Protein AF-A0A624B3D9-F1 (afdb_monomer)

Sequence (574 aa):
MSPISCHSSAAPAMKKIFSVSDFIAFGERYGIDYRFPALPQYTQSSPVLHGDIEEIALPGGICITRSDVHVLQPYETTSRHSSPLYMLVVLEGNVALAVNEQTFLLSAGMAFCSQLSEQQTIRAHHGADSKLRTLSLGMYPDGGWRERLPVSLADEWENSAASAMVWQVPEFLLSGLRYAQQPGPHAASRQLMLEGIMLQLLGYALNLCQPATQKRGLPVTGEYQRLELIRRLLEQTPEKAYTLNELARRAAMSPSSLRCKFRHAYGCTVFDYLRDCRLARARRYLMEGYSVQQAAWMSGYQHATNFATAFRRRYGCSPGELRDASLTAYLDKNNVSTRAALLYLFDNGVAPYLSYSTAFTPTSFADENGNVLEPMKGKQWEAGVKYEPPGGNSQFSAAVYRINQTNIATKEEPTDPYRSIGEIESKGVELEAISHLSDSVRLQAAYTYTDIRYKKSSPQEQGKRAVYAPRNQASAWLSYDVKSGLLEGLTLGSGIRYVNGVTSDRLNTHTLPSYTLVDMVVGYDLSSIGLNGLSAQLNVNNLTDKRYVAACNSLSYCYFGAERSIVGSVSWAF

Organism: Salmonella montevideo (NCBI:txid115981)

Nearest PDB structures (foldseek):
  6i97-assembly1_A  TM=9.803E-01  e=8.587E-24  Pseudomonas aeruginosa
  6i97-assembly1_B  TM=9.788E-01  e=1.052E-23  Pseudomonas aeruginosa
  6z8a-assembly1_A  TM=9.358E-01  e=5.294E-22  Pseudomonas aeruginosa PAO1
  1by5-assembly1_A  TM=9.049E-01  e=6.489E-22  Escherichia coli
  2fcp-assembly1_A  TM=9.143E-01  e=1.257E-21  Escherichia coli K-12

Foldseek 3Di:
DDDDDDDDDDDPDAWDFQFQLNVVVVCVVQVKDKDFVVCPPDDRRHTFKTGDWDWDDDQQQKIKIWTFIWTAGKMKIKHDAWFLKKKKAWQAWWKWKDWDNDIDIDHHQKMKMATDDNNTMIMIIDHHGTGTTMMMMTGHPVRNNCVVDDVVLSVLSSVQRNDIDMDGHDPVLSVLVVVLPDDDPDPVVSSVSVVVSVVVVSVVSSVVSDDPPPPPDDDPDLQVVLLVVLLVVLLVCLQDDDDLCRSCVSSVHDSVCSQVVNCVVPVDGSVVSSLVSLLVQLLVCLLLQHDLVVSCNVSNHPDSVVSQVSNCVVPVDGSVVSSVVSLVVLQPDDDDKDKDKDWDADPQFKIKMKMKIKDWAGFSAAAPVSHTFDIKMKIKIKIWMWGDGPPFPKIKIKMWMKMKIAQDWDDLDPPHGTDGQGIKIKTKMKIWMWHPPDPFKTKTKIKMAIFIARCGGPPLLHRFGDAPDFRIKIKMKMKGADCDDPQHQKIKMKMKIKTFFGAQESSSPDTFDIDMAMKIKIKGDCVVVPPPQKIKMKIKTRVVQDWGFSTHSHPVGTHIDDGIDIDIDMGGDD

Solvent-accessible surface area (backbone atoms only — not comparable to full-atom values): 30267 Å² total; per-residue (Å²): 142,84,84,86,80,91,80,81,80,96,63,84,80,74,70,41,76,38,22,47,45,54,50,51,55,48,16,70,73,60,31,32,49,77,45,46,81,84,46,89,82,68,53,58,76,42,69,31,35,39,28,46,77,49,79,46,82,47,90,55,31,35,38,35,39,40,35,49,34,35,25,64,40,33,36,34,40,33,47,58,48,56,16,72,39,36,35,41,36,30,70,35,45,73,46,44,38,29,49,79,96,47,76,46,81,40,42,53,50,26,32,37,38,24,38,31,32,89,91,35,36,47,33,36,57,44,58,53,78,36,56,39,26,37,42,35,37,39,31,46,78,89,36,56,33,67,81,73,42,61,62,71,58,50,55,53,41,53,69,44,27,67,53,75,45,76,48,75,54,54,63,77,56,50,54,49,51,59,56,47,69,50,92,63,98,48,66,67,61,38,50,53,47,45,52,55,49,48,55,48,53,50,56,50,53,54,66,71,52,57,64,91,86,68,81,79,72,74,85,72,52,72,63,58,56,28,49,50,51,53,53,52,48,38,66,76,49,36,45,59,92,82,52,65,63,57,54,12,57,76,39,74,45,52,50,69,54,43,52,52,50,41,24,70,74,67,77,38,45,69,66,57,52,36,48,50,44,17,48,57,50,22,51,50,34,19,61,75,66,43,50,63,58,53,20,23,46,74,23,45,37,95,45,50,69,62,39,41,55,53,39,25,73,73,68,76,45,47,56,62,58,55,24,53,50,42,49,54,69,72,60,74,66,93,77,86,67,53,74,53,71,50,74,50,78,46,94,74,32,44,30,45,36,42,36,41,39,39,46,71,42,83,50,84,52,33,31,84,86,66,50,62,47,63,51,28,36,38,40,36,43,37,40,36,40,37,37,37,52,77,98,57,68,35,43,36,39,40,37,41,40,41,36,42,36,29,35,40,76,43,58,81,50,95,87,49,54,34,42,71,35,54,24,38,36,37,36,38,40,42,38,39,38,42,33,52,81,45,99,38,35,38,40,39,37,38,40,38,40,41,55,42,26,25,70,36,52,58,86,78,33,40,72,26,47,47,47,71,44,47,33,38,39,38,37,40,36,44,36,39,47,37,85,64,71,99,54,34,39,31,33,44,32,41,31,41,42,38,43,29,61,27,22,30,19,53,73,49,85,47,63,49,76,64,51,74,42,39,34,40,36,45,34,36,41,36,41,74,79,72,42,72,47,32,34,41,37,41,39,31,41,30,66,79,54,60,86,52,65,69,44,22,64,34,93,89,44,70,39,72,44,75,60,56,43,79,47,78,48,77,49,77,58,133

InterPro domains:
  IPR000531 TonB-dependent receptor-like, beta-barrel [PF00593] (329-543)
  IPR009057 Homedomain-like superfamily [SSF46689] (224-275)
  IPR009057 Homedomain-like superfamily [SSF46689] (277-325)
  IPR018060 AraC-like, DNA binding HTH domain [PF12833] (247-324)
  IPR018060 AraC-like, DNA binding HTH domain [PS01124] (228-325)
  IPR018060 AraC-like, DNA binding HTH domain [SM00342] (241-323)
  IPR018062 HTH domain AraC-type, conserved site [PS00041] (278-319)
  IPR036942 TonB-dependent receptor-like, beta-barrel domain superfamily [G3DSA:2.40.170.20] (305-574)
  IPR039426 TonB-dependent receptor-like [PS52016] (353-574)
  IPR053142 Pyochelin receptor regulatory protein [PTHR47893] (14-323)

Radius of gyration: 36.28 Å; Cα contacts (8 Å, |Δi|>4): 1150; chains: 1; bounding box: 90×63×117 Å

pLDDT: mean 83.76, std 15.1, range [22.89, 98.81]

Secondary structure (DSSP, 8-state):
-------------PPEEEEHHHHHHHHHHHTEEEE-TT-TT--TT-EEEEEEEEEEEETTTEEEEEEEEEESS-EEEEE-S-EEEEEEEEEESEEEEEETTEEEEEETTEEEEEEEBTTB-EEEEE-TTEEEEEEEEEE-GGG-GGGTS-HHHHHHHHHHHTS-EEEEPPHHHHHHHHHHTS--S-HHHHHHHHHHHHHHHHHHHHHHHS-TT--------HHHHHHHHHHHHHHH-TTS---HHHHHHHTTS-HHHHHHHHHHHHSS-HHHHHHHHHHHHHHHHHHTT--HHHHHHHTT-S-HHHHHHHHHHHHSS-HHHHHHHHHHHH--------EEEEE---TTSEEEEEEEEEEEE----B-TTSPBPPPEEEEEEEEEEEE--TTSSEEEEEEEEEEEEEEEEE-SSTTSPPEEEEEEEEEEEEEEEEEE-SSSEEEEEEEEEEEEEEEES-TTTTTPBPTT--SEEEEEEEEEE--SSTTTTEEEEEEEEEEE--BSSTT---BPPPEEEEEEEEEEEGGGGT-TTEEEEEEEESTT----EEEEEETTEEEEPP--EEEEEEEE--

Mean predicted aligned error: 19.79 Å

Structure (mmCIF, N/CA/C/O backbone):
data_AF-A0A624B3D9-F1
#
_entry.id   AF-A0A624B3D9-F1
#
loop_
_atom_site.group_PDB
_atom_site.id
_atom_site.type_symbol
_atom_site.label_atom_id
_atom_site.label_alt_id
_atom_site.label_comp_id
_atom_site.label_asym_id
_atom_site.label_entity_id
_atom_site.label_seq_id
_atom_site.pdbx_PDB_ins_code
_atom_site.Cartn_x
_atom_site.Cartn_y
_atom_site.Cartn_z
_atom_site.occupancy
_atom_site.B_iso_or_equiv
_atom_site.auth_seq_id
_atom_site.auth_comp_id
_atom_site.auth_asym_id
_atom_site.auth_atom_id
_atom_site.pdbx_PDB_model_num
ATOM 1 N N . MET A 1 1 ? 21.386 26.523 -69.928 1.00 35.06 1 MET A N 1
ATOM 2 C CA . MET A 1 1 ? 21.597 27.896 -69.424 1.00 35.06 1 MET A CA 1
ATOM 3 C C . MET A 1 1 ? 20.250 28.482 -69.049 1.00 35.06 1 MET A C 1
ATOM 5 O O . MET A 1 1 ? 19.471 28.783 -69.939 1.00 35.06 1 MET A O 1
ATOM 9 N N . SER A 1 2 ? 19.935 28.504 -67.757 1.00 22.89 2 SER A N 1
ATOM 10 C CA . SER A 1 2 ? 19.653 29.720 -66.980 1.00 22.89 2 SER A CA 1
ATOM 11 C C . SER A 1 2 ? 19.079 29.317 -65.612 1.00 22.89 2 SER A C 1
ATOM 13 O O . SER A 1 2 ? 18.293 28.373 -65.545 1.00 22.89 2 SER A O 1
ATOM 15 N N . PRO A 1 3 ? 19.533 29.960 -64.526 1.00 29.39 3 PRO A N 1
ATOM 16 C CA . PRO A 1 3 ? 19.293 29.541 -63.150 1.00 29.39 3 PRO A CA 1
ATOM 17 C C . PRO A 1 3 ? 17.936 30.048 -62.656 1.00 29.39 3 PRO A C 1
ATOM 19 O O . PRO A 1 3 ? 17.543 31.170 -62.972 1.00 29.39 3 PRO A O 1
ATOM 22 N N . ILE A 1 4 ? 17.240 29.258 -61.838 1.00 25.83 4 ILE A N 1
ATOM 23 C CA . ILE A 1 4 ? 16.109 29.769 -61.061 1.00 25.83 4 ILE A CA 1
ATOM 24 C C . ILE A 1 4 ? 16.670 30.300 -59.742 1.00 25.83 4 ILE A C 1
ATOM 26 O O . ILE A 1 4 ? 17.277 29.583 -58.951 1.00 25.83 4 ILE A O 1
ATOM 30 N N . SER A 1 5 ? 16.521 31.609 -59.591 1.00 24.39 5 SER A N 1
ATOM 31 C CA . SER A 1 5 ? 16.967 32.471 -58.505 1.00 24.39 5 SER A CA 1
ATOM 32 C C . SER A 1 5 ? 16.425 32.064 -57.133 1.00 24.39 5 SER A C 1
ATOM 34 O O . SER A 1 5 ? 15.214 31.942 -56.949 1.00 24.39 5 SER A O 1
ATOM 36 N N . CYS A 1 6 ? 17.317 31.980 -56.144 1.00 25.61 6 CYS A N 1
ATOM 37 C CA . CYS A 1 6 ? 16.966 31.941 -54.728 1.00 25.61 6 CYS A CA 1
ATOM 38 C C . CYS A 1 6 ? 16.494 33.324 -54.255 1.00 25.61 6 CYS A C 1
ATOM 40 O O . CYS A 1 6 ? 17.302 34.214 -53.986 1.00 25.61 6 CYS A O 1
ATOM 42 N N . HIS A 1 7 ? 15.186 33.479 -54.078 1.00 28.42 7 HIS A N 1
ATOM 43 C CA . HIS A 1 7 ? 14.634 34.446 -53.139 1.00 28.42 7 HIS A CA 1
ATOM 44 C C . HIS A 1 7 ? 13.861 33.694 -52.062 1.00 28.42 7 HIS A C 1
ATOM 46 O O . HIS A 1 7 ? 12.896 32.997 -52.351 1.00 28.42 7 HIS A O 1
ATOM 52 N N . SER A 1 8 ? 14.286 33.855 -50.812 1.00 29.80 8 SER A N 1
ATOM 53 C CA . SER A 1 8 ? 13.470 33.536 -49.646 1.00 29.80 8 SER A CA 1
ATOM 54 C C . SER A 1 8 ? 13.862 34.484 -48.522 1.00 29.80 8 SER A C 1
ATOM 56 O O . SER A 1 8 ? 14.951 34.398 -47.956 1.00 29.80 8 SER A O 1
ATOM 58 N N . SER A 1 9 ? 12.970 35.436 -48.268 1.00 28.66 9 SER A N 1
ATOM 59 C CA . SER A 1 9 ? 13.022 36.432 -47.205 1.00 28.66 9 SER A CA 1
ATOM 60 C C . SER A 1 9 ? 13.116 35.792 -45.821 1.00 28.66 9 SER A C 1
ATOM 62 O O . SER A 1 9 ? 12.440 34.804 -45.540 1.00 28.66 9 SER A O 1
ATOM 64 N N . ALA A 1 10 ? 13.888 36.416 -44.933 1.00 36.03 10 ALA A N 1
ATOM 65 C CA . ALA A 1 10 ? 13.925 36.102 -43.513 1.00 36.03 10 ALA A CA 1
ATOM 66 C C . ALA A 1 10 ? 12.598 36.495 -42.833 1.00 36.03 10 ALA A C 1
ATOM 68 O O . ALA A 1 10 ? 12.395 37.646 -42.455 1.00 36.03 10 ALA A O 1
ATOM 69 N N . ALA A 1 11 ? 11.707 35.521 -42.666 1.00 28.33 11 ALA A N 1
ATOM 70 C CA . ALA A 1 11 ? 10.635 35.541 -41.677 1.00 28.33 11 ALA A CA 1
ATOM 71 C C . ALA A 1 11 ? 10.763 34.266 -40.822 1.00 28.33 11 ALA A C 1
ATOM 73 O O . ALA A 1 11 ? 11.178 33.233 -41.356 1.00 28.33 11 ALA A O 1
ATOM 74 N N . PRO A 1 12 ? 10.461 34.298 -39.511 1.00 37.38 12 PRO A N 1
ATOM 75 C CA . PRO A 1 12 ? 10.475 33.088 -38.697 1.00 37.38 12 PRO A CA 1
ATOM 76 C C . PRO A 1 12 ? 9.461 32.096 -39.277 1.00 37.38 12 PRO A C 1
ATOM 78 O O . PRO A 1 12 ? 8.284 32.428 -39.416 1.00 37.38 12 PRO A O 1
ATOM 81 N N . ALA A 1 13 ? 9.922 30.899 -39.651 1.00 46.31 13 ALA A N 1
ATOM 82 C CA . ALA A 1 13 ? 9.058 29.859 -40.193 1.00 46.31 13 ALA A CA 1
ATOM 83 C C . ALA A 1 13 ? 7.959 29.535 -39.169 1.00 46.31 13 ALA A C 1
ATOM 85 O O . ALA A 1 13 ? 8.236 29.093 -38.051 1.00 46.31 13 ALA A O 1
ATOM 86 N N . MET A 1 14 ? 6.703 29.813 -39.525 1.00 50.53 14 MET A N 1
ATOM 87 C CA . MET A 1 14 ? 5.553 29.379 -38.738 1.00 50.53 14 MET A CA 1
ATOM 88 C C . MET A 1 14 ? 5.583 27.854 -38.634 1.00 50.53 14 MET A C 1
ATOM 90 O O . MET A 1 14 ? 5.691 27.172 -39.652 1.00 50.53 14 MET A O 1
ATOM 94 N N . LYS A 1 15 ? 5.466 27.321 -37.413 1.00 68.25 15 LYS A N 1
ATOM 95 C CA . LYS A 1 15 ? 5.371 25.874 -37.192 1.00 68.25 15 LYS A CA 1
ATOM 96 C C . LYS A 1 15 ? 4.198 25.319 -38.003 1.00 68.25 15 LYS A C 1
ATOM 98 O O . LYS A 1 15 ? 3.072 25.803 -37.878 1.00 68.25 15 LYS A O 1
ATOM 103 N N . LYS A 1 16 ? 4.478 24.335 -38.856 1.00 86.50 16 LYS A N 1
ATOM 104 C CA . LYS A 1 16 ? 3.520 23.744 -39.792 1.00 86.50 16 LYS A CA 1
ATOM 105 C C . LYS A 1 16 ? 2.889 22.504 -39.162 1.00 86.50 16 LYS A C 1
ATOM 107 O O . LYS A 1 16 ? 3.555 21.748 -38.454 1.00 86.50 16 LYS A O 1
ATOM 112 N N . ILE A 1 17 ? 1.602 22.294 -39.423 1.00 88.12 17 ILE A N 1
ATOM 113 C CA . ILE A 1 17 ? 0.942 21.012 -39.164 1.00 88.12 17 ILE A CA 1
ATOM 114 C C . ILE A 1 17 ? 1.140 20.135 -40.403 1.00 88.12 17 ILE A C 1
ATOM 116 O O . ILE A 1 17 ? 0.779 20.535 -41.509 1.00 88.12 17 ILE A O 1
ATOM 120 N N . PHE A 1 18 ? 1.723 18.959 -40.209 1.00 88.06 18 PHE A N 1
ATOM 121 C CA . PHE A 1 18 ? 1.919 17.928 -41.218 1.00 88.06 18 PHE A CA 1
ATOM 122 C C . PHE A 1 18 ? 0.818 16.880 -41.080 1.00 88.06 18 PHE A C 1
ATOM 124 O O . PHE A 1 18 ? 0.607 16.300 -40.008 1.00 88.06 18 PHE A O 1
ATOM 131 N N . SER A 1 19 ? 0.101 16.673 -42.175 1.00 90.38 19 SER A N 1
ATOM 132 C CA . SER A 1 19 ? -1.007 15.733 -42.301 1.00 90.38 19 SER A CA 1
ATOM 133 C C . SER A 1 19 ? -0.552 14.383 -42.851 1.00 90.38 19 SER A C 1
ATOM 135 O O . SER A 1 19 ? 0.568 14.250 -43.341 1.00 90.38 19 SER A O 1
ATOM 137 N N . VAL A 1 20 ? -1.432 13.381 -42.842 1.00 85.69 20 VAL A N 1
ATOM 138 C CA . VAL A 1 20 ? -1.143 12.075 -43.456 1.00 85.69 20 VAL A CA 1
ATOM 139 C C . VAL A 1 20 ? -0.731 12.207 -44.932 1.00 85.69 20 VAL A C 1
ATOM 141 O O . VAL A 1 20 ? 0.176 11.507 -45.370 1.00 85.69 20 VAL A O 1
ATOM 144 N N . SER A 1 21 ? -1.321 13.136 -45.692 1.00 84.75 21 SER A N 1
ATOM 145 C CA . SER A 1 21 ? -0.912 13.398 -47.083 1.00 84.75 21 SER A CA 1
ATOM 146 C C . SER A 1 21 ? 0.525 13.908 -47.216 1.00 84.75 21 SER A C 1
ATOM 148 O O . SER A 1 21 ? 1.233 13.472 -48.122 1.00 84.75 21 SER A O 1
ATOM 150 N N . ASP A 1 22 ? 0.987 14.758 -46.290 1.00 85.81 22 ASP A N 1
ATOM 151 C CA . ASP A 1 22 ? 2.382 15.210 -46.267 1.00 85.81 22 ASP A CA 1
ATOM 152 C C . ASP A 1 22 ? 3.316 14.014 -46.013 1.00 85.81 22 ASP A C 1
ATOM 154 O O . ASP A 1 22 ? 4.345 13.882 -46.666 1.00 85.81 22 ASP A O 1
ATOM 158 N N . PHE A 1 23 ? 2.927 13.100 -45.119 1.00 83.19 23 PHE A N 1
ATOM 159 C CA . PHE A 1 23 ? 3.694 11.889 -44.819 1.00 83.19 23 PHE A CA 1
ATOM 160 C C . PHE A 1 23 ? 3.745 10.900 -45.980 1.00 83.19 23 PHE A C 1
ATOM 162 O O . PHE A 1 23 ? 4.802 10.334 -46.239 1.00 83.19 23 PHE A O 1
ATOM 169 N N . ILE A 1 24 ? 2.641 10.707 -46.702 1.00 79.31 24 ILE A N 1
ATOM 170 C CA . ILE A 1 24 ? 2.633 9.879 -47.915 1.00 79.31 24 ILE A CA 1
ATOM 171 C C . ILE A 1 24 ? 3.575 10.490 -48.962 1.00 79.31 24 ILE A C 1
ATOM 173 O O . ILE A 1 24 ? 4.407 9.778 -49.517 1.00 79.31 24 ILE A O 1
ATOM 177 N N . ALA A 1 25 ? 3.533 11.813 -49.156 1.00 77.25 25 ALA A N 1
ATOM 178 C CA . ALA A 1 25 ? 4.435 12.507 -50.075 1.00 77.25 25 ALA A CA 1
ATOM 179 C C . ALA A 1 25 ? 5.916 12.415 -49.649 1.00 77.25 25 ALA A C 1
ATOM 181 O O . ALA A 1 25 ? 6.794 12.261 -50.500 1.00 77.25 25 ALA A O 1
ATOM 182 N N . PHE A 1 26 ? 6.216 12.477 -48.344 1.00 80.56 26 PHE A N 1
ATOM 183 C CA . PHE A 1 26 ? 7.562 12.197 -47.826 1.00 80.56 26 PHE A CA 1
ATOM 184 C C . PHE A 1 26 ? 7.965 10.744 -48.077 1.00 80.56 26 PHE A C 1
ATOM 186 O O . PHE A 1 26 ? 9.101 10.481 -48.464 1.00 80.56 26 PHE A O 1
ATOM 193 N N . GLY A 1 27 ? 7.031 9.812 -47.902 1.00 73.50 27 GLY A N 1
ATOM 194 C CA . GLY A 1 27 ? 7.255 8.392 -48.113 1.00 73.50 27 GLY A CA 1
ATOM 195 C C . GLY A 1 27 ? 7.603 8.047 -49.555 1.00 73.50 27 GLY A C 1
ATOM 196 O O . GLY A 1 27 ? 8.565 7.321 -49.785 1.00 73.50 27 GLY A O 1
ATOM 197 N N . GLU A 1 28 ? 6.898 8.631 -50.524 1.00 72.19 28 GLU A N 1
ATOM 198 C CA . GLU A 1 28 ? 7.197 8.471 -51.954 1.00 72.19 28 GLU A CA 1
ATOM 199 C C . GLU A 1 28 ? 8.550 9.085 -52.335 1.00 72.19 28 GLU A C 1
ATOM 201 O O . GLU A 1 28 ? 9.302 8.506 -53.116 1.00 72.19 28 GLU A O 1
ATOM 206 N N . ARG A 1 29 ? 8.891 10.244 -51.762 1.00 68.94 29 ARG A N 1
ATOM 207 C CA . ARG A 1 29 ? 10.139 10.953 -52.076 1.00 68.94 29 ARG A CA 1
ATOM 208 C C . ARG A 1 29 ? 11.376 10.276 -51.482 1.00 68.94 29 ARG A C 1
ATOM 210 O O . ARG A 1 29 ? 12.423 10.246 -52.124 1.00 68.94 29 ARG A O 1
ATOM 217 N N . TYR A 1 30 ? 11.264 9.760 -50.260 1.00 69.44 30 TYR A N 1
ATOM 218 C CA . TYR A 1 30 ? 12.394 9.231 -49.488 1.00 69.44 30 TYR A CA 1
ATOM 219 C C . TYR A 1 30 ? 12.403 7.715 -49.363 1.00 69.44 30 TYR A C 1
ATOM 221 O O . TYR A 1 30 ? 13.335 7.162 -48.782 1.00 69.44 30 TYR A O 1
ATOM 229 N N . GLY A 1 31 ? 11.389 7.048 -49.915 1.00 68.94 31 GLY A N 1
ATOM 230 C CA . GLY A 1 31 ? 11.205 5.614 -49.772 1.00 68.94 31 GLY A CA 1
ATOM 231 C C . GLY A 1 31 ? 11.056 5.250 -48.309 1.00 68.94 31 GLY A C 1
ATOM 232 O O . GLY A 1 31 ? 11.877 4.512 -47.775 1.00 68.94 31 GLY A O 1
ATOM 233 N N . ILE A 1 32 ? 10.048 5.807 -47.644 1.00 80.00 32 ILE A N 1
ATOM 234 C CA . ILE A 1 32 ? 9.712 5.498 -46.252 1.00 80.00 32 ILE A CA 1
ATOM 235 C C . ILE A 1 32 ? 8.233 5.136 -46.199 1.00 80.00 32 ILE A C 1
ATOM 237 O O . ILE A 1 32 ? 7.379 5.930 -46.578 1.00 80.00 32 ILE A O 1
ATOM 241 N N . ASP A 1 33 ? 7.911 3.956 -45.688 1.00 81.12 33 ASP A N 1
ATOM 242 C CA . ASP A 1 33 ? 6.528 3.645 -45.360 1.00 81.12 33 ASP A CA 1
ATOM 243 C C . ASP A 1 33 ? 6.154 4.266 -44.037 1.00 81.12 33 ASP A C 1
ATOM 245 O O . ASP A 1 33 ? 6.844 4.075 -43.034 1.00 81.12 33 ASP A O 1
ATOM 249 N N . TYR A 1 34 ? 5.000 4.913 -44.022 1.00 84.94 34 TYR A N 1
ATOM 250 C CA . TYR A 1 34 ? 4.397 5.413 -42.806 1.00 84.94 34 TYR A CA 1
ATOM 251 C C . TYR A 1 34 ? 3.132 4.629 -42.483 1.00 84.94 34 TYR A C 1
ATOM 253 O O . TYR A 1 34 ? 2.271 4.421 -43.340 1.00 84.94 34 TYR A O 1
ATOM 261 N N . ARG A 1 35 ? 3.001 4.214 -41.222 1.00 85.50 35 ARG A N 1
ATOM 262 C CA . ARG A 1 35 ? 1.794 3.574 -40.694 1.00 85.50 35 ARG A CA 1
ATOM 263 C C . ARG A 1 35 ? 1.284 4.352 -39.490 1.00 85.50 35 ARG A C 1
ATOM 265 O O . ARG A 1 35 ? 2.054 4.713 -38.610 1.00 85.50 35 ARG A O 1
ATOM 272 N N . PHE A 1 36 ? -0.026 4.566 -39.429 1.00 86.00 36 PHE A N 1
ATOM 273 C CA . PHE A 1 36 ? -0.681 5.356 -38.383 1.00 86.00 36 PHE A CA 1
ATOM 274 C C . PHE A 1 36 ? -1.586 4.448 -37.535 1.00 86.00 36 PHE A C 1
ATOM 276 O O . PHE A 1 36 ? -2.778 4.338 -37.821 1.00 86.00 36 PHE A O 1
ATOM 283 N N . PRO A 1 37 ? -1.050 3.737 -36.523 1.00 80.19 37 PRO A N 1
ATOM 284 C CA . PRO A 1 37 ? -1.796 2.714 -35.781 1.00 80.19 37 PRO A CA 1
ATOM 285 C C . PRO A 1 37 ? -3.027 3.254 -35.039 1.00 80.19 37 PRO A C 1
ATOM 287 O O . PRO A 1 37 ? -4.014 2.536 -34.906 1.00 80.19 37 PRO A O 1
ATOM 290 N N . ALA A 1 38 ? -3.002 4.516 -34.600 1.00 79.44 38 ALA A N 1
ATOM 291 C CA . ALA A 1 38 ? -4.141 5.159 -33.938 1.00 79.44 38 ALA A CA 1
ATOM 292 C C . ALA A 1 38 ? -5.178 5.749 -34.912 1.00 79.44 38 ALA A C 1
ATOM 294 O O . ALA A 1 38 ? -6.221 6.227 -34.473 1.00 79.44 38 ALA A O 1
ATOM 295 N N . LEU A 1 39 ? -4.922 5.705 -36.226 1.00 76.19 39 LEU A N 1
ATOM 296 C CA . LEU A 1 39 ? -5.823 6.217 -37.258 1.00 76.19 39 LEU A CA 1
ATOM 297 C C . LEU A 1 39 ? -6.164 5.117 -38.285 1.00 76.19 39 LEU A C 1
ATOM 299 O O . LEU A 1 39 ? -5.734 5.185 -39.432 1.00 76.19 39 LEU A O 1
ATOM 303 N N . PRO A 1 40 ? -6.948 4.088 -37.922 1.00 60.41 40 PRO A N 1
ATOM 304 C CA . PRO A 1 40 ? -7.273 2.984 -38.832 1.00 60.41 40 PRO A CA 1
ATOM 305 C C . PRO A 1 40 ? -8.144 3.390 -40.041 1.00 60.41 40 PRO A C 1
ATOM 307 O O . PRO A 1 40 ? -8.205 2.647 -41.016 1.00 60.41 40 PRO A O 1
ATOM 310 N N . GLN A 1 41 ? -8.797 4.560 -40.001 1.00 67.94 41 GLN A N 1
ATOM 311 C CA . GLN A 1 41 ? -9.573 5.159 -41.101 1.00 67.94 41 GLN A CA 1
ATOM 312 C C . GLN A 1 41 ? -9.238 6.659 -41.238 1.00 67.94 41 GLN A C 1
ATOM 314 O O . GLN A 1 41 ? -10.084 7.519 -40.992 1.00 67.94 41 GLN A O 1
ATOM 319 N N . TYR A 1 42 ? -7.984 7.000 -41.555 1.00 73.75 42 TYR A N 1
ATOM 320 C CA . TYR A 1 42 ? -7.582 8.403 -41.725 1.00 73.75 42 TYR A CA 1
ATOM 321 C C . TYR A 1 42 ? -8.114 9.023 -43.025 1.00 73.75 42 TYR A C 1
ATOM 323 O O . TYR A 1 42 ? -8.234 8.367 -44.059 1.00 73.75 42 TYR A O 1
ATOM 331 N N . THR A 1 43 ? -8.343 10.335 -42.992 1.00 74.06 43 THR A N 1
ATOM 332 C CA . THR A 1 43 ? -8.433 11.177 -44.194 1.00 74.06 43 THR A CA 1
ATOM 333 C C . THR A 1 43 ? -7.058 11.769 -44.515 1.00 74.06 43 THR A C 1
ATOM 335 O O . THR A 1 43 ? -6.234 11.958 -43.620 1.00 74.06 43 THR A O 1
ATOM 338 N N . GLN A 1 44 ? -6.805 12.124 -45.779 1.00 75.69 44 GLN A N 1
ATOM 339 C CA . GLN A 1 44 ? -5.538 12.743 -46.209 1.00 75.69 44 GLN A CA 1
ATOM 340 C C . GLN A 1 44 ? -5.156 14.004 -45.403 1.00 75.69 44 GLN A C 1
ATOM 342 O O . GLN A 1 44 ? -3.973 14.289 -45.236 1.00 75.69 44 GLN A O 1
ATOM 347 N N . SER A 1 45 ? -6.141 14.719 -44.850 1.00 83.38 45 SER A N 1
ATOM 348 C CA . SER A 1 45 ? -5.964 15.926 -44.033 1.00 83.38 45 SER A CA 1
ATOM 349 C C . SER A 1 45 ? -5.764 15.676 -42.530 1.00 83.38 45 SER A C 1
ATOM 351 O O . SER A 1 45 ? -5.599 16.639 -41.783 1.00 83.38 45 SER A O 1
ATOM 353 N N . SER A 1 46 ? -5.778 14.423 -42.058 1.00 85.44 46 SER A N 1
ATOM 354 C CA . SER A 1 46 ? -5.630 14.115 -40.626 1.00 85.44 46 SER A CA 1
ATOM 355 C C . SER A 1 46 ? -4.257 14.580 -40.105 1.00 85.44 46 SER A C 1
ATOM 357 O O . SER A 1 46 ? -3.246 14.192 -40.695 1.00 85.44 46 SER A O 1
ATOM 359 N N . PRO A 1 47 ? -4.180 15.403 -39.039 1.00 88.38 47 PRO A N 1
ATOM 360 C CA . PRO A 1 47 ? -2.919 15.942 -38.532 1.00 88.38 47 PRO A CA 1
ATOM 361 C C . PRO A 1 47 ? -2.134 14.878 -37.759 1.00 88.38 47 PRO A C 1
ATOM 363 O O . PRO A 1 47 ? -2.667 14.231 -36.861 1.00 88.38 47 PRO A O 1
ATOM 366 N N . VAL A 1 48 ? -0.849 14.727 -38.078 1.00 84.94 48 VAL A N 1
ATOM 367 C CA . VAL A 1 48 ? 0.043 13.740 -37.445 1.00 84.94 48 VAL A CA 1
ATOM 368 C C . VAL A 1 48 ? 1.124 14.427 -36.623 1.00 84.94 48 VAL A C 1
ATOM 370 O O . VAL A 1 48 ? 1.495 13.956 -35.548 1.00 84.94 48 VAL A O 1
ATOM 373 N N . LEU A 1 49 ? 1.633 15.555 -37.114 1.00 89.62 49 LEU A N 1
ATOM 374 C CA . LEU A 1 49 ? 2.833 16.180 -36.580 1.00 89.62 49 LEU A CA 1
ATOM 375 C C . LEU A 1 49 ? 2.702 17.709 -36.624 1.00 89.62 49 LEU A C 1
ATOM 377 O O . LEU A 1 49 ? 2.184 18.252 -37.591 1.00 89.62 49 LEU A O 1
ATOM 381 N N . HIS A 1 50 ? 3.166 18.420 -35.599 1.00 91.06 50 HIS A N 1
ATOM 382 C CA . HIS A 1 50 ? 3.256 19.879 -35.589 1.00 91.06 50 HIS A CA 1
ATOM 383 C C . HIS A 1 50 ? 4.687 20.335 -35.285 1.00 91.06 50 HIS A C 1
ATOM 385 O O . HIS A 1 50 ? 5.244 19.985 -34.246 1.00 91.06 50 HIS A O 1
ATOM 391 N N . GLY A 1 51 ? 5.294 21.133 -36.162 1.00 89.31 51 GLY A N 1
ATOM 392 C CA . GLY A 1 51 ? 6.650 21.631 -35.939 1.00 89.31 51 GLY A CA 1
ATOM 393 C C . GLY A 1 51 ? 7.327 22.176 -37.186 1.00 89.31 51 GLY A C 1
ATOM 394 O O . GLY A 1 51 ? 6.665 22.663 -38.098 1.00 89.31 51 GLY A O 1
ATOM 395 N N . ASP A 1 52 ? 8.653 22.106 -37.190 1.00 85.62 52 ASP A N 1
ATOM 396 C CA . ASP A 1 52 ? 9.509 22.521 -38.298 1.00 85.62 52 ASP A CA 1
ATOM 397 C C . ASP A 1 52 ? 10.342 21.330 -38.782 1.00 85.62 52 ASP A C 1
ATOM 399 O O . ASP A 1 52 ? 10.980 20.642 -37.978 1.00 85.62 52 ASP A O 1
ATOM 403 N N . ILE A 1 53 ? 10.312 21.083 -40.090 1.00 85.06 53 ILE A N 1
ATOM 404 C CA . ILE A 1 53 ? 11.147 20.085 -40.758 1.00 85.06 53 ILE A CA 1
ATOM 405 C C . ILE A 1 53 ? 11.879 20.816 -41.875 1.00 85.06 53 ILE A C 1
ATOM 407 O O . ILE A 1 53 ? 11.254 21.377 -42.773 1.00 85.06 53 ILE A O 1
ATOM 411 N N . GLU A 1 54 ? 13.202 20.818 -41.798 1.00 84.44 54 GLU A N 1
ATOM 412 C CA . GLU A 1 54 ? 14.075 21.487 -42.752 1.00 84.44 54 GLU A C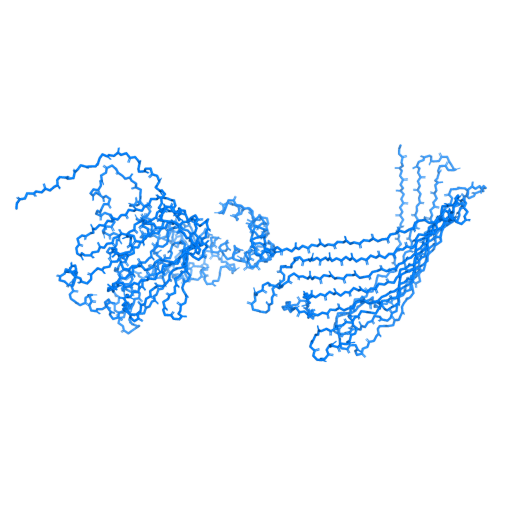A 1
ATOM 413 C C . GLU A 1 54 ? 14.999 20.464 -43.401 1.00 84.44 54 GLU A C 1
ATOM 415 O O . GLU A 1 54 ? 15.642 19.659 -42.723 1.00 84.44 54 GLU A O 1
ATOM 420 N N . GLU A 1 55 ? 15.098 20.540 -44.721 1.00 80.94 55 GLU A N 1
ATOM 421 C CA . GLU A 1 55 ? 15.952 19.677 -45.523 1.00 80.94 55 GLU A CA 1
ATOM 422 C C . GLU A 1 55 ? 17.102 20.487 -46.104 1.00 80.94 55 GLU A C 1
ATOM 424 O O . GLU A 1 55 ? 16.912 21.568 -46.663 1.00 80.94 55 GLU A O 1
ATOM 429 N N . ILE A 1 56 ? 18.310 19.953 -45.969 1.00 80.00 56 ILE A N 1
ATOM 430 C CA . ILE A 1 56 ? 19.531 20.595 -46.433 1.00 80.00 56 ILE A CA 1
ATOM 431 C C . ILE A 1 56 ? 20.282 19.583 -47.287 1.00 80.00 56 ILE A C 1
ATOM 433 O O . ILE A 1 56 ? 20.754 18.555 -46.798 1.00 80.00 56 ILE A O 1
ATOM 437 N N . ALA A 1 57 ? 20.395 19.883 -48.578 1.00 78.38 57 ALA A N 1
ATOM 438 C CA . ALA A 1 57 ? 21.260 19.145 -49.484 1.00 78.38 57 ALA A CA 1
ATOM 439 C C . ALA A 1 57 ? 22.679 19.717 -49.395 1.00 78.38 57 ALA A C 1
ATOM 441 O O . ALA A 1 57 ? 22.895 20.910 -49.628 1.00 78.38 57 ALA A O 1
ATOM 442 N N . LEU A 1 58 ? 23.642 18.865 -49.053 1.00 73.44 58 LEU A N 1
ATOM 443 C CA . LEU A 1 58 ? 25.057 19.216 -49.049 1.00 73.44 58 LEU A CA 1
ATOM 444 C C . LEU A 1 58 ? 25.757 18.684 -50.310 1.00 73.44 58 LEU A C 1
ATOM 446 O O . LEU A 1 58 ? 25.290 17.718 -50.929 1.00 73.44 58 LEU A O 1
ATOM 450 N N . PRO A 1 59 ? 26.890 19.288 -50.713 1.00 66.81 59 PRO A N 1
ATOM 451 C CA . PRO A 1 59 ? 27.725 18.738 -51.773 1.00 66.81 59 PRO A CA 1
ATOM 452 C C . PRO A 1 59 ? 28.095 17.270 -51.495 1.00 66.81 59 PRO A C 1
ATOM 454 O O . PRO A 1 59 ? 28.444 16.902 -50.381 1.00 66.81 59 PRO A O 1
ATOM 457 N N . GLY A 1 60 ? 28.038 16.418 -52.524 1.00 63.50 60 GLY A N 1
ATOM 458 C CA . GLY A 1 60 ? 28.444 15.007 -52.422 1.00 63.50 60 GLY A CA 1
ATOM 459 C C . GLY A 1 60 ? 27.326 14.022 -52.090 1.00 63.50 60 GLY A C 1
ATOM 460 O O . GLY A 1 60 ? 27.616 12.933 -51.613 1.00 63.50 60 GLY A O 1
ATOM 461 N N . GLY A 1 61 ? 26.064 14.380 -52.347 1.00 69.75 61 GLY A N 1
ATOM 462 C CA . GLY A 1 61 ? 24.934 13.447 -52.244 1.00 69.75 61 GLY A CA 1
ATOM 463 C C . GLY A 1 61 ? 24.454 13.188 -50.813 1.00 69.75 61 GLY A C 1
ATOM 464 O O . GLY A 1 61 ? 23.689 12.250 -50.589 1.00 69.75 61 GLY A O 1
ATOM 465 N N . ILE A 1 62 ? 24.897 14.012 -49.858 1.00 76.19 62 ILE A N 1
ATOM 466 C CA . ILE A 1 62 ? 24.480 13.972 -48.455 1.00 76.19 62 ILE A CA 1
ATOM 467 C C . ILE A 1 62 ? 23.220 14.821 -48.293 1.00 76.19 62 ILE A C 1
ATOM 469 O O . ILE A 1 62 ? 23.202 16.010 -48.625 1.00 76.19 62 ILE A O 1
ATOM 473 N N . CYS A 1 63 ? 22.176 14.220 -47.737 1.00 80.94 63 CYS A N 1
ATOM 474 C CA . CYS A 1 63 ? 20.946 14.900 -47.375 1.00 80.94 63 CYS A CA 1
ATOM 475 C C . CYS A 1 63 ? 20.790 14.902 -45.860 1.00 80.94 63 CYS A C 1
ATOM 477 O O . CYS A 1 63 ? 20.933 13.872 -45.200 1.00 80.94 63 CYS A O 1
ATOM 479 N N . ILE A 1 64 ? 20.511 16.081 -45.318 1.00 83.88 64 ILE A N 1
ATOM 480 C CA . ILE A 1 64 ? 20.260 16.284 -43.901 1.00 83.88 64 ILE A CA 1
ATOM 481 C C . ILE A 1 64 ? 18.800 16.664 -43.730 1.00 83.88 64 ILE A C 1
ATOM 483 O O . ILE A 1 64 ? 18.330 17.609 -44.362 1.00 83.88 64 ILE A O 1
ATOM 487 N N . THR A 1 65 ? 18.121 15.996 -42.808 1.00 87.31 65 THR A N 1
ATOM 488 C CA . THR A 1 65 ? 16.788 16.384 -42.354 1.00 87.31 65 THR A CA 1
ATOM 489 C C . THR A 1 65 ? 16.871 16.771 -40.888 1.00 87.31 65 THR A C 1
ATOM 491 O O . THR A 1 65 ? 17.210 15.966 -40.016 1.00 87.31 65 THR A O 1
ATOM 494 N N . ARG A 1 66 ? 16.585 18.039 -40.609 1.00 87.56 66 ARG A N 1
ATOM 495 C CA . ARG A 1 66 ? 16.415 18.560 -39.257 1.00 87.56 66 ARG A CA 1
ATOM 496 C C . ARG A 1 66 ? 14.931 18.552 -38.935 1.00 87.56 66 ARG A C 1
ATOM 498 O O . ARG A 1 66 ? 14.152 19.152 -39.665 1.00 87.56 66 ARG A O 1
ATOM 505 N N . SER A 1 67 ? 14.576 17.971 -37.800 1.00 88.12 67 SER A N 1
ATOM 506 C CA . SER A 1 67 ? 13.200 17.963 -37.308 1.00 88.12 67 SER A CA 1
ATOM 507 C C . SER A 1 67 ? 13.170 18.559 -35.905 1.00 88.12 67 SER A C 1
ATOM 509 O O . SER A 1 67 ? 13.866 18.058 -35.026 1.00 88.12 67 SER A O 1
ATOM 511 N N . ASP A 1 68 ? 12.390 19.620 -35.688 1.00 90.31 68 ASP A N 1
ATOM 512 C CA . ASP A 1 68 ? 12.000 20.129 -34.364 1.00 90.31 68 ASP A CA 1
ATOM 513 C C . ASP A 1 68 ? 10.484 20.097 -34.252 1.00 90.31 68 ASP A C 1
ATOM 515 O O . ASP A 1 68 ? 9.776 20.978 -34.756 1.00 90.31 68 ASP A O 1
ATOM 519 N N . VAL A 1 69 ? 9.981 19.028 -33.647 1.00 89.50 69 VAL A N 1
ATOM 520 C CA . VAL A 1 69 ? 8.605 18.644 -33.871 1.00 89.50 69 VAL A CA 1
ATOM 521 C C . VAL A 1 69 ? 7.899 18.028 -32.662 1.00 89.50 69 VAL A C 1
ATOM 523 O O . VAL A 1 69 ? 8.527 17.482 -31.758 1.00 89.50 69 VAL A O 1
ATOM 526 N N . HIS A 1 70 ? 6.570 18.125 -32.653 1.00 91.06 70 HIS A N 1
ATOM 527 C CA . HIS A 1 70 ? 5.670 17.546 -31.661 1.00 91.06 70 HIS A CA 1
ATOM 528 C C . HIS A 1 70 ? 4.724 16.549 -32.335 1.00 91.06 70 HIS A C 1
ATOM 530 O O . HIS A 1 70 ? 3.902 16.930 -33.174 1.00 91.06 70 HIS A O 1
ATOM 536 N N . VAL A 1 71 ? 4.856 15.274 -31.987 1.00 87.44 71 VAL A N 1
ATOM 537 C CA . VAL A 1 71 ? 4.048 14.189 -32.546 1.00 87.44 71 VAL A CA 1
ATOM 538 C C . VAL A 1 71 ? 2.647 14.271 -31.953 1.00 87.44 71 VAL A C 1
ATOM 540 O O . VAL A 1 71 ? 2.485 14.132 -30.751 1.00 87.44 71 VAL A O 1
ATOM 543 N N . LEU A 1 72 ? 1.636 14.525 -32.779 1.00 87.44 72 LEU A N 1
ATOM 544 C CA . LEU A 1 72 ? 0.241 14.630 -32.338 1.00 87.44 72 LEU A CA 1
ATOM 545 C C . LEU A 1 72 ? -0.458 13.271 -32.347 1.00 87.44 72 LEU A C 1
ATOM 547 O O . LEU A 1 72 ? -1.315 13.005 -31.514 1.00 87.44 72 LEU A O 1
ATOM 551 N N . GLN A 1 73 ? -0.106 12.421 -33.310 1.00 85.31 73 GLN A N 1
ATOM 552 C CA . GLN A 1 73 ? -0.648 11.075 -33.460 1.00 85.31 73 GLN A CA 1
ATOM 553 C C . GLN A 1 73 ? 0.506 10.091 -33.621 1.00 85.31 73 GLN A C 1
ATOM 555 O O . GLN A 1 73 ? 1.469 10.409 -34.324 1.00 85.31 73 GLN A O 1
ATOM 560 N N . PRO A 1 74 ? 0.437 8.908 -32.992 1.00 88.12 74 PRO A N 1
ATOM 561 C CA . PRO A 1 74 ? 1.518 7.951 -33.072 1.00 88.12 74 PRO A CA 1
ATOM 562 C C . PRO A 1 74 ? 1.638 7.421 -34.500 1.00 88.12 74 PRO A C 1
ATOM 564 O O . PRO A 1 74 ? 0.634 7.138 -35.164 1.00 88.12 74 PRO A O 1
ATOM 567 N N . TYR A 1 75 ? 2.874 7.272 -34.961 1.00 86.56 75 TYR A N 1
ATOM 568 C CA . TYR A 1 75 ? 3.173 6.741 -36.282 1.00 86.56 75 TYR A CA 1
ATOM 569 C C . TYR A 1 75 ? 4.418 5.860 -36.255 1.00 86.56 75 TYR A C 1
ATOM 571 O O . TYR A 1 75 ? 5.313 6.009 -35.422 1.00 86.56 75 TYR A O 1
ATOM 579 N N . GLU A 1 76 ? 4.457 4.926 -37.190 1.00 88.69 76 GLU A N 1
ATOM 580 C CA . GLU A 1 76 ? 5.581 4.039 -37.438 1.00 88.69 76 GLU A CA 1
ATOM 581 C C . GLU A 1 76 ? 6.189 4.390 -38.788 1.00 88.69 76 GLU A C 1
ATOM 583 O O . GLU A 1 76 ? 5.464 4.724 -39.728 1.00 88.69 76 GLU A O 1
ATOM 588 N N . THR A 1 77 ? 7.511 4.308 -38.882 1.00 86.88 77 THR A N 1
ATOM 589 C CA . THR A 1 77 ? 8.249 4.475 -40.136 1.00 86.88 77 THR A CA 1
ATOM 590 C C . THR A 1 77 ? 8.955 3.176 -40.485 1.00 86.88 77 THR A C 1
ATOM 592 O O . THR A 1 77 ? 9.406 2.472 -39.585 1.00 86.88 77 THR A O 1
ATOM 595 N N . THR A 1 78 ? 9.048 2.837 -41.769 1.00 84.31 78 THR A N 1
ATOM 596 C CA . THR A 1 78 ? 9.888 1.738 -42.269 1.00 84.31 78 THR A CA 1
ATOM 597 C C . THR A 1 78 ? 10.661 2.215 -43.489 1.00 84.31 78 THR A C 1
ATOM 599 O O . THR A 1 78 ? 10.057 2.635 -44.471 1.00 84.31 78 THR A O 1
ATOM 602 N N . SER A 1 79 ? 11.991 2.168 -43.455 1.00 82.00 79 SER A N 1
ATOM 603 C CA . SER A 1 79 ? 12.811 2.549 -44.611 1.00 82.00 79 SER A CA 1
ATOM 604 C C . SER A 1 79 ? 12.684 1.530 -45.750 1.00 82.00 79 SER A C 1
ATOM 606 O O . SER A 1 79 ? 12.839 0.333 -45.512 1.00 82.00 79 SER A O 1
ATOM 608 N N . ARG A 1 80 ? 12.489 2.006 -46.981 1.00 69.38 80 ARG A N 1
ATOM 609 C CA . ARG A 1 80 ? 12.487 1.226 -48.231 1.00 69.38 80 ARG A CA 1
ATOM 610 C C . ARG A 1 80 ? 13.663 1.535 -49.152 1.00 69.38 80 ARG A C 1
ATOM 612 O O . ARG A 1 80 ? 14.097 0.649 -49.876 1.00 69.38 80 ARG A O 1
ATOM 619 N N . HIS A 1 81 ? 14.174 2.765 -49.158 1.00 70.62 81 HIS A N 1
ATOM 620 C CA . HIS A 1 81 ? 15.335 3.097 -49.986 1.00 70.62 81 HIS A CA 1
ATOM 621 C C . HIS A 1 81 ? 16.639 2.603 -49.365 1.00 70.62 81 HIS A C 1
ATOM 623 O O . HIS A 1 81 ? 16.863 2.717 -48.157 1.00 70.62 81 HIS A O 1
ATOM 629 N N . SER A 1 82 ? 17.532 2.103 -50.221 1.00 68.81 82 SER A N 1
ATOM 630 C CA . SER A 1 82 ? 18.900 1.808 -49.825 1.00 68.81 82 SER A CA 1
ATOM 631 C C . SER A 1 82 ? 19.653 3.106 -49.564 1.00 68.81 82 SER A C 1
ATOM 633 O O . SER A 1 82 ? 19.692 3.994 -50.419 1.00 68.81 82 SER A O 1
ATOM 635 N N . SER A 1 83 ? 20.302 3.187 -48.413 1.00 76.44 83 SER A N 1
ATOM 636 C CA . SER A 1 83 ? 21.223 4.263 -48.087 1.00 76.44 83 SER A CA 1
ATOM 637 C C . SER A 1 83 ? 22.537 3.633 -47.640 1.00 76.44 83 SER A C 1
ATOM 639 O O . SER A 1 83 ? 22.543 2.907 -46.643 1.00 76.44 83 SER A O 1
ATOM 641 N N . PRO A 1 84 ? 23.660 3.897 -48.335 1.00 72.06 84 PRO A N 1
ATOM 642 C CA . PRO A 1 84 ? 24.973 3.409 -47.914 1.00 72.06 84 PRO A CA 1
ATOM 643 C C . PRO A 1 84 ? 25.322 3.852 -46.490 1.00 72.06 84 PRO A C 1
ATOM 645 O O . PRO A 1 84 ? 26.059 3.172 -45.780 1.00 72.06 84 PRO A O 1
ATOM 648 N N . LEU A 1 85 ? 24.742 4.975 -46.059 1.00 79.38 85 LEU A N 1
ATOM 649 C CA . LEU A 1 85 ? 24.832 5.465 -44.702 1.00 79.38 85 LEU A CA 1
ATOM 650 C C . LEU A 1 85 ? 23.568 6.216 -44.304 1.00 79.38 85 LEU A C 1
ATOM 652 O O . LEU A 1 85 ? 23.269 7.284 -44.841 1.00 79.38 85 LEU A O 1
ATOM 656 N N . TYR A 1 86 ? 22.927 5.708 -43.260 1.00 86.69 86 TYR A N 1
ATOM 657 C CA . TYR A 1 86 ? 21.977 6.451 -42.461 1.00 86.69 86 TYR A CA 1
ATOM 658 C C . TYR A 1 86 ? 22.538 6.718 -41.063 1.00 86.69 86 TYR A C 1
ATOM 660 O O . TYR A 1 86 ? 22.994 5.800 -40.377 1.00 86.69 86 TYR A O 1
ATOM 668 N N . MET A 1 87 ? 22.476 7.971 -40.621 1.00 89.12 87 MET A N 1
ATOM 669 C CA . MET A 1 87 ? 22.805 8.380 -39.261 1.00 89.12 87 MET A CA 1
ATOM 670 C C . MET A 1 87 ? 21.650 9.177 -38.658 1.00 89.12 87 MET A C 1
ATOM 672 O O . MET A 1 87 ? 21.136 10.095 -39.286 1.00 89.12 87 MET A O 1
ATOM 676 N N . LEU A 1 88 ? 21.271 8.866 -37.420 1.00 92.25 88 LEU A N 1
ATOM 677 C CA . LEU A 1 88 ? 20.291 9.625 -36.647 1.00 92.25 88 LEU A CA 1
ATOM 678 C C . LEU A 1 88 ? 20.941 10.152 -35.373 1.00 92.25 88 LEU A C 1
ATOM 680 O O . LEU A 1 88 ? 21.399 9.366 -34.551 1.00 92.25 88 LEU A O 1
ATOM 684 N N . VAL A 1 89 ? 20.917 11.466 -35.174 1.00 93.44 89 VAL A N 1
ATOM 685 C CA . VAL A 1 89 ? 21.329 12.121 -33.929 1.00 93.44 89 VAL A CA 1
ATOM 686 C C . VAL A 1 89 ? 20.095 12.634 -33.197 1.00 93.44 89 VAL A C 1
ATOM 688 O O . VAL A 1 89 ? 19.317 13.417 -33.747 1.00 93.44 89 VAL A O 1
ATOM 691 N N . VAL A 1 90 ? 19.927 12.228 -31.938 1.00 92.12 90 VAL A N 1
ATOM 692 C CA . VAL A 1 90 ? 18.837 12.709 -31.080 1.00 92.12 90 VAL A CA 1
ATOM 693 C C . VAL A 1 90 ? 19.347 13.869 -30.236 1.00 92.12 90 VAL A C 1
ATOM 695 O O . VAL A 1 90 ? 20.300 13.733 -29.474 1.00 92.12 90 VAL A O 1
ATOM 698 N N . LEU A 1 91 ? 18.711 15.028 -30.361 1.00 89.56 91 LEU A N 1
ATOM 699 C CA . LEU A 1 91 ? 19.073 16.250 -29.637 1.00 89.56 91 LEU A CA 1
ATOM 700 C C . LEU A 1 91 ? 18.087 16.561 -28.510 1.00 89.56 91 LEU A C 1
ATOM 702 O O . LEU A 1 91 ? 18.480 17.138 -27.497 1.00 89.56 91 LEU A O 1
ATOM 706 N N . GLU A 1 92 ? 16.829 16.150 -28.666 1.00 88.81 92 GLU A N 1
ATOM 707 C CA . GLU A 1 92 ? 15.775 16.229 -27.654 1.00 88.81 92 GLU A CA 1
ATOM 708 C C . GLU A 1 92 ? 14.790 15.068 -27.855 1.00 88.81 92 GLU A C 1
ATOM 710 O O . GLU A 1 92 ? 14.469 14.719 -28.992 1.00 88.81 92 GLU A O 1
ATOM 715 N N . GLY A 1 93 ? 14.305 14.489 -26.756 1.00 85.06 93 GLY A N 1
ATOM 716 C CA . GLY A 1 93 ? 13.382 13.352 -26.772 1.00 85.06 93 GLY A CA 1
ATOM 717 C C . GLY A 1 93 ? 14.076 11.987 -26.815 1.00 85.06 93 GLY A C 1
ATOM 718 O O . GLY A 1 93 ? 15.277 11.876 -26.555 1.00 85.06 93 GLY A O 1
ATOM 719 N N . ASN A 1 94 ? 13.290 10.946 -27.101 1.00 84.75 94 ASN A N 1
ATOM 720 C CA . ASN A 1 94 ? 13.754 9.566 -27.227 1.00 84.75 94 ASN A CA 1
ATOM 721 C C . ASN A 1 94 ? 13.210 8.956 -28.519 1.00 84.75 94 ASN A C 1
ATOM 723 O O . ASN A 1 94 ? 12.063 9.213 -28.882 1.00 84.75 94 ASN A O 1
ATOM 727 N N . VAL A 1 95 ? 14.012 8.128 -29.181 1.00 84.31 95 VAL A N 1
ATOM 728 C CA . VAL A 1 95 ? 13.621 7.430 -30.410 1.00 84.31 95 VAL A CA 1
ATOM 729 C C . VAL A 1 95 ? 13.937 5.950 -30.255 1.00 84.31 95 VAL A C 1
ATOM 731 O O . VAL A 1 95 ? 15.068 5.587 -29.936 1.00 84.31 95 VAL A O 1
ATOM 734 N N . ALA A 1 96 ? 12.938 5.099 -30.478 1.00 86.56 96 ALA A N 1
ATOM 735 C CA . ALA A 1 96 ? 13.123 3.658 -30.578 1.00 86.56 96 ALA A CA 1
ATOM 736 C C . ALA A 1 96 ? 13.250 3.278 -32.057 1.00 86.56 96 ALA A C 1
ATOM 738 O O . ALA A 1 96 ? 12.343 3.547 -32.848 1.00 86.56 96 ALA A O 1
ATOM 739 N N . LEU A 1 97 ? 14.380 2.673 -32.414 1.00 88.56 97 LEU A N 1
ATOM 740 C CA . LEU A 1 97 ? 14.656 2.136 -33.742 1.00 88.56 97 LEU A CA 1
ATOM 741 C C . LEU A 1 97 ? 14.737 0.614 -33.661 1.00 88.56 97 LEU A C 1
ATOM 743 O O . LEU A 1 97 ? 15.297 0.077 -32.715 1.00 88.56 97 LEU A O 1
ATOM 747 N N . ALA A 1 98 ? 14.240 -0.085 -34.664 1.00 84.19 98 ALA A N 1
ATOM 748 C CA . ALA A 1 98 ? 14.401 -1.515 -34.839 1.00 84.19 98 ALA A CA 1
ATOM 749 C C . ALA A 1 98 ? 15.071 -1.770 -36.187 1.00 84.19 98 ALA A C 1
ATOM 751 O O . ALA A 1 98 ? 14.589 -1.301 -37.216 1.00 84.19 98 ALA A O 1
ATOM 752 N N . VAL A 1 99 ? 16.181 -2.499 -36.184 1.00 82.75 99 VAL A N 1
ATOM 753 C CA . VAL A 1 99 ? 16.857 -2.959 -37.402 1.00 82.75 99 VAL A CA 1
ATOM 754 C C . VAL A 1 99 ? 16.890 -4.470 -37.345 1.00 82.75 99 VAL A C 1
ATOM 756 O O . VAL A 1 99 ? 17.453 -5.046 -36.413 1.00 82.75 99 VAL A O 1
ATOM 759 N N . ASN A 1 100 ? 16.260 -5.117 -38.322 1.00 74.50 100 ASN A N 1
ATOM 760 C CA . ASN A 1 100 ? 16.014 -6.561 -38.304 1.00 74.50 100 ASN A CA 1
ATOM 761 C C . ASN A 1 100 ? 15.248 -6.970 -37.019 1.00 74.50 100 ASN A C 1
ATOM 763 O O . ASN A 1 100 ? 14.165 -6.438 -36.776 1.00 74.50 100 ASN A O 1
ATOM 767 N N . GLU A 1 101 ? 15.800 -7.874 -36.197 1.00 70.56 101 GLU A N 1
ATOM 768 C CA . GLU A 1 101 ? 15.236 -8.329 -34.905 1.00 70.56 101 GLU A CA 1
ATOM 769 C C . GLU A 1 101 ? 15.783 -7.548 -33.686 1.00 70.56 101 GLU A C 1
ATOM 771 O O . GLU A 1 101 ? 15.423 -7.826 -32.543 1.00 70.56 101 GLU A O 1
ATOM 776 N N . GLN A 1 102 ? 16.681 -6.575 -33.890 1.00 75.12 102 GLN A N 1
ATOM 777 C CA . GLN A 1 102 ? 17.312 -5.824 -32.799 1.00 75.12 102 GLN A CA 1
ATOM 778 C C . GLN A 1 102 ? 16.684 -4.445 -32.616 1.00 75.12 102 GLN A C 1
ATOM 780 O O . GLN A 1 102 ? 16.509 -3.693 -33.572 1.00 75.12 102 GLN A O 1
ATOM 785 N N . THR A 1 103 ? 16.392 -4.096 -31.360 1.00 84.19 103 THR A N 1
ATOM 786 C CA . THR A 1 103 ? 15.839 -2.790 -30.978 1.00 84.19 103 THR A CA 1
ATOM 787 C C . THR A 1 103 ? 16.900 -1.927 -30.297 1.00 84.19 103 THR A C 1
ATOM 789 O O . THR A 1 103 ? 17.584 -2.368 -29.375 1.00 84.19 103 THR A O 1
ATOM 792 N N . PHE A 1 104 ? 17.000 -0.674 -30.726 1.00 82.62 104 PHE A N 1
ATOM 793 C CA . PHE A 1 104 ? 17.919 0.348 -30.248 1.00 82.62 104 PHE A CA 1
ATOM 794 C C . PHE A 1 104 ? 17.126 1.523 -29.676 1.00 82.62 104 PHE A C 1
ATOM 796 O O . PHE A 1 104 ? 16.305 2.128 -30.366 1.00 82.62 104 PHE A O 1
ATOM 803 N N . LEU A 1 105 ? 17.389 1.874 -28.417 1.00 84.44 105 LEU A N 1
ATOM 804 C CA . LEU A 1 105 ? 16.777 3.029 -27.765 1.00 84.44 105 LEU A CA 1
ATOM 805 C C . LEU A 1 105 ? 17.775 4.187 -27.721 1.00 84.44 105 LEU A C 1
ATOM 807 O O . LEU A 1 105 ? 18.818 4.095 -27.073 1.00 84.44 105 LEU A O 1
ATOM 811 N N . LEU A 1 106 ? 17.444 5.281 -28.397 1.00 85.75 106 LEU A N 1
ATOM 812 C CA . LEU A 1 106 ? 18.255 6.488 -28.439 1.00 85.75 106 LEU A CA 1
ATOM 813 C C . LEU A 1 106 ? 17.622 7.560 -27.559 1.00 85.75 106 LEU A C 1
ATOM 815 O O . LEU A 1 106 ? 16.417 7.800 -27.617 1.00 85.75 106 LEU A O 1
ATOM 819 N N . SER A 1 107 ? 18.459 8.251 -26.795 1.00 88.31 107 SER A N 1
ATOM 820 C CA . SER A 1 107 ? 18.084 9.427 -26.006 1.00 88.31 107 SER A CA 1
ATOM 821 C C . SER A 1 107 ? 18.932 10.630 -26.414 1.00 88.31 107 SER A C 1
ATOM 823 O O . SER A 1 107 ? 19.928 10.483 -27.124 1.00 88.31 107 SER A O 1
ATOM 825 N N . ALA A 1 108 ? 18.544 11.829 -25.980 1.00 87.88 108 ALA A N 1
ATOM 826 C CA . ALA A 1 108 ? 19.268 13.060 -26.291 1.00 87.88 108 ALA A CA 1
ATOM 827 C C . ALA A 1 108 ? 20.788 12.953 -26.027 1.00 87.88 108 ALA A C 1
ATOM 829 O O . ALA A 1 108 ? 21.218 12.621 -24.922 1.00 87.88 108 ALA A O 1
ATOM 830 N N . GLY A 1 109 ? 21.595 13.279 -27.039 1.00 86.06 109 GLY A N 1
ATOM 831 C CA . GLY A 1 109 ? 23.057 13.152 -27.039 1.00 86.06 109 GLY A CA 1
ATOM 832 C C . GLY A 1 109 ? 23.581 11.857 -27.669 1.00 86.06 109 GLY A C 1
ATOM 833 O O . GLY A 1 109 ? 24.784 11.741 -27.888 1.00 86.06 109 GLY A O 1
ATOM 834 N N . MET A 1 110 ? 22.704 10.909 -28.003 1.00 89.38 110 MET A N 1
ATOM 835 C CA . MET A 1 110 ? 23.078 9.680 -28.702 1.00 89.38 110 MET A CA 1
ATOM 836 C C . MET A 1 110 ? 22.948 9.832 -30.215 1.00 89.38 110 MET A C 1
ATOM 838 O O . MET A 1 110 ? 22.078 10.546 -30.725 1.00 89.38 110 MET A O 1
ATOM 842 N N . ALA A 1 111 ? 23.802 9.100 -30.920 1.00 90.94 111 ALA A N 1
ATOM 843 C CA . ALA A 1 111 ? 23.722 8.895 -32.349 1.00 90.94 111 ALA A CA 1
ATOM 844 C C . ALA A 1 111 ? 23.602 7.405 -32.667 1.00 90.94 111 ALA A C 1
ATOM 846 O O . ALA A 1 111 ? 24.127 6.547 -31.957 1.00 90.94 111 ALA A O 1
ATOM 847 N N . PHE A 1 112 ? 22.907 7.121 -33.755 1.00 90.94 112 PHE A N 1
ATOM 848 C CA . PHE A 1 112 ? 22.799 5.809 -34.363 1.00 90.94 112 PHE A CA 1
ATOM 849 C C . PHE A 1 112 ? 23.329 5.884 -35.783 1.00 90.94 112 PHE A C 1
ATOM 851 O O . PHE A 1 112 ? 23.045 6.864 -36.469 1.00 90.94 112 PHE A O 1
ATOM 858 N N . CYS A 1 113 ? 24.043 4.861 -36.242 1.00 88.88 113 CYS A N 1
ATOM 859 C CA . CYS A 1 113 ? 24.334 4.713 -37.663 1.00 88.88 113 CYS A CA 1
ATOM 860 C C . CYS A 1 113 ? 24.230 3.261 -38.131 1.00 88.88 113 CYS A C 1
ATOM 862 O O . CYS A 1 113 ? 24.522 2.330 -37.382 1.00 88.88 113 CYS A O 1
ATOM 864 N N . SER A 1 114 ? 23.786 3.094 -39.375 1.00 85.12 114 SER A N 1
ATOM 865 C CA . SER A 1 114 ? 23.636 1.806 -40.054 1.00 85.12 114 SER A CA 1
ATOM 866 C C . SER A 1 114 ? 23.618 2.026 -41.562 1.00 85.12 114 SER A C 1
ATOM 868 O O . SER A 1 114 ? 23.193 3.080 -42.043 1.00 85.12 114 SER A O 1
ATOM 870 N N . GLN A 1 115 ? 24.010 1.005 -42.311 1.00 81.19 115 GLN A N 1
ATOM 871 C CA . GLN A 1 115 ? 23.641 0.867 -43.711 1.00 81.19 115 GLN A CA 1
ATOM 872 C C . GLN A 1 115 ? 22.158 0.479 -43.815 1.00 81.19 115 GLN A C 1
ATOM 874 O O . GLN A 1 115 ? 21.644 -0.266 -42.975 1.00 81.19 115 GLN A O 1
ATOM 879 N N . LEU A 1 116 ? 21.479 1.005 -44.833 1.00 78.81 116 LEU A N 1
ATOM 880 C CA . LEU A 1 116 ? 20.107 0.667 -45.196 1.00 78.81 116 LEU A CA 1
ATOM 881 C C . LEU A 1 116 ? 20.089 -0.036 -46.549 1.00 78.81 116 LEU A C 1
ATOM 883 O O . LEU A 1 116 ? 20.692 0.440 -47.513 1.00 78.81 116 LEU A O 1
ATOM 887 N N . SER A 1 117 ? 19.370 -1.146 -46.633 1.00 73.06 117 SER A N 1
ATOM 888 C CA . SER A 1 117 ? 19.169 -1.912 -47.864 1.00 73.06 117 SER A CA 1
ATOM 889 C C . SER A 1 117 ? 17.815 -2.621 -47.827 1.00 73.06 117 SER A C 1
ATOM 891 O O . SER A 1 117 ? 17.144 -2.626 -46.796 1.00 73.06 117 SER A O 1
ATOM 893 N N . GLU A 1 118 ? 17.425 -3.275 -48.922 1.00 65.81 118 GLU A N 1
ATOM 894 C CA . GLU A 1 118 ? 16.213 -4.110 -48.949 1.00 65.81 118 GLU A CA 1
ATOM 895 C C . GLU A 1 118 ? 16.236 -5.237 -47.899 1.00 65.81 118 GLU A C 1
ATOM 897 O O . GLU A 1 118 ? 15.186 -5.673 -47.436 1.00 65.81 118 GLU A O 1
ATOM 902 N N 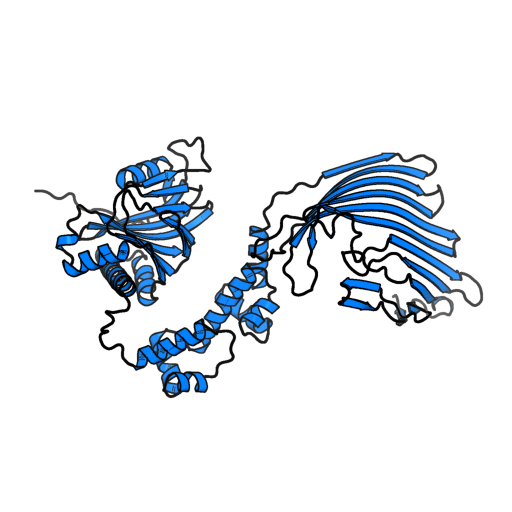. GLN A 1 119 ? 17.427 -5.693 -47.492 1.00 62.94 119 GLN A N 1
ATOM 903 C CA . GLN A 1 119 ? 17.613 -6.734 -46.473 1.00 62.94 119 GLN A CA 1
ATOM 904 C C . GLN A 1 119 ? 17.808 -6.170 -45.057 1.00 62.94 119 GLN A C 1
ATOM 906 O O . GLN A 1 119 ? 17.774 -6.929 -44.091 1.00 62.94 119 GLN A O 1
ATOM 911 N N . GLN A 1 120 ? 18.023 -4.859 -44.923 1.00 70.56 120 GLN A N 1
ATOM 912 C CA . GLN A 1 120 ? 18.318 -4.189 -43.659 1.00 70.56 120 GLN A CA 1
ATOM 913 C C . GLN A 1 120 ? 17.535 -2.881 -43.576 1.00 70.56 120 GLN A C 1
ATOM 915 O O . GLN A 1 120 ? 18.034 -1.799 -43.892 1.00 70.56 120 GLN A O 1
ATOM 920 N N . THR A 1 121 ? 16.277 -3.002 -43.156 1.00 80.25 121 THR A N 1
ATOM 921 C CA . THR A 1 121 ? 15.351 -1.877 -42.998 1.00 80.25 121 THR A CA 1
ATOM 922 C C . THR A 1 121 ? 15.345 -1.373 -41.558 1.00 80.25 121 THR A C 1
ATOM 924 O O . THR A 1 121 ? 15.290 -2.177 -40.624 1.00 80.25 121 THR A O 1
ATOM 927 N N . ILE A 1 122 ? 15.310 -0.054 -41.368 1.00 86.75 122 ILE A N 1
ATOM 928 C CA . ILE A 1 122 ? 15.031 0.566 -40.071 1.00 86.75 122 ILE A CA 1
ATOM 929 C C . ILE A 1 122 ? 13.526 0.760 -39.929 1.00 86.75 122 ILE A C 1
ATOM 931 O O . ILE A 1 122 ? 12.884 1.361 -40.792 1.00 86.75 122 ILE A O 1
ATOM 935 N N . ARG A 1 123 ? 12.987 0.305 -38.800 1.00 87.00 123 ARG A N 1
ATOM 936 C CA . ARG A 1 123 ? 11.661 0.662 -38.309 1.00 87.00 123 ARG A CA 1
ATOM 937 C C . ARG A 1 123 ? 11.778 1.616 -37.134 1.00 87.00 123 ARG A C 1
ATOM 939 O O . ARG A 1 123 ? 12.510 1.320 -36.199 1.00 87.00 123 ARG A O 1
ATOM 946 N N . ALA A 1 124 ? 11.068 2.734 -37.143 1.00 86.69 124 ALA A N 1
ATOM 947 C CA . ALA A 1 124 ? 10.987 3.611 -35.976 1.00 86.69 124 ALA A CA 1
ATOM 948 C C . ALA A 1 124 ? 9.550 3.696 -35.476 1.00 86.69 124 ALA A C 1
ATOM 950 O O . ALA A 1 124 ? 8.616 3.741 -36.276 1.00 86.69 124 ALA A O 1
ATOM 951 N N . HIS A 1 125 ? 9.376 3.740 -34.157 1.00 85.19 125 HIS A N 1
ATOM 952 C CA . HIS A 1 125 ? 8.079 3.988 -33.538 1.00 85.19 125 HIS A CA 1
ATOM 953 C C . HIS A 1 125 ? 8.093 5.344 -32.835 1.00 85.19 125 HIS A C 1
ATOM 955 O O . HIS A 1 125 ? 8.967 5.624 -32.010 1.00 85.19 125 HIS A O 1
ATOM 961 N N . HIS A 1 126 ? 7.104 6.175 -33.154 1.00 83.94 126 HIS A N 1
ATOM 962 C CA . HIS A 1 126 ? 6.944 7.511 -32.600 1.00 83.94 126 HIS A CA 1
ATOM 963 C C . HIS A 1 126 ? 5.628 7.578 -31.828 1.00 83.94 126 HIS A C 1
ATOM 965 O O . HIS A 1 126 ? 4.552 7.462 -32.412 1.00 83.94 126 HIS A O 1
ATOM 971 N N . GLY A 1 127 ? 5.718 7.755 -30.508 1.00 80.69 127 GLY A N 1
ATOM 972 C CA . GLY A 1 127 ? 4.550 7.877 -29.634 1.00 80.69 127 GLY A CA 1
ATOM 973 C C . GLY A 1 127 ? 3.856 9.237 -29.752 1.00 80.69 127 GLY A C 1
ATOM 974 O O . GLY A 1 127 ? 4.488 10.234 -30.112 1.00 80.69 127 GLY A O 1
ATOM 975 N N . ALA A 1 128 ? 2.566 9.275 -29.412 1.00 78.19 128 ALA A N 1
ATOM 976 C CA . ALA A 1 128 ? 1.790 10.511 -29.314 1.00 78.19 128 ALA A CA 1
ATOM 977 C C . ALA A 1 128 ? 2.348 11.450 -28.232 1.00 78.19 128 ALA A C 1
ATOM 979 O O . ALA A 1 128 ? 2.984 10.999 -27.279 1.00 78.19 128 ALA A O 1
ATOM 980 N N . ASP A 1 129 ? 2.112 12.749 -28.402 1.00 77.00 129 ASP A N 1
ATOM 981 C CA . ASP A 1 129 ? 2.522 13.842 -27.513 1.00 77.00 129 ASP A CA 1
ATOM 982 C C . ASP A 1 129 ? 4.017 13.852 -27.154 1.00 77.00 129 ASP A C 1
ATOM 984 O O . ASP A 1 129 ? 4.446 14.336 -26.103 1.00 77.00 129 ASP A O 1
ATOM 988 N N . SER A 1 130 ? 4.848 13.323 -28.055 1.00 80.12 130 SER A N 1
ATOM 989 C CA . SER A 1 130 ? 6.297 13.327 -27.903 1.00 80.12 130 SER A CA 1
ATOM 990 C C . SER A 1 130 ? 6.915 14.524 -28.620 1.00 80.12 130 SER A C 1
ATOM 992 O O . SER A 1 130 ? 6.659 14.790 -29.798 1.00 80.12 130 SER A O 1
ATOM 994 N N . LYS A 1 131 ? 7.767 15.263 -27.904 1.00 87.94 131 LYS A N 1
ATOM 995 C CA . LYS A 1 131 ? 8.602 16.306 -28.499 1.00 87.94 131 LYS A CA 1
ATOM 996 C C . LYS A 1 131 ? 9.935 15.706 -28.926 1.00 87.94 131 LYS A C 1
ATOM 998 O O . LYS A 1 131 ? 10.658 15.145 -28.102 1.00 87.94 131 LYS A O 1
ATOM 1003 N N . LEU A 1 132 ? 10.257 15.848 -30.204 1.00 87.94 132 LEU A N 1
ATOM 1004 C CA . LEU A 1 132 ? 11.442 15.273 -30.819 1.00 87.94 132 LEU A CA 1
ATOM 1005 C C . LEU A 1 132 ? 12.243 16.363 -31.518 1.00 87.94 132 LEU A C 1
ATOM 1007 O O . LEU A 1 132 ? 11.723 17.085 -32.371 1.00 87.94 132 LEU A O 1
ATOM 1011 N N . ARG A 1 133 ? 13.531 16.447 -31.173 1.00 90.88 133 ARG A N 1
ATOM 1012 C CA . ARG A 1 133 ? 14.516 17.156 -31.989 1.00 90.88 133 ARG A CA 1
ATOM 1013 C C . ARG A 1 133 ? 15.555 16.188 -32.479 1.00 90.88 133 ARG A C 1
ATOM 1015 O O . ARG A 1 133 ? 16.318 15.639 -31.682 1.00 90.88 133 ARG A O 1
ATOM 1022 N N . THR A 1 134 ? 15.596 16.006 -33.786 1.00 91.38 134 THR A N 1
ATOM 1023 C CA . THR A 1 134 ? 16.486 15.045 -34.423 1.00 91.38 134 THR A CA 1
ATOM 1024 C C . THR A 1 134 ? 17.183 15.661 -35.617 1.00 91.38 134 THR A C 1
ATOM 1026 O O . THR A 1 134 ? 16.680 16.583 -36.262 1.00 91.38 134 THR A O 1
ATOM 1029 N N . LEU A 1 135 ? 18.357 15.122 -35.906 1.00 90.69 135 LEU A N 1
ATOM 1030 C CA . LEU A 1 135 ? 19.075 15.365 -37.139 1.00 90.69 135 LEU A CA 1
ATOM 1031 C C . LEU A 1 135 ? 19.336 14.009 -37.784 1.00 90.69 135 LEU A C 1
ATOM 1033 O O . LEU A 1 135 ? 20.081 13.207 -37.222 1.00 90.69 135 LEU A O 1
ATOM 1037 N N . SER A 1 136 ? 18.702 13.739 -38.918 1.00 89.50 136 SER A N 1
ATOM 1038 C CA . SER A 1 136 ? 19.006 12.559 -39.720 1.00 89.50 136 SER A CA 1
ATOM 1039 C C . SER A 1 136 ? 19.870 12.945 -40.905 1.00 89.50 136 SER A C 1
ATOM 1041 O O . SER A 1 136 ? 19.669 13.987 -41.527 1.00 89.50 136 SER A O 1
ATOM 1043 N N . LEU A 1 137 ? 20.829 12.090 -41.210 1.00 86.31 137 LEU A N 1
ATOM 1044 C CA . LEU A 1 137 ? 21.723 12.203 -42.343 1.00 86.31 137 LEU A CA 1
ATOM 1045 C C . LEU A 1 137 ? 21.599 10.924 -43.162 1.00 86.31 137 LEU A C 1
ATOM 1047 O O . LEU A 1 137 ? 21.769 9.828 -42.632 1.00 86.31 137 LEU A O 1
ATOM 1051 N N . GLY A 1 138 ? 21.283 11.083 -44.440 1.00 82.44 138 GLY A N 1
ATOM 1052 C CA . GLY A 1 138 ? 21.200 10.001 -45.409 1.00 82.44 138 GLY A CA 1
ATOM 1053 C C . GLY A 1 138 ? 22.088 10.291 -46.610 1.00 82.44 138 GLY A C 1
ATOM 1054 O O . GLY A 1 138 ? 22.202 11.437 -47.049 1.00 82.44 138 GLY A O 1
ATOM 1055 N N . MET A 1 139 ? 22.710 9.248 -47.148 1.00 78.44 139 MET A N 1
ATOM 1056 C CA . MET A 1 139 ? 23.448 9.314 -48.410 1.00 78.44 139 MET A CA 1
ATOM 1057 C C . MET A 1 139 ? 22.682 8.564 -49.495 1.00 78.44 139 MET A C 1
ATOM 1059 O O . MET A 1 139 ? 22.188 7.461 -49.249 1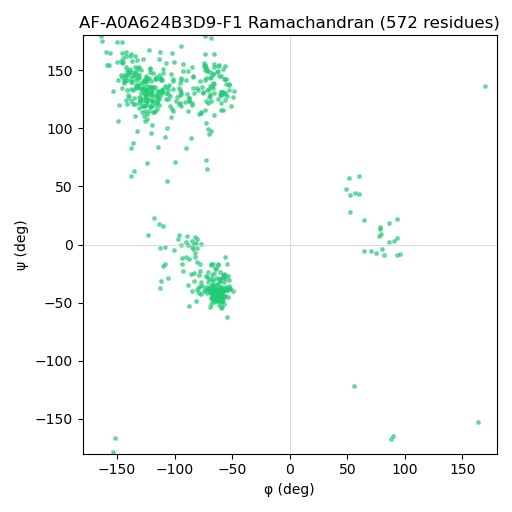.00 78.44 139 MET A O 1
ATOM 1063 N N . TYR A 1 140 ? 22.589 9.143 -50.691 1.00 67.50 140 TYR A N 1
ATOM 1064 C CA . TYR A 1 140 ? 21.942 8.485 -51.828 1.00 67.50 140 TYR A CA 1
ATOM 1065 C C . TYR A 1 140 ? 22.974 7.775 -52.718 1.00 67.50 140 TYR A C 1
ATOM 1067 O O . TYR A 1 140 ? 23.996 8.388 -53.044 1.00 67.50 140 TYR A O 1
ATOM 1075 N N . PRO A 1 141 ? 22.719 6.521 -53.150 1.00 59.31 141 PRO A N 1
ATOM 1076 C CA . PRO A 1 141 ? 23.637 5.755 -54.000 1.00 59.31 141 PRO A CA 1
ATOM 1077 C C . PRO A 1 141 ? 24.036 6.490 -55.287 1.00 59.31 141 PRO A C 1
ATOM 1079 O O . PRO A 1 141 ? 25.211 6.504 -55.646 1.00 59.31 141 PRO A O 1
ATOM 1082 N N . ASP A 1 142 ? 23.086 7.190 -55.910 1.00 60.66 142 ASP A N 1
ATOM 1083 C CA . ASP A 1 142 ? 23.259 7.853 -57.212 1.00 60.66 142 ASP A CA 1
ATOM 1084 C C . ASP A 1 142 ? 23.933 9.240 -57.115 1.00 60.66 142 ASP A C 1
ATOM 1086 O O . ASP A 1 142 ? 24.127 9.928 -58.115 1.00 60.66 142 ASP A O 1
ATOM 1090 N N . GLY A 1 143 ? 24.299 9.683 -55.905 1.00 58.84 143 GLY A N 1
ATOM 1091 C CA . GLY A 1 143 ? 24.783 11.041 -55.624 1.00 58.84 143 GLY A CA 1
ATOM 1092 C C . GLY A 1 143 ? 26.267 11.312 -55.914 1.00 58.84 143 GLY A C 1
ATOM 1093 O O . GLY A 1 143 ? 26.763 12.378 -55.544 1.00 58.84 143 GLY A O 1
ATOM 1094 N N . GLY A 1 144 ? 26.999 10.363 -56.514 1.00 58.03 144 GLY A N 1
ATOM 1095 C CA . GLY A 1 144 ? 28.436 10.504 -56.812 1.00 58.03 144 GLY A CA 1
ATOM 1096 C C . GLY A 1 144 ? 29.331 10.625 -55.568 1.00 58.03 144 GLY A C 1
ATOM 1097 O O . GLY A 1 144 ? 30.435 11.162 -55.632 1.00 58.03 144 GLY A O 1
ATOM 1098 N N . TRP A 1 145 ? 28.854 10.169 -54.407 1.00 64.31 145 TRP A N 1
ATOM 1099 C CA . TRP A 1 145 ? 29.544 10.321 -53.122 1.00 64.31 145 TRP A CA 1
ATOM 1100 C C . TRP A 1 145 ? 30.848 9.508 -53.047 1.00 64.31 145 TRP A C 1
ATOM 1102 O O . TRP A 1 145 ? 31.841 9.986 -52.494 1.00 64.31 145 TRP A O 1
ATOM 1112 N N . ARG A 1 146 ? 30.875 8.322 -53.678 1.00 58.44 146 ARG A N 1
ATOM 1113 C CA . ARG A 1 146 ? 32.067 7.462 -53.799 1.00 58.44 146 ARG A CA 1
ATOM 1114 C C . ARG A 1 146 ? 33.226 8.139 -54.531 1.00 58.44 146 ARG A C 1
ATOM 1116 O O . ARG A 1 146 ? 34.375 7.851 -54.234 1.00 58.44 146 ARG A O 1
ATOM 1123 N N . GLU A 1 147 ? 32.938 9.047 -55.461 1.00 57.22 147 GLU A N 1
ATOM 1124 C CA . GLU A 1 147 ? 33.958 9.754 -56.251 1.00 57.22 147 GLU A CA 1
ATOM 1125 C C . GLU A 1 147 ? 34.581 10.937 -55.492 1.00 57.22 147 GLU A C 1
ATOM 1127 O O . GLU A 1 147 ? 35.608 11.474 -55.906 1.00 57.22 147 GLU A O 1
ATOM 1132 N N . ARG A 1 148 ? 33.952 11.371 -54.391 1.00 58.47 148 ARG A N 1
ATOM 1133 C CA . ARG A 1 148 ? 34.341 12.567 -53.624 1.00 58.47 148 ARG A CA 1
ATOM 1134 C C . ARG A 1 148 ? 34.935 12.252 -52.255 1.00 58.47 148 ARG A C 1
ATOM 1136 O O . ARG A 1 148 ? 35.610 13.106 -51.685 1.00 58.47 148 ARG A O 1
ATOM 1143 N N . LEU A 1 149 ? 34.710 11.047 -51.737 1.00 61.06 149 LEU A N 1
ATOM 1144 C CA . LEU A 1 149 ? 35.477 10.506 -50.619 1.00 61.06 149 LEU A CA 1
ATOM 1145 C C . LEU A 1 149 ? 36.718 9.776 -51.154 1.00 61.06 149 LEU A C 1
ATOM 1147 O O . LEU A 1 149 ? 36.669 9.203 -52.241 1.00 61.06 149 LEU A O 1
ATOM 1151 N N . PRO A 1 150 ? 37.836 9.748 -50.409 1.00 58.72 150 PRO A N 1
ATOM 1152 C CA . PRO A 1 150 ? 38.928 8.836 -50.726 1.00 58.72 150 PRO A CA 1
ATOM 1153 C C . PRO A 1 150 ? 38.379 7.405 -50.796 1.00 58.72 150 PRO A C 1
ATOM 1155 O O . PRO A 1 150 ? 37.715 6.972 -49.856 1.00 58.72 150 PRO A O 1
ATOM 1158 N N . VAL A 1 151 ? 38.648 6.677 -51.885 1.00 56.09 151 VAL A N 1
ATOM 1159 C CA . VAL A 1 151 ? 38.067 5.343 -52.154 1.00 56.09 151 VAL A CA 1
ATOM 1160 C C . VAL A 1 151 ? 38.243 4.383 -50.966 1.00 56.09 151 VAL A C 1
ATOM 1162 O O . VAL A 1 151 ? 37.300 3.701 -50.582 1.00 56.09 151 VAL A O 1
ATOM 1165 N N . SER A 1 152 ? 39.395 4.433 -50.286 1.00 57.53 152 SER A N 1
ATOM 1166 C CA . SER A 1 152 ? 39.670 3.628 -49.086 1.00 57.53 152 SER A CA 1
ATOM 1167 C C . SER A 1 152 ? 38.713 3.895 -47.917 1.00 57.53 152 SER A C 1
ATOM 1169 O O . SER A 1 152 ? 38.430 2.998 -47.135 1.00 57.53 152 SER A O 1
ATOM 1171 N N . LEU A 1 153 ? 38.213 5.125 -47.787 1.00 60.53 153 LEU A N 1
ATOM 1172 C CA . LEU A 1 153 ? 37.338 5.553 -46.696 1.00 60.53 153 LEU A CA 1
ATOM 1173 C C . LEU A 1 153 ? 35.874 5.180 -46.972 1.00 60.53 153 LEU A C 1
ATOM 1175 O O . LEU A 1 153 ? 35.136 4.877 -46.039 1.00 60.53 153 LEU A O 1
ATOM 1179 N N . ALA A 1 154 ? 35.474 5.158 -48.247 1.00 62.69 154 ALA A N 1
ATOM 1180 C CA . ALA A 1 154 ? 34.171 4.648 -48.668 1.00 62.69 154 ALA A CA 1
ATOM 1181 C C . ALA A 1 154 ? 34.065 3.131 -48.431 1.00 62.69 154 ALA A C 1
ATOM 1183 O O . ALA A 1 154 ? 33.089 2.678 -47.836 1.00 62.69 154 ALA A O 1
ATOM 1184 N N . ASP A 1 155 ? 35.099 2.370 -48.802 1.00 64.94 155 ASP A N 1
ATOM 1185 C CA . ASP A 1 155 ? 35.140 0.917 -48.599 1.00 64.94 155 ASP A CA 1
ATOM 1186 C C . ASP A 1 155 ? 35.231 0.542 -47.106 1.00 64.94 155 ASP A C 1
ATOM 1188 O O . ASP A 1 155 ? 34.545 -0.373 -46.645 1.00 64.94 155 ASP A O 1
ATOM 1192 N N . GLU A 1 156 ? 36.043 1.252 -46.309 1.00 66.88 156 GLU A N 1
ATOM 1193 C CA . GLU A 1 156 ? 36.101 1.052 -44.850 1.00 66.88 156 GLU A CA 1
ATOM 1194 C C . GLU A 1 156 ? 34.755 1.341 -44.182 1.00 66.88 156 GLU A C 1
ATOM 1196 O O . GLU A 1 156 ? 34.353 0.613 -43.270 1.00 66.88 156 GLU A O 1
ATOM 1201 N N . TRP A 1 157 ? 34.049 2.375 -44.645 1.00 65.94 157 TRP A N 1
ATOM 1202 C CA . TRP A 1 157 ? 32.739 2.736 -44.121 1.00 65.94 157 TRP A CA 1
ATOM 1203 C C . TRP A 1 157 ? 31.680 1.687 -44.458 1.00 65.94 157 TRP A C 1
ATOM 1205 O O . TRP A 1 157 ? 30.979 1.232 -43.558 1.00 65.94 157 TRP A O 1
ATOM 1215 N N . GLU A 1 158 ? 31.556 1.288 -45.727 1.00 65.12 158 GLU A N 1
ATOM 1216 C CA . GLU A 1 158 ? 30.554 0.304 -46.164 1.00 65.12 158 GLU A CA 1
ATOM 1217 C C . GLU A 1 158 ? 30.705 -1.026 -45.408 1.00 65.12 158 GLU A C 1
ATOM 1219 O O . GLU A 1 158 ? 29.718 -1.593 -44.945 1.00 65.12 158 GLU A O 1
ATOM 1224 N N . ASN A 1 159 ? 31.943 -1.473 -45.176 1.00 64.19 159 ASN A N 1
ATOM 1225 C CA . ASN A 1 159 ? 32.212 -2.684 -44.396 1.00 64.19 159 ASN A CA 1
ATOM 1226 C C . ASN A 1 159 ? 31.917 -2.517 -42.892 1.00 64.19 159 ASN A C 1
ATOM 1228 O O . ASN A 1 159 ? 31.515 -3.466 -42.220 1.00 64.19 159 ASN A O 1
ATOM 1232 N N . SER A 1 160 ? 32.116 -1.313 -42.357 1.00 63.28 160 SER A N 1
ATOM 1233 C CA . SER A 1 160 ? 31.947 -0.980 -40.938 1.00 63.28 160 SER A CA 1
ATOM 1234 C C . SER A 1 160 ? 30.495 -0.724 -40.529 1.00 63.28 160 SER A C 1
ATOM 1236 O O . SER A 1 160 ? 30.065 -1.116 -39.444 1.00 63.28 160 SER A O 1
ATOM 1238 N N . ALA A 1 161 ? 29.732 -0.051 -41.391 1.00 56.97 161 ALA A N 1
ATOM 1239 C CA . ALA A 1 161 ? 28.358 0.374 -41.138 1.00 56.97 161 ALA A CA 1
ATOM 1240 C C . ALA A 1 161 ? 27.313 -0.711 -41.444 1.00 56.97 161 ALA A C 1
ATOM 1242 O O . ALA A 1 161 ? 26.128 -0.500 -41.182 1.00 56.97 161 ALA A O 1
ATOM 1243 N N . ALA A 1 162 ? 27.737 -1.880 -41.937 1.00 59.59 162 ALA A N 1
ATOM 1244 C CA . ALA A 1 162 ? 26.879 -3.051 -42.116 1.00 59.59 162 ALA A CA 1
ATOM 1245 C C . ALA A 1 162 ? 26.214 -3.501 -40.797 1.00 59.59 162 ALA A C 1
ATOM 1247 O O . ALA A 1 162 ? 25.109 -4.039 -40.802 1.00 59.59 162 ALA A O 1
ATOM 1248 N N . SER A 1 163 ? 26.844 -3.242 -39.645 1.00 66.12 163 SER A N 1
ATOM 1249 C CA . SER A 1 163 ? 26.235 -3.468 -38.328 1.00 66.12 163 SER A CA 1
ATOM 1250 C C . SER A 1 163 ? 25.660 -2.174 -37.752 1.00 66.12 163 SER A C 1
ATOM 1252 O O . SER A 1 163 ? 26.360 -1.172 -37.618 1.00 66.12 163 SER A O 1
ATOM 1254 N N . ALA A 1 164 ? 24.385 -2.217 -37.366 1.00 79.50 164 ALA A N 1
ATOM 1255 C CA . ALA A 1 164 ? 23.717 -1.123 -36.675 1.00 79.50 164 ALA A CA 1
ATOM 1256 C C . ALA A 1 164 ? 24.412 -0.817 -35.335 1.00 79.50 164 ALA A C 1
ATOM 1258 O O . ALA A 1 164 ? 24.619 -1.716 -34.517 1.00 79.50 164 ALA A O 1
ATOM 1259 N N . MET A 1 165 ? 24.762 0.449 -35.094 1.00 82.31 165 MET A N 1
ATOM 1260 C CA . MET A 1 165 ? 25.466 0.857 -33.875 1.00 82.31 165 MET A CA 1
ATOM 1261 C C . MET A 1 165 ? 24.866 2.098 -33.229 1.00 82.31 165 MET A C 1
ATOM 1263 O O . MET A 1 165 ? 24.382 3.004 -33.906 1.00 82.31 165 MET A O 1
ATOM 1267 N N . VAL A 1 166 ? 24.982 2.160 -31.903 1.00 85.81 166 VAL A N 1
ATOM 1268 C CA . VAL A 1 166 ? 24.631 3.325 -31.088 1.00 85.81 166 VAL A CA 1
ATOM 1269 C C . VAL A 1 166 ? 25.874 3.812 -30.361 1.00 85.81 166 VAL A C 1
ATOM 1271 O O . VAL A 1 166 ? 26.612 3.024 -29.770 1.00 85.81 166 VAL A O 1
ATOM 1274 N N . TRP A 1 167 ? 26.094 5.121 -30.374 1.00 85.38 167 TRP A N 1
ATOM 1275 C CA . TRP A 1 167 ? 27.238 5.754 -29.731 1.00 85.38 167 TRP A CA 1
ATOM 1276 C C . TRP A 1 167 ? 26.867 7.116 -29.142 1.00 85.38 167 TRP A C 1
ATOM 1278 O O . TRP A 1 167 ? 25.844 7.717 -29.468 1.00 85.38 167 TRP A O 1
ATOM 1288 N N . GLN A 1 168 ? 27.696 7.587 -28.212 1.00 87.44 168 GLN A N 1
ATOM 1289 C CA . GLN A 1 168 ? 27.524 8.892 -27.579 1.00 87.44 168 GLN A CA 1
ATOM 1290 C C . GLN A 1 168 ? 28.204 9.969 -28.409 1.00 87.44 168 GLN A C 1
ATOM 1292 O O . GLN A 1 168 ? 29.401 9.862 -28.681 1.00 87.44 168 GLN A O 1
ATOM 1297 N N . VAL A 1 169 ? 27.463 11.019 -28.766 1.00 87.19 169 VAL A N 1
ATOM 1298 C CA . VAL A 1 169 ? 28.022 12.152 -29.500 1.00 87.19 169 VAL A CA 1
ATOM 1299 C C . VAL A 1 169 ? 28.935 12.943 -28.563 1.00 87.19 169 VAL A C 1
ATOM 1301 O O . VAL A 1 169 ? 28.475 13.416 -27.519 1.00 87.19 169 VAL A O 1
ATOM 1304 N N . PRO A 1 170 ? 30.224 13.115 -28.903 1.00 85.19 170 PRO A N 1
ATOM 1305 C CA . PRO A 1 170 ? 31.127 13.933 -28.111 1.00 85.19 170 PRO A CA 1
ATOM 1306 C C . PRO A 1 170 ? 30.598 15.353 -27.934 1.00 85.19 170 PRO A C 1
ATOM 1308 O O . PRO A 1 170 ? 30.060 15.943 -28.871 1.00 85.19 170 PRO A O 1
ATOM 1311 N N . GLU A 1 171 ? 30.815 15.926 -26.749 1.00 81.75 171 GLU A N 1
ATOM 1312 C CA . GLU A 1 171 ? 30.282 17.249 -26.409 1.00 81.75 171 GLU A CA 1
ATOM 1313 C C . GLU A 1 171 ? 30.679 18.299 -27.454 1.00 81.75 171 GLU A C 1
ATOM 1315 O O . GLU A 1 171 ? 29.814 19.003 -27.959 1.00 81.75 171 GLU A O 1
ATOM 1320 N N . PHE A 1 172 ? 31.944 18.324 -27.884 1.00 82.50 172 PHE A N 1
ATOM 1321 C CA . PHE A 1 172 ? 32.422 19.311 -28.855 1.00 82.50 172 PHE A CA 1
ATOM 1322 C C . PHE A 1 172 ? 31.639 19.292 -30.182 1.00 82.50 172 PHE A C 1
ATOM 1324 O O . PHE A 1 172 ? 31.425 20.347 -30.780 1.00 82.50 172 PHE A O 1
ATOM 1331 N N . LEU A 1 173 ? 31.150 18.123 -30.614 1.00 88.69 173 LEU A N 1
ATOM 1332 C CA . LEU A 1 173 ? 30.274 18.003 -31.781 1.00 88.69 173 LEU A CA 1
ATOM 1333 C C . LEU A 1 173 ? 28.842 18.398 -31.437 1.00 88.69 173 LEU A C 1
ATOM 1335 O O . LEU A 1 173 ? 28.211 19.123 -32.199 1.00 88.69 173 LEU A O 1
ATOM 1339 N N . LEU A 1 174 ? 28.337 17.986 -30.273 1.00 85.62 174 LEU A N 1
ATOM 1340 C CA . LEU A 1 174 ? 26.989 18.319 -29.813 1.00 85.62 174 LEU A CA 1
ATOM 1341 C C . LEU A 1 174 ? 26.791 19.834 -29.623 1.00 85.62 174 LEU A C 1
ATOM 1343 O O . LEU A 1 174 ? 25.752 20.375 -30.002 1.00 85.62 174 LEU A O 1
ATOM 1347 N N . SER A 1 175 ? 27.790 20.527 -29.079 1.00 82.75 175 SER A N 1
ATOM 1348 C CA . SER A 1 175 ? 27.832 21.985 -28.956 1.00 82.75 175 SER A CA 1
ATOM 1349 C C . SER A 1 175 ? 27.818 22.664 -30.323 1.00 82.75 175 SER A C 1
ATOM 1351 O O . SER A 1 175 ? 27.022 23.579 -30.543 1.00 82.75 175 SER A O 1
ATOM 1353 N N . GLY A 1 176 ? 28.630 22.173 -31.266 1.00 85.12 176 GLY A N 1
ATOM 1354 C CA . GLY A 1 176 ? 28.616 22.646 -32.649 1.00 85.12 176 GLY A CA 1
ATOM 1355 C C . GLY A 1 176 ? 27.248 22.462 -33.307 1.00 85.12 176 GLY A C 1
ATOM 1356 O O . GLY A 1 176 ? 26.722 23.401 -33.901 1.00 85.12 176 GLY A O 1
ATOM 1357 N N . LEU A 1 177 ? 26.632 21.285 -33.152 1.00 86.31 177 LEU A N 1
ATOM 1358 C CA . LEU A 1 177 ? 25.298 20.991 -33.681 1.00 86.31 177 LEU A CA 1
ATOM 1359 C C . LEU A 1 177 ? 24.249 21.943 -33.119 1.00 86.31 177 LEU A C 1
ATOM 1361 O O . LEU A 1 177 ? 23.480 22.528 -33.875 1.00 86.31 177 LEU A O 1
ATOM 1365 N N . ARG A 1 178 ? 24.232 22.139 -31.797 1.00 83.06 178 ARG A N 1
ATOM 1366 C CA . ARG A 1 178 ? 23.297 23.061 -31.138 1.00 83.06 178 ARG A CA 1
ATOM 1367 C C . ARG A 1 178 ? 23.459 24.490 -31.643 1.00 83.06 178 ARG A C 1
ATOM 1369 O O . ARG A 1 178 ? 22.454 25.164 -31.847 1.00 83.06 178 ARG A O 1
ATOM 1376 N N . TYR A 1 179 ? 24.695 24.935 -31.860 1.00 82.88 179 TYR A N 1
ATOM 1377 C CA . TYR A 1 179 ? 24.976 26.256 -32.415 1.00 82.88 179 TYR A CA 1
ATOM 1378 C C . TYR A 1 179 ? 24.488 26.377 -33.863 1.00 82.88 179 TYR A C 1
ATOM 1380 O O . TYR A 1 179 ? 23.742 27.293 -34.195 1.00 82.88 179 TYR A O 1
ATOM 1388 N N . ALA A 1 180 ? 24.829 25.404 -34.709 1.00 79.62 180 ALA A N 1
ATOM 1389 C CA . ALA A 1 180 ? 24.454 25.390 -36.119 1.00 79.62 180 ALA A CA 1
ATOM 1390 C C . ALA A 1 180 ? 22.940 25.189 -36.350 1.00 79.62 180 ALA A C 1
ATOM 1392 O O . ALA A 1 180 ? 22.415 25.501 -37.420 1.00 79.62 180 ALA A O 1
ATOM 1393 N N . GLN A 1 181 ? 22.207 24.707 -35.343 1.00 72.62 181 GLN A N 1
ATOM 1394 C CA . GLN A 1 181 ? 20.749 24.629 -35.377 1.00 72.62 181 GLN A CA 1
ATOM 1395 C C . GLN A 1 181 ? 20.037 25.955 -35.112 1.00 72.62 181 GLN A C 1
ATOM 1397 O O . GLN A 1 181 ? 18.854 26.062 -35.443 1.00 72.62 181 GLN A O 1
ATOM 1402 N N . GLN A 1 182 ? 20.716 26.960 -34.555 1.00 70.94 182 GLN A N 1
ATOM 1403 C CA . GLN A 1 182 ? 20.112 28.273 -34.357 1.00 70.94 182 GLN A CA 1
ATOM 1404 C C . GLN A 1 182 ? 20.055 29.041 -35.688 1.00 70.94 182 GLN A C 1
ATOM 1406 O O . GLN A 1 182 ? 21.034 29.048 -36.440 1.00 70.94 182 GLN A O 1
ATOM 1411 N N . PRO A 1 183 ? 18.929 29.701 -36.009 1.00 62.09 183 PRO A N 1
ATOM 1412 C CA . PRO A 1 183 ? 18.855 30.571 -37.174 1.00 62.09 183 PRO A CA 1
ATOM 1413 C C . PRO A 1 183 ? 19.781 31.778 -36.968 1.00 62.09 183 PRO A C 1
ATOM 1415 O O . PRO A 1 183 ? 19.547 32.619 -36.103 1.00 62.09 183 PRO A O 1
ATOM 1418 N N . GLY A 1 184 ? 20.858 31.840 -37.752 1.00 64.94 184 GLY A N 1
ATOM 1419 C CA . GLY A 1 184 ? 21.783 32.972 -37.807 1.00 64.94 184 GLY A CA 1
ATOM 1420 C C . GLY A 1 184 ? 21.552 33.850 -39.046 1.00 64.94 184 GLY A C 1
ATOM 1421 O O . GLY A 1 184 ? 20.920 33.404 -40.003 1.00 64.94 184 GLY A O 1
ATOM 1422 N N . PRO A 1 185 ? 22.095 35.081 -39.080 1.00 55.94 185 PRO A N 1
ATOM 1423 C CA . PRO A 1 185 ? 21.860 36.042 -40.166 1.00 55.94 185 PRO A CA 1
ATOM 1424 C C . PRO A 1 185 ? 22.481 35.644 -41.520 1.00 55.94 185 PRO A C 1
ATOM 1426 O O . PRO A 1 185 ? 22.086 36.182 -42.551 1.00 55.94 185 PRO A O 1
ATOM 1429 N N . HIS A 1 186 ? 23.429 34.698 -41.548 1.00 75.75 186 HIS A N 1
ATOM 1430 C CA . HIS A 1 186 ? 24.101 34.246 -42.771 1.00 75.75 186 HIS A CA 1
ATOM 1431 C C . HIS A 1 186 ? 23.881 32.748 -43.021 1.00 75.75 186 HIS A C 1
ATOM 1433 O O . HIS A 1 186 ? 24.560 31.905 -42.429 1.00 75.75 186 HIS A O 1
ATOM 1439 N N . ALA A 1 187 ? 22.981 32.417 -43.953 1.00 73.19 187 ALA A N 1
ATOM 1440 C CA . ALA A 1 187 ? 22.650 31.036 -44.323 1.00 73.19 187 ALA A CA 1
ATOM 1441 C C . ALA A 1 187 ? 23.875 30.216 -44.781 1.00 73.19 187 ALA A C 1
ATOM 1443 O O . ALA A 1 187 ? 24.026 29.066 -44.378 1.00 73.19 187 ALA A O 1
ATOM 1444 N N . ALA A 1 188 ? 24.796 30.829 -45.534 1.00 78.75 188 ALA A N 1
ATOM 1445 C CA . ALA A 1 188 ? 26.020 30.170 -46.001 1.00 78.75 188 ALA A CA 1
ATOM 1446 C C . ALA A 1 188 ? 26.960 29.763 -44.851 1.00 78.75 188 ALA A C 1
ATOM 1448 O O . ALA A 1 188 ? 27.532 28.678 -44.869 1.00 78.75 188 ALA A O 1
ATOM 1449 N N . SER A 1 189 ? 27.084 30.602 -43.815 1.00 81.56 189 SER A N 1
ATOM 1450 C CA . SER A 1 189 ? 27.901 30.295 -42.631 1.00 81.56 189 SER A CA 1
ATOM 1451 C C . SER A 1 189 ? 27.329 29.101 -41.867 1.00 81.56 189 SER A C 1
ATOM 1453 O O . SER A 1 189 ? 28.046 28.161 -41.526 1.00 81.56 189 SER A O 1
ATOM 1455 N N . ARG A 1 190 ? 26.005 29.091 -41.674 1.00 80.88 190 ARG A N 1
ATOM 1456 C CA . ARG A 1 190 ? 25.293 27.965 -41.065 1.00 80.88 190 ARG A CA 1
ATOM 1457 C C . ARG A 1 190 ? 25.481 26.672 -41.860 1.00 80.88 190 ARG A C 1
ATOM 1459 O O . ARG A 1 190 ? 25.750 25.636 -41.259 1.00 80.88 190 ARG A O 1
ATOM 1466 N N . GLN A 1 191 ? 25.373 26.738 -43.185 1.00 78.25 191 GLN A N 1
ATOM 1467 C CA . GLN A 1 191 ? 25.560 25.586 -44.065 1.00 78.25 191 GLN A CA 1
ATOM 1468 C C . GLN A 1 191 ? 26.983 25.016 -43.965 1.00 78.25 191 GLN A C 1
ATOM 1470 O O . GLN A 1 191 ? 27.128 23.818 -43.744 1.00 78.25 191 GLN A O 1
ATOM 1475 N N . LEU A 1 192 ? 28.014 25.866 -44.021 1.00 81.19 192 LEU A N 1
ATOM 1476 C CA . LEU A 1 192 ?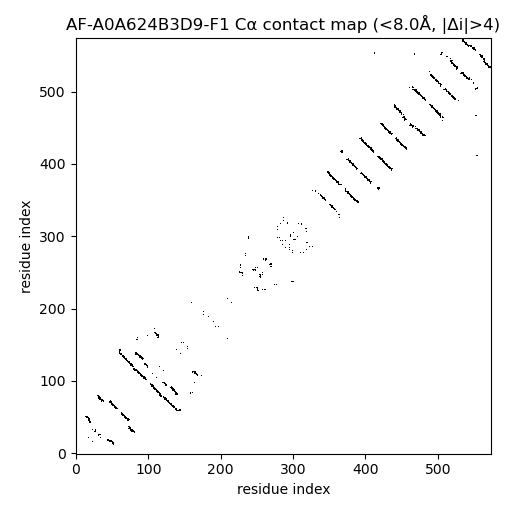 29.415 25.448 -43.871 1.00 81.19 192 LEU A CA 1
ATOM 1477 C C . LEU A 1 192 ? 29.700 24.835 -42.494 1.00 81.19 192 LEU A C 1
ATOM 147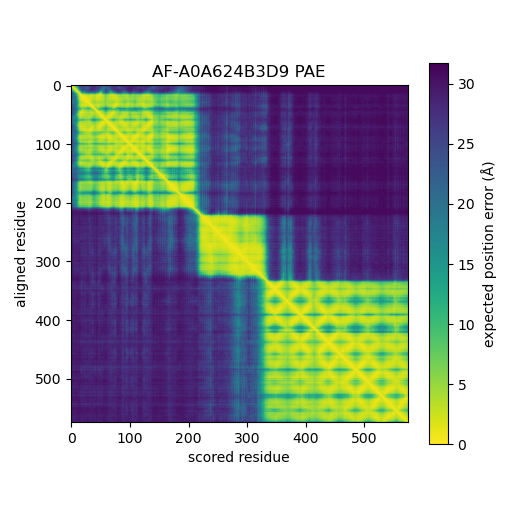9 O O . LEU A 1 192 ? 30.442 23.860 -42.387 1.00 81.19 192 LEU A O 1
ATOM 1483 N N . MET A 1 193 ? 29.102 25.382 -41.431 1.00 84.69 193 MET A N 1
ATOM 1484 C CA . MET A 1 193 ? 29.228 24.810 -40.090 1.00 84.69 193 MET A CA 1
ATOM 1485 C C . MET A 1 193 ? 28.570 23.434 -39.998 1.00 84.69 193 MET A C 1
ATOM 1487 O O . MET A 1 193 ? 29.190 22.510 -39.476 1.00 84.69 193 MET A O 1
ATOM 1491 N N . LEU A 1 194 ? 27.349 23.277 -40.520 1.00 81.44 194 LEU A N 1
ATOM 1492 C CA . LEU A 1 194 ? 26.670 21.980 -40.550 1.00 81.44 194 LEU A CA 1
ATOM 1493 C C . LEU A 1 194 ? 27.477 20.956 -41.347 1.00 81.44 194 LEU A C 1
ATOM 1495 O O . LEU A 1 194 ? 27.706 19.862 -40.844 1.00 81.44 194 LEU A O 1
ATOM 1499 N N . GLU A 1 195 ? 27.967 21.321 -42.529 1.00 80.56 195 GLU A N 1
ATOM 1500 C CA . GLU A 1 195 ? 28.812 20.462 -43.360 1.00 80.56 195 GLU A CA 1
ATOM 1501 C C . GLU A 1 195 ? 30.091 20.037 -42.625 1.00 80.56 195 GLU A C 1
ATOM 1503 O O . GLU A 1 195 ? 30.380 18.845 -42.515 1.00 80.56 195 GLU A O 1
ATOM 1508 N N . GLY A 1 196 ? 30.809 20.985 -42.016 1.00 83.56 196 GLY A N 1
ATOM 1509 C CA . GLY A 1 196 ? 32.016 20.692 -41.246 1.00 83.56 196 GLY A CA 1
ATOM 1510 C C . GLY A 1 196 ? 31.761 19.800 -40.027 1.00 83.56 196 GLY A C 1
ATOM 1511 O O . GLY A 1 196 ? 32.561 18.910 -39.741 1.00 83.56 196 GLY A O 1
ATOM 1512 N N . ILE A 1 197 ? 30.655 20.006 -39.308 1.00 88.00 197 ILE A N 1
ATOM 1513 C CA . ILE A 1 197 ? 30.287 19.173 -38.154 1.00 88.00 197 ILE A CA 1
ATOM 1514 C C . ILE A 1 197 ? 29.852 17.777 -38.608 1.00 88.00 197 ILE A C 1
ATOM 1516 O O . ILE A 1 197 ? 30.212 16.797 -37.959 1.00 88.00 197 ILE A O 1
ATOM 1520 N N . MET A 1 198 ? 29.131 17.660 -39.727 1.00 82.00 198 MET A N 1
ATOM 1521 C CA . MET A 1 198 ? 28.759 16.360 -40.291 1.00 82.00 198 MET A CA 1
ATOM 1522 C C . MET A 1 198 ? 29.996 15.549 -40.659 1.00 82.00 198 MET A C 1
ATOM 1524 O O . MET A 1 198 ? 30.110 14.400 -40.245 1.00 82.00 198 MET A O 1
ATOM 1528 N N . LEU A 1 199 ? 30.962 16.152 -41.354 1.00 80.81 199 LEU A N 1
ATOM 1529 C CA . LEU A 1 199 ? 32.217 15.477 -41.693 1.00 80.81 199 LEU A CA 1
ATOM 1530 C C . LEU A 1 199 ? 32.977 15.010 -40.442 1.00 80.81 199 LEU A C 1
ATOM 1532 O O . LEU A 1 199 ? 33.552 13.922 -40.437 1.00 80.81 199 LEU A O 1
ATOM 1536 N N . GLN A 1 200 ? 32.937 15.784 -39.355 1.00 87.44 200 GLN A N 1
ATOM 1537 C CA . GLN A 1 200 ? 33.535 15.378 -38.083 1.00 87.44 200 GLN A CA 1
ATOM 1538 C C . GLN A 1 200 ? 32.768 14.237 -37.396 1.00 87.44 200 GLN A C 1
ATOM 1540 O O . GLN A 1 200 ? 33.402 13.343 -36.838 1.00 87.44 200 GLN A O 1
ATOM 1545 N N . LEU A 1 201 ? 31.430 14.232 -37.442 1.00 87.38 201 LEU A N 1
ATOM 1546 C CA . LEU A 1 201 ? 30.607 13.129 -36.924 1.00 87.38 201 LEU A CA 1
ATOM 1547 C C . LEU A 1 201 ? 30.868 11.834 -37.692 1.00 87.38 201 LEU A C 1
ATOM 1549 O O . LEU A 1 201 ? 31.024 10.786 -37.071 1.00 87.38 201 LEU A O 1
ATOM 1553 N N . LEU A 1 202 ? 30.981 11.921 -39.019 1.00 80.31 202 LEU A N 1
ATOM 1554 C CA . LEU A 1 202 ? 31.379 10.804 -39.872 1.00 80.31 202 LEU A CA 1
ATOM 1555 C C . LEU A 1 202 ? 32.777 10.307 -39.484 1.00 80.31 202 LEU A C 1
ATOM 1557 O O . LEU A 1 202 ? 32.944 9.150 -39.110 1.00 80.31 202 LEU A O 1
ATOM 1561 N N . GLY A 1 203 ? 33.780 11.184 -39.451 1.00 79.62 203 GLY A N 1
ATOM 1562 C CA . GLY A 1 203 ? 35.135 10.792 -39.048 1.00 79.62 203 GLY A CA 1
ATOM 1563 C C . GLY A 1 203 ? 35.195 10.147 -37.655 1.00 79.62 203 GLY A C 1
ATOM 1564 O O . GLY A 1 203 ? 35.936 9.185 -37.444 1.00 79.62 203 GLY A O 1
ATOM 1565 N N . TYR A 1 204 ? 34.387 10.630 -36.708 1.00 84.75 204 TYR A N 1
ATOM 1566 C CA . TYR A 1 204 ? 34.307 10.054 -35.367 1.00 84.75 204 TYR A CA 1
ATOM 1567 C C . TYR A 1 204 ? 33.671 8.661 -35.368 1.00 84.75 204 TYR A C 1
ATOM 1569 O O . TYR A 1 204 ? 34.218 7.743 -34.758 1.00 84.75 204 TYR A O 1
ATOM 1577 N N . ALA A 1 205 ? 32.554 8.491 -36.075 1.00 80.12 205 ALA A N 1
ATOM 1578 C CA . ALA A 1 205 ? 31.876 7.209 -36.203 1.00 80.12 205 ALA A CA 1
ATOM 1579 C C . ALA A 1 205 ? 32.778 6.149 -36.863 1.00 80.12 205 ALA A C 1
ATOM 1581 O O . ALA A 1 205 ? 32.885 5.051 -36.324 1.00 80.12 205 ALA A O 1
ATOM 1582 N N . LEU A 1 206 ? 33.535 6.484 -37.919 1.00 76.00 206 LEU A N 1
ATOM 1583 C CA . LEU A 1 206 ? 34.530 5.567 -38.513 1.00 76.00 206 LEU A CA 1
ATOM 1584 C C . LEU A 1 206 ? 35.557 5.065 -37.510 1.00 76.00 206 LEU A C 1
ATOM 1586 O O . LEU A 1 206 ? 35.874 3.880 -37.469 1.00 76.00 206 LEU A O 1
ATOM 1590 N N . ASN A 1 207 ? 36.078 5.968 -36.685 1.00 77.81 207 ASN A N 1
ATOM 1591 C CA . ASN A 1 207 ? 37.082 5.618 -35.690 1.00 77.81 207 ASN A CA 1
ATOM 1592 C C . ASN A 1 207 ? 36.533 4.635 -34.638 1.00 77.81 207 ASN A C 1
ATOM 1594 O O . ASN A 1 207 ? 37.277 3.821 -34.091 1.00 77.81 207 ASN A O 1
ATOM 1598 N N . LEU A 1 208 ? 35.226 4.680 -34.363 1.00 73.38 208 LEU A N 1
ATOM 1599 C CA . LEU A 1 208 ? 34.566 3.701 -33.496 1.00 73.38 208 LEU A CA 1
ATOM 1600 C C . LEU A 1 208 ? 34.414 2.330 -34.165 1.00 73.38 208 LEU A C 1
ATOM 1602 O O . LEU A 1 208 ? 34.396 1.323 -33.459 1.00 73.38 208 LEU A O 1
ATOM 1606 N N . CYS A 1 209 ? 34.343 2.287 -35.495 1.00 63.47 209 CYS A N 1
ATOM 1607 C CA . CYS A 1 209 ? 34.141 1.062 -36.261 1.00 63.47 209 CYS A CA 1
ATOM 1608 C C . CYS A 1 209 ? 35.417 0.245 -36.508 1.00 63.47 209 CYS A C 1
ATOM 1610 O O . CYS A 1 209 ? 35.331 -0.887 -36.981 1.00 63.47 209 CYS A O 1
ATOM 1612 N N . GLN A 1 210 ? 36.605 0.784 -36.212 1.00 57.69 210 GLN A N 1
ATOM 1613 C CA . GLN A 1 210 ? 37.854 0.087 -36.519 1.00 57.69 210 GLN A CA 1
ATOM 1614 C C . GLN A 1 210 ? 38.015 -1.212 -35.700 1.00 57.69 210 GLN A C 1
ATOM 1616 O O . GLN A 1 210 ? 37.926 -1.178 -34.464 1.00 57.69 210 GLN A O 1
ATOM 1621 N N . PRO A 1 211 ? 38.336 -2.355 -36.344 1.00 46.47 211 PRO A N 1
ATOM 1622 C CA . PRO A 1 211 ? 38.619 -3.601 -35.644 1.00 46.47 211 PRO A CA 1
ATOM 1623 C C . PRO A 1 211 ? 39.844 -3.452 -34.729 1.00 46.47 211 PRO A C 1
ATOM 1625 O O . PRO A 1 211 ? 40.815 -2.756 -35.035 1.00 46.47 211 PRO A O 1
ATOM 1628 N N . ALA A 1 212 ? 39.802 -4.135 -33.580 1.00 41.62 212 ALA A N 1
ATOM 1629 C CA . ALA A 1 212 ? 40.746 -3.985 -32.466 1.00 41.62 212 ALA A CA 1
ATOM 1630 C C . ALA A 1 212 ? 42.238 -4.201 -32.817 1.00 41.62 212 ALA A C 1
ATOM 1632 O O . ALA A 1 212 ? 43.108 -3.877 -32.011 1.00 41.62 212 ALA A O 1
ATOM 1633 N N . THR A 1 213 ? 42.549 -4.713 -34.007 1.00 38.41 213 THR A N 1
ATOM 1634 C CA . THR A 1 213 ? 43.897 -5.045 -34.483 1.00 38.41 213 THR A CA 1
ATOM 1635 C C . THR A 1 213 ? 44.625 -3.911 -35.218 1.00 38.41 213 THR A C 1
ATOM 1637 O O . THR A 1 213 ? 45.836 -4.015 -35.399 1.00 38.41 213 THR A O 1
ATOM 1640 N N . GLN A 1 214 ? 43.963 -2.803 -35.583 1.00 45.19 214 GLN A N 1
ATOM 1641 C CA . GLN A 1 214 ? 44.573 -1.708 -36.366 1.00 45.19 214 GLN A CA 1
ATOM 1642 C C . GLN A 1 214 ? 44.623 -0.341 -35.661 1.00 45.19 214 GLN A C 1
ATOM 1644 O O . GLN A 1 214 ? 44.808 0.692 -36.299 1.00 45.19 214 GLN A O 1
ATOM 1649 N N . LYS A 1 215 ? 44.574 -0.302 -34.324 1.00 38.88 215 LYS A N 1
ATOM 1650 C CA . LYS A 1 215 ? 44.836 0.934 -33.561 1.00 38.88 215 LYS A CA 1
ATOM 1651 C C . LYS A 1 215 ? 46.326 1.310 -33.563 1.00 38.88 215 LYS A C 1
ATOM 1653 O O . LYS A 1 215 ? 46.999 1.220 -32.539 1.00 38.88 215 LYS A O 1
ATOM 1658 N N . ARG A 1 216 ? 46.855 1.792 -34.692 1.00 38.72 216 ARG A N 1
ATOM 1659 C CA . ARG A 1 216 ? 48.060 2.644 -34.707 1.00 38.72 216 ARG A CA 1
ATOM 1660 C C . ARG A 1 216 ? 47.615 4.100 -34.596 1.00 38.72 216 ARG A C 1
ATOM 1662 O O . ARG A 1 216 ? 47.447 4.795 -35.588 1.00 38.72 216 ARG A O 1
ATOM 1669 N N . GLY A 1 217 ? 47.369 4.536 -33.363 1.00 35.44 217 GLY A N 1
ATOM 1670 C CA . GLY A 1 217 ? 46.982 5.915 -33.076 1.00 35.44 217 GLY A CA 1
ATOM 1671 C C . GLY A 1 217 ? 48.117 6.908 -33.342 1.00 35.44 217 GLY A C 1
ATOM 1672 O O . GLY A 1 217 ? 49.252 6.690 -32.919 1.00 35.44 217 GLY A O 1
ATOM 1673 N N . LEU A 1 218 ? 47.782 8.031 -33.982 1.00 40.34 218 LEU A N 1
ATOM 1674 C CA . LEU A 1 218 ? 48.521 9.289 -33.839 1.00 40.34 218 LEU A CA 1
ATOM 1675 C C . LEU A 1 218 ? 48.542 9.710 -32.353 1.00 40.34 218 LEU A C 1
ATOM 1677 O O . LEU A 1 218 ? 47.628 9.351 -31.604 1.00 40.34 218 LEU A O 1
ATOM 1681 N N . PRO A 1 219 ? 49.575 10.439 -31.893 1.00 40.22 219 PRO A N 1
ATOM 1682 C CA . PRO A 1 219 ? 49.865 10.602 -30.475 1.00 40.22 219 PRO A CA 1
ATOM 1683 C C . PRO A 1 219 ? 48.806 11.469 -29.787 1.00 40.22 219 PRO A C 1
ATOM 1685 O O . PRO A 1 219 ? 48.906 12.692 -29.732 1.00 40.22 219 PRO A O 1
ATOM 1688 N N . VAL A 1 220 ? 47.805 10.818 -29.190 1.00 45.94 220 VAL A N 1
ATOM 1689 C CA . VAL A 1 220 ? 47.062 11.386 -28.065 1.00 45.94 220 VAL A CA 1
ATOM 1690 C C . VAL A 1 220 ? 48.105 11.622 -26.982 1.00 45.94 220 VAL A C 1
ATOM 1692 O O . VAL A 1 220 ? 48.747 10.677 -26.522 1.00 45.94 220 VAL A O 1
ATOM 1695 N N . THR A 1 221 ? 48.329 12.881 -26.616 1.00 54.66 221 THR A N 1
ATOM 1696 C CA . THR A 1 221 ? 49.269 13.232 -25.553 1.00 54.66 221 THR A CA 1
ATOM 1697 C C . THR A 1 221 ? 48.980 12.354 -24.335 1.00 54.66 221 THR A C 1
ATOM 1699 O O . THR A 1 221 ? 47.825 12.204 -23.926 1.00 54.66 221 THR A O 1
ATOM 1702 N N . GLY A 1 222 ? 50.014 11.748 -23.738 1.00 58.75 222 GLY A N 1
ATOM 1703 C CA . GLY A 1 222 ? 49.843 10.880 -22.562 1.00 58.75 222 GLY A CA 1
ATOM 1704 C C . GLY A 1 222 ? 49.098 11.572 -21.411 1.00 58.75 222 GLY A C 1
ATOM 1705 O O . GLY A 1 222 ? 48.556 10.919 -20.528 1.00 58.75 222 GLY A O 1
ATOM 1706 N N . GLU A 1 223 ? 49.016 12.900 -21.449 1.00 60.44 223 GLU A N 1
ATOM 1707 C CA . GLU A 1 223 ? 48.214 13.725 -20.557 1.00 60.44 223 GLU A CA 1
ATOM 1708 C C . GLU A 1 223 ? 46.701 13.556 -20.751 1.00 60.44 223 GLU A C 1
ATOM 1710 O O . GLU A 1 223 ? 45.997 13.376 -19.759 1.00 60.44 223 GLU A O 1
ATOM 1715 N N . TYR A 1 224 ? 46.187 13.553 -21.987 1.00 64.38 224 TYR A N 1
ATOM 1716 C CA . TYR A 1 224 ? 44.751 13.373 -22.231 1.00 64.38 224 TYR A CA 1
ATOM 1717 C C . TYR A 1 224 ? 44.299 11.951 -21.874 1.00 64.38 224 TYR A C 1
ATOM 1719 O O . TYR A 1 224 ? 43.254 11.772 -21.257 1.00 64.38 224 TYR A O 1
ATOM 1727 N N . GLN A 1 225 ? 45.133 10.939 -22.144 1.00 63.03 225 GLN A N 1
ATOM 1728 C CA . GLN A 1 225 ? 44.868 9.558 -21.716 1.00 63.03 225 GLN A CA 1
ATOM 1729 C C . GLN A 1 225 ? 44.776 9.427 -20.187 1.00 63.03 225 GLN A C 1
ATOM 1731 O O . GLN A 1 225 ? 43.915 8.711 -19.677 1.00 63.03 225 GLN A O 1
ATOM 1736 N N . ARG A 1 226 ? 45.628 10.145 -19.441 1.00 79.88 226 ARG A N 1
ATOM 1737 C CA . ARG A 1 226 ? 45.579 10.178 -17.969 1.00 79.88 226 ARG A CA 1
ATOM 1738 C C . ARG A 1 226 ? 44.308 10.853 -17.450 1.00 79.88 226 ARG A C 1
ATOM 1740 O O . ARG A 1 226 ? 43.755 10.396 -16.454 1.00 79.88 226 ARG A O 1
ATOM 1747 N N . LEU A 1 227 ? 43.833 11.911 -18.108 1.00 77.50 227 LEU A N 1
ATOM 1748 C CA . LEU A 1 227 ? 42.569 12.572 -17.756 1.00 77.50 227 LEU A CA 1
ATOM 1749 C C . LEU A 1 227 ? 41.354 11.690 -18.077 1.00 77.50 227 LEU A C 1
ATOM 1751 O O . LEU A 1 227 ? 40.447 11.574 -17.254 1.00 77.50 227 LEU A O 1
ATOM 1755 N N . GLU A 1 228 ? 41.381 11.004 -19.218 1.00 75.19 228 GLU A N 1
ATOM 1756 C CA . GLU A 1 228 ? 40.330 10.083 -19.652 1.00 75.19 228 GLU A CA 1
ATOM 1757 C C . GLU A 1 228 ? 40.225 8.852 -18.742 1.00 75.19 228 GLU A C 1
ATOM 1759 O O . GLU A 1 228 ? 39.123 8.390 -18.446 1.00 75.19 228 GLU A O 1
ATOM 1764 N N . LEU A 1 229 ? 41.353 8.364 -18.211 1.00 78.69 229 LEU A N 1
ATOM 1765 C CA . LEU A 1 229 ? 41.369 7.330 -17.173 1.00 78.69 229 LEU A CA 1
ATOM 1766 C C . LEU A 1 229 ? 40.582 7.779 -15.935 1.00 78.69 229 LEU A C 1
ATOM 1768 O O . LEU A 1 229 ? 39.768 7.016 -15.412 1.00 78.69 229 LEU A O 1
ATOM 1772 N N . ILE A 1 230 ? 40.783 9.022 -15.484 1.00 84.81 230 ILE A N 1
ATOM 1773 C CA . ILE A 1 230 ? 40.036 9.577 -14.349 1.00 84.81 230 ILE A CA 1
ATOM 1774 C C . ILE A 1 230 ? 38.561 9.738 -14.687 1.00 84.81 230 ILE A C 1
ATOM 1776 O O . ILE A 1 230 ? 37.725 9.358 -13.873 1.00 84.81 230 ILE A O 1
ATOM 1780 N N . ARG A 1 231 ? 38.223 10.233 -15.880 1.00 83.62 231 ARG A N 1
ATOM 1781 C CA . ARG A 1 231 ? 36.826 10.361 -16.312 1.00 83.62 231 ARG A CA 1
ATOM 1782 C C . ARG A 1 231 ? 36.104 9.011 -16.263 1.00 83.62 231 ARG A C 1
ATOM 1784 O O . ARG A 1 231 ? 35.082 8.898 -15.592 1.00 83.62 231 ARG A O 1
ATOM 1791 N N . ARG A 1 232 ? 36.685 7.972 -16.874 1.00 73.75 232 ARG A N 1
ATOM 1792 C CA . ARG A 1 232 ? 36.128 6.607 -16.871 1.00 73.75 232 ARG A CA 1
ATOM 1793 C C . ARG A 1 232 ? 35.982 6.038 -15.465 1.00 73.75 232 ARG A C 1
ATOM 1795 O O . ARG A 1 232 ? 34.966 5.422 -15.165 1.00 73.75 232 ARG A O 1
ATOM 1802 N N . LEU A 1 233 ? 36.962 6.266 -14.590 1.00 83.12 233 LEU A N 1
ATOM 1803 C CA . LEU A 1 233 ? 36.901 5.814 -13.199 1.00 83.12 233 LEU A CA 1
ATOM 1804 C C . LEU A 1 233 ? 35.694 6.412 -12.457 1.00 83.12 233 LEU A C 1
ATOM 1806 O O . LEU A 1 233 ? 34.972 5.689 -11.767 1.00 83.12 233 LEU A O 1
ATOM 1810 N N . LEU A 1 234 ? 35.468 7.721 -12.618 1.00 85.19 234 LEU A N 1
ATOM 1811 C CA . LEU A 1 234 ? 34.354 8.429 -11.982 1.00 85.19 234 LEU A CA 1
ATOM 1812 C C . LEU A 1 234 ? 32.992 7.976 -12.529 1.00 85.19 234 LEU A C 1
ATOM 1814 O O . LEU A 1 234 ? 32.025 7.950 -11.775 1.00 85.19 234 LEU A O 1
ATOM 1818 N N . GLU A 1 235 ? 32.919 7.585 -13.803 1.00 81.62 235 GLU A N 1
ATOM 1819 C CA . GLU A 1 235 ? 31.702 7.036 -14.419 1.00 81.62 235 GLU A CA 1
ATOM 1820 C C . GLU A 1 235 ? 31.400 5.605 -13.984 1.00 81.62 235 GLU A C 1
ATOM 1822 O O . GLU A 1 235 ? 30.241 5.263 -13.761 1.00 81.62 235 GLU A O 1
ATOM 1827 N N . GLN A 1 236 ? 32.435 4.772 -13.861 1.00 74.94 236 GLN A N 1
ATOM 1828 C CA . GLN A 1 236 ? 32.291 3.362 -13.502 1.00 74.94 236 GLN A CA 1
ATOM 1829 C C . GLN A 1 236 ? 31.915 3.175 -12.034 1.00 74.94 236 GLN A C 1
ATOM 1831 O O . GLN A 1 236 ? 31.155 2.270 -11.709 1.00 74.94 236 GLN A O 1
ATOM 1836 N N . THR A 1 237 ? 32.454 4.013 -11.146 1.00 87.31 237 THR A N 1
ATOM 1837 C CA . THR A 1 237 ? 32.287 3.848 -9.692 1.00 87.31 237 THR A CA 1
ATOM 1838 C C . THR A 1 237 ? 32.011 5.182 -8.981 1.00 87.31 237 THR A C 1
ATOM 1840 O O . THR A 1 237 ? 32.786 5.592 -8.110 1.00 87.31 237 THR A O 1
ATOM 1843 N N . PRO A 1 238 ? 30.935 5.909 -9.346 1.00 89.19 238 PRO A N 1
ATOM 1844 C CA . PRO A 1 238 ? 30.613 7.227 -8.791 1.00 89.19 238 PRO A CA 1
ATOM 1845 C C . PRO A 1 238 ? 30.258 7.206 -7.295 1.00 89.19 238 PRO A C 1
ATOM 1847 O O . PRO A 1 238 ? 30.422 8.214 -6.607 1.00 89.19 238 PRO A O 1
ATOM 1850 N N . GLU A 1 239 ? 29.787 6.079 -6.767 1.00 88.25 239 GLU A N 1
ATOM 1851 C CA . GLU A 1 239 ? 29.382 5.889 -5.371 1.00 88.25 239 GLU A CA 1
ATOM 1852 C C . GLU A 1 239 ? 30.558 5.963 -4.389 1.00 88.25 239 GLU A C 1
ATOM 1854 O O . GLU A 1 239 ? 30.385 6.349 -3.230 1.00 88.25 239 GLU A O 1
ATOM 1859 N N . LYS A 1 240 ? 31.774 5.654 -4.854 1.00 91.25 240 LYS A N 1
ATOM 1860 C CA . LYS A 1 240 ? 32.970 5.642 -4.014 1.00 91.25 240 LYS A CA 1
ATOM 1861 C C . LYS A 1 240 ? 33.339 7.063 -3.570 1.00 91.25 240 LYS A C 1
ATOM 1863 O O . LYS A 1 240 ? 33.190 8.038 -4.310 1.00 91.25 240 LYS A O 1
ATOM 1868 N N . ALA A 1 241 ? 33.848 7.193 -2.346 1.00 89.75 241 ALA A N 1
ATOM 1869 C CA . ALA A 1 241 ? 34.461 8.430 -1.878 1.00 89.75 241 ALA A CA 1
ATOM 1870 C C . ALA A 1 241 ? 35.833 8.629 -2.546 1.00 89.75 241 ALA A C 1
ATOM 1872 O O . ALA A 1 241 ? 36.708 7.771 -2.435 1.00 89.75 241 ALA A O 1
ATOM 1873 N N . TYR A 1 242 ? 36.019 9.768 -3.216 1.00 93.19 242 TYR A N 1
ATOM 1874 C CA . TYR A 1 242 ? 37.274 10.136 -3.871 1.00 93.19 242 TYR A CA 1
ATOM 1875 C C . TYR A 1 242 ? 37.890 11.372 -3.235 1.00 93.19 242 TYR A C 1
ATOM 1877 O O . TYR A 1 242 ? 37.191 12.334 -2.917 1.00 93.19 242 TYR A O 1
ATOM 1885 N N . THR A 1 243 ? 39.218 11.385 -3.141 1.00 94.56 243 THR A N 1
ATOM 1886 C CA . THR A 1 243 ? 39.987 12.591 -2.815 1.00 94.56 243 THR A CA 1
ATOM 1887 C C . THR A 1 243 ? 40.768 13.068 -4.035 1.00 94.56 243 THR A C 1
ATOM 1889 O O . THR A 1 243 ? 41.178 12.269 -4.879 1.00 94.56 243 THR A O 1
ATOM 1892 N N . LEU A 1 244 ? 41.021 14.378 -4.127 1.00 93.25 244 LEU A N 1
ATOM 1893 C CA . LEU A 1 244 ? 41.780 14.939 -5.250 1.00 93.25 244 LEU A CA 1
ATOM 1894 C C . LEU A 1 244 ? 43.199 14.355 -5.317 1.00 93.25 244 LEU A C 1
ATOM 1896 O O . LEU A 1 244 ? 43.703 14.101 -6.404 1.00 93.25 244 LEU A O 1
ATOM 1900 N N . ASN A 1 245 ? 43.817 14.099 -4.160 1.00 94.44 245 ASN A N 1
ATOM 1901 C CA . ASN A 1 245 ? 45.153 13.510 -4.070 1.00 94.44 245 ASN A CA 1
ATOM 1902 C C . ASN A 1 245 ? 45.189 12.067 -4.592 1.00 94.44 245 ASN A C 1
ATOM 1904 O O . ASN A 1 245 ? 46.135 11.699 -5.286 1.00 94.44 245 ASN A O 1
ATOM 1908 N N . GLU A 1 246 ? 44.165 11.256 -4.301 1.00 94.19 246 GLU A N 1
ATOM 1909 C CA . GLU A 1 246 ? 44.056 9.894 -4.839 1.00 94.19 246 GLU A CA 1
ATOM 1910 C C . GLU A 1 246 ? 43.898 9.915 -6.363 1.00 94.19 246 GLU A C 1
ATOM 1912 O O . GLU A 1 246 ? 44.620 9.210 -7.069 1.00 94.19 246 GLU A O 1
ATOM 1917 N N . LEU A 1 247 ? 42.990 10.752 -6.874 1.00 94.25 247 LEU A N 1
ATOM 1918 C CA . LEU A 1 247 ? 42.751 10.876 -8.313 1.00 94.25 247 LEU A CA 1
ATOM 1919 C C . LEU A 1 247 ? 43.993 11.402 -9.046 1.00 94.25 247 LEU A C 1
ATOM 1921 O O . LEU A 1 247 ? 44.360 10.877 -10.092 1.00 94.25 247 LEU A O 1
ATOM 1925 N N . ALA A 1 248 ? 44.696 12.379 -8.471 1.00 92.75 248 ALA A N 1
ATOM 1926 C CA . ALA A 1 248 ? 45.924 12.927 -9.040 1.00 92.75 248 ALA A CA 1
ATOM 1927 C C . ALA A 1 248 ? 47.050 11.882 -9.095 1.00 92.75 248 ALA A C 1
ATOM 1929 O O . ALA A 1 248 ? 47.728 11.756 -10.116 1.00 92.75 248 ALA A O 1
ATOM 1930 N N . ARG A 1 249 ? 47.190 11.062 -8.042 1.00 93.12 249 ARG A N 1
ATOM 1931 C CA . ARG A 1 249 ? 48.145 9.946 -8.009 1.00 93.12 249 ARG A CA 1
ATOM 1932 C C . ARG A 1 249 ? 47.836 8.905 -9.088 1.00 93.12 249 ARG A C 1
ATOM 1934 O O . ARG A 1 249 ? 48.748 8.501 -9.801 1.00 93.12 249 ARG A O 1
ATOM 1941 N N . ARG A 1 250 ? 46.564 8.517 -9.253 1.00 88.31 250 ARG A N 1
ATOM 1942 C CA . ARG A 1 250 ? 46.120 7.586 -10.315 1.00 88.31 250 ARG A CA 1
ATOM 1943 C C . ARG A 1 250 ? 46.364 8.137 -11.720 1.00 88.31 250 ARG A C 1
ATOM 1945 O O . ARG A 1 250 ? 46.676 7.380 -12.629 1.00 88.31 250 ARG A O 1
ATOM 1952 N N . ALA A 1 251 ? 46.253 9.451 -11.879 1.00 86.88 251 ALA A N 1
ATOM 1953 C CA . ALA A 1 251 ? 46.516 10.144 -13.131 1.00 86.88 251 ALA A CA 1
ATOM 1954 C C . ALA A 1 251 ? 48.002 10.482 -13.351 1.00 86.88 251 ALA A C 1
ATOM 1956 O O . ALA A 1 251 ? 48.323 11.146 -14.333 1.00 86.88 251 ALA A O 1
ATOM 1957 N N . ALA A 1 252 ? 48.908 10.072 -12.451 1.00 88.69 252 ALA A N 1
ATOM 1958 C CA . ALA A 1 252 ? 50.334 10.405 -12.494 1.00 88.69 252 ALA A CA 1
ATOM 1959 C C . ALA A 1 252 ? 50.595 11.914 -12.707 1.00 88.69 252 ALA A C 1
ATOM 1961 O O . ALA A 1 252 ? 51.365 12.317 -13.584 1.00 88.69 252 ALA A O 1
ATOM 1962 N N . MET A 1 253 ? 49.909 12.759 -11.929 1.00 90.44 253 MET A N 1
ATOM 1963 C CA . MET A 1 253 ? 50.044 14.219 -11.966 1.00 90.44 253 MET A CA 1
ATOM 1964 C C . MET A 1 253 ? 49.868 14.840 -10.575 1.00 90.44 253 MET A C 1
ATOM 1966 O O . MET A 1 253 ? 49.379 14.200 -9.646 1.00 90.44 253 MET A O 1
ATOM 1970 N N . SER A 1 254 ? 50.262 16.106 -10.414 1.00 93.56 254 SER A N 1
ATOM 1971 C CA . SER A 1 254 ? 50.004 16.838 -9.170 1.00 93.56 254 SER A CA 1
ATOM 1972 C C . SER A 1 254 ? 48.515 17.211 -9.039 1.00 93.56 254 SER A C 1
ATOM 1974 O O . SER A 1 254 ? 47.844 17.410 -10.059 1.00 93.56 254 SER A O 1
ATOM 1976 N N . PRO A 1 255 ? 47.978 17.371 -7.812 1.00 95.75 255 PRO A N 1
ATOM 1977 C CA . PRO A 1 255 ? 46.583 17.777 -7.588 1.00 95.75 255 PRO A CA 1
ATOM 1978 C C . PRO A 1 255 ? 46.199 19.077 -8.307 1.00 95.75 255 PRO A C 1
ATOM 1980 O O . PRO A 1 255 ? 45.115 19.183 -8.883 1.00 95.75 255 PRO A O 1
ATOM 1983 N N . SER A 1 256 ? 47.112 20.052 -8.331 1.00 91.06 256 SER A N 1
ATOM 1984 C CA . SER A 1 256 ? 46.934 21.329 -9.029 1.00 91.06 256 SER A CA 1
ATOM 1985 C C . SER A 1 256 ? 46.830 21.147 -10.544 1.00 91.06 256 SER A C 1
ATOM 1987 O O . SER A 1 256 ? 45.979 21.770 -11.182 1.00 91.06 256 SER A O 1
ATOM 1989 N N . SER A 1 257 ? 47.655 20.256 -11.108 1.00 88.06 257 SER A N 1
ATOM 1990 C CA . SER A 1 257 ? 47.652 19.930 -12.536 1.00 88.06 257 SER A CA 1
ATOM 1991 C C . SER A 1 257 ? 46.362 19.213 -12.932 1.00 88.06 257 SER A C 1
ATOM 1993 O O . SER A 1 257 ? 45.709 19.641 -13.879 1.00 88.06 257 SER A O 1
ATOM 1995 N N . LEU A 1 258 ? 45.909 18.225 -12.147 1.00 91.69 258 LEU A N 1
ATOM 1996 C CA . LEU A 1 258 ? 44.626 17.551 -12.380 1.00 91.69 258 LEU A CA 1
ATOM 1997 C C . LEU A 1 258 ? 43.462 18.541 -12.360 1.00 91.69 258 LEU A C 1
ATOM 1999 O O . LEU A 1 258 ? 42.642 18.545 -13.271 1.00 91.69 258 LEU A O 1
ATOM 2003 N N . ARG A 1 259 ? 43.399 19.418 -11.353 1.00 92.69 259 ARG A N 1
ATOM 2004 C CA . ARG A 1 259 ? 42.303 20.387 -11.225 1.00 92.69 259 ARG A CA 1
ATOM 2005 C C . ARG A 1 259 ? 42.236 21.348 -12.413 1.00 92.69 259 ARG A C 1
ATOM 2007 O O . ARG A 1 259 ? 41.145 21.619 -12.910 1.00 92.69 259 ARG A O 1
ATOM 2014 N N . CYS A 1 260 ? 43.386 21.865 -12.846 1.00 87.62 260 CYS A N 1
ATOM 2015 C CA . CYS A 1 260 ? 43.474 22.788 -13.975 1.00 87.62 260 CYS A CA 1
ATOM 2016 C C . CYS A 1 260 ? 43.153 22.078 -15.297 1.00 87.62 260 CYS A C 1
ATOM 2018 O O . CYS A 1 260 ? 42.241 22.480 -16.018 1.00 87.62 260 CYS A O 1
ATOM 2020 N N . LYS A 1 261 ? 43.854 20.975 -15.579 1.00 78.31 261 LYS A N 1
ATOM 2021 C CA . LYS A 1 261 ? 43.770 20.274 -16.861 1.00 78.31 261 LYS A CA 1
ATOM 2022 C C . LYS A 1 261 ? 42.435 19.559 -17.058 1.00 78.31 261 LYS A C 1
ATOM 2024 O O . LYS A 1 261 ? 41.904 19.601 -18.159 1.00 78.31 261 LYS A O 1
ATOM 2029 N N . PHE A 1 262 ? 41.843 18.982 -16.010 1.00 83.00 262 PHE A N 1
ATOM 2030 C CA . PHE A 1 262 ? 40.510 18.375 -16.103 1.00 83.00 262 PHE A CA 1
ATOM 2031 C C . PHE A 1 262 ? 39.437 19.425 -16.415 1.00 83.00 262 PHE A C 1
ATOM 2033 O O . PHE A 1 262 ? 38.587 19.199 -17.270 1.00 83.00 262 PHE A O 1
ATOM 2040 N N . ARG A 1 263 ? 39.516 20.610 -15.790 1.00 82.50 263 ARG A N 1
ATOM 2041 C CA . ARG A 1 263 ? 38.599 21.720 -16.088 1.00 82.50 263 ARG A CA 1
ATOM 2042 C C . ARG A 1 263 ? 38.779 22.260 -17.500 1.00 82.50 263 ARG A C 1
ATOM 2044 O O . ARG A 1 263 ? 37.789 22.597 -18.137 1.00 82.50 263 ARG A O 1
ATOM 2051 N N . HIS A 1 264 ? 40.014 22.329 -17.983 1.00 73.19 264 HIS A N 1
ATOM 2052 C CA . HIS A 1 264 ? 40.293 22.734 -19.356 1.00 73.19 264 HIS A CA 1
ATOM 2053 C C . HIS A 1 264 ? 39.773 21.706 -20.375 1.00 73.19 264 HIS A C 1
ATOM 2055 O O . HIS A 1 264 ? 39.190 22.093 -21.379 1.00 73.19 264 HIS A O 1
ATOM 2061 N N . ALA A 1 265 ? 39.927 20.408 -20.092 1.00 70.56 265 ALA A N 1
ATOM 2062 C CA . ALA A 1 265 ? 39.516 19.332 -20.992 1.00 70.56 265 ALA A CA 1
ATOM 2063 C C . ALA A 1 265 ? 37.997 19.079 -21.018 1.00 70.56 265 ALA A C 1
ATOM 2065 O O . ALA A 1 265 ? 37.461 18.752 -22.071 1.00 70.56 265 ALA A O 1
ATOM 2066 N N . TYR A 1 266 ? 37.305 19.214 -19.879 1.00 74.56 266 TYR A N 1
ATOM 2067 C CA . TYR A 1 266 ? 35.897 18.808 -19.726 1.00 74.56 266 TYR A CA 1
ATOM 2068 C C . TYR A 1 266 ? 34.965 19.941 -19.269 1.00 74.56 266 TYR A C 1
ATOM 2070 O O . TYR A 1 266 ? 33.817 19.696 -18.900 1.00 74.56 266 TYR A O 1
ATOM 2078 N N . GLY A 1 267 ? 35.454 21.184 -19.219 1.00 75.69 267 GLY A N 1
ATOM 2079 C CA . GLY A 1 267 ? 34.661 22.379 -18.900 1.00 75.69 267 GLY A CA 1
ATOM 2080 C C . GLY A 1 267 ? 34.197 22.507 -17.442 1.00 75.69 267 GLY A C 1
ATOM 2081 O O . GLY A 1 267 ? 33.652 23.540 -17.056 1.00 75.69 267 GLY A O 1
ATOM 2082 N N . CYS A 1 268 ? 34.435 21.502 -16.598 1.00 82.31 268 CYS A N 1
ATOM 2083 C CA . CYS A 1 268 ? 33.970 21.449 -15.212 1.00 82.31 268 CYS A CA 1
ATOM 2084 C C . CYS A 1 268 ? 35.049 20.910 -14.266 1.00 82.31 268 CYS A C 1
ATOM 2086 O O . CYS A 1 268 ? 36.059 20.346 -14.685 1.00 82.31 268 CYS A O 1
ATOM 2088 N N . THR A 1 269 ? 34.876 21.108 -12.958 1.00 91.31 269 THR A N 1
ATOM 2089 C CA . THR A 1 269 ? 35.811 20.514 -11.996 1.00 91.31 269 THR A CA 1
ATOM 2090 C C . THR A 1 269 ? 35.575 19.008 -11.877 1.00 91.31 269 THR A C 1
ATOM 2092 O O . THR A 1 269 ? 34.460 18.527 -12.065 1.00 91.31 269 THR A O 1
ATOM 2095 N N . VAL A 1 270 ? 36.612 18.264 -11.486 1.00 89.94 270 VAL A N 1
ATOM 2096 C CA . VAL A 1 270 ? 36.553 16.808 -11.252 1.00 89.94 270 VAL A CA 1
ATOM 2097 C C . VAL A 1 270 ? 35.369 16.410 -10.355 1.00 89.94 270 VAL A C 1
ATOM 2099 O O . VAL A 1 270 ? 34.691 15.417 -10.608 1.00 89.94 270 VAL A O 1
ATOM 2102 N N . PHE A 1 271 ? 35.091 17.198 -9.313 1.00 94.38 271 PHE A N 1
ATOM 2103 C CA . PHE A 1 271 ? 34.013 16.905 -8.368 1.00 94.38 271 PHE A CA 1
ATOM 2104 C C . PHE A 1 271 ? 32.637 17.377 -8.835 1.00 94.38 271 PHE A C 1
ATOM 2106 O O . PHE A 1 271 ? 31.641 16.802 -8.402 1.00 94.38 271 PHE A O 1
ATOM 2113 N N . ASP A 1 272 ? 32.558 18.383 -9.708 1.00 87.38 272 ASP A N 1
ATOM 2114 C CA . ASP A 1 272 ? 31.293 18.721 -10.365 1.00 87.38 272 ASP A CA 1
ATOM 2115 C C . ASP A 1 272 ? 30.909 17.627 -11.369 1.00 87.38 272 ASP A C 1
ATOM 2117 O O . ASP A 1 272 ? 29.759 17.198 -11.373 1.00 87.38 272 ASP A O 1
ATOM 2121 N N . TYR A 1 273 ? 31.882 17.085 -12.113 1.00 86.69 273 TYR A N 1
ATOM 2122 C CA . TYR A 1 273 ? 31.675 15.925 -12.985 1.00 86.69 273 TYR A CA 1
ATOM 2123 C C . TYR A 1 273 ? 31.196 14.700 -12.198 1.00 86.69 273 TYR A C 1
ATOM 2125 O O . TYR A 1 273 ? 30.176 14.100 -12.526 1.00 86.69 273 TYR A O 1
ATOM 2133 N N . LEU A 1 274 ? 31.879 14.368 -11.093 1.00 90.94 274 LEU A N 1
ATOM 2134 C CA . LEU A 1 274 ? 31.454 13.282 -10.207 1.00 90.94 274 LEU A CA 1
ATOM 2135 C C . LEU A 1 274 ? 30.037 13.515 -9.663 1.00 90.94 274 LEU A C 1
ATOM 2137 O O . LEU A 1 274 ? 29.245 12.579 -9.593 1.00 90.94 274 LEU A O 1
ATOM 2141 N N . ARG A 1 275 ? 29.699 14.754 -9.282 1.00 92.62 275 ARG A N 1
ATOM 2142 C CA . ARG A 1 275 ? 28.352 15.101 -8.811 1.00 92.62 275 ARG A CA 1
ATOM 2143 C C . ARG A 1 275 ? 27.307 14.816 -9.888 1.00 92.62 275 ARG A C 1
ATOM 2145 O O . ARG A 1 275 ? 26.286 14.215 -9.572 1.00 92.62 275 ARG A O 1
ATOM 2152 N N . ASP A 1 276 ? 27.580 15.175 -11.136 1.00 82.62 276 ASP A N 1
ATOM 2153 C CA . ASP A 1 276 ? 26.697 14.884 -12.265 1.00 82.62 276 ASP A CA 1
ATOM 2154 C C . ASP A 1 276 ? 26.539 13.375 -12.511 1.00 82.62 276 ASP A C 1
ATOM 2156 O O . ASP A 1 276 ? 25.410 12.910 -12.673 1.00 82.62 276 ASP A O 1
ATOM 2160 N N . CYS A 1 277 ? 27.621 12.587 -12.442 1.00 82.81 277 CYS A N 1
ATOM 2161 C CA . CYS A 1 277 ? 27.544 11.122 -12.523 1.00 82.81 277 CYS A CA 1
ATOM 2162 C C . CYS A 1 277 ? 26.645 10.534 -11.421 1.00 82.81 277 CYS A C 1
ATOM 2164 O O . CYS A 1 277 ? 25.790 9.687 -11.692 1.00 82.81 277 CYS A O 1
ATOM 2166 N N . ARG A 1 278 ? 26.800 11.011 -10.178 1.00 93.19 278 ARG A N 1
ATOM 2167 C CA . ARG A 1 278 ? 25.984 10.577 -9.034 1.00 93.19 278 ARG A CA 1
ATOM 2168 C C . ARG A 1 278 ? 24.512 10.947 -9.210 1.00 93.19 278 ARG A C 1
ATOM 2170 O O . ARG A 1 278 ? 23.644 10.107 -9.001 1.00 93.19 278 ARG A O 1
ATOM 2177 N N . LEU A 1 279 ? 24.216 12.177 -9.624 1.00 88.56 279 LEU A N 1
ATOM 2178 C CA . LEU A 1 279 ? 22.842 12.636 -9.847 1.00 88.56 279 LEU A CA 1
ATOM 2179 C C . LEU A 1 279 ? 22.160 11.892 -11.006 1.00 88.56 279 LEU A C 1
ATOM 2181 O O . LEU A 1 279 ? 20.992 11.527 -10.880 1.00 88.56 279 LEU A O 1
ATOM 2185 N N . ALA A 1 280 ? 22.887 11.603 -12.090 1.00 79.50 280 ALA A N 1
ATOM 2186 C CA . ALA A 1 280 ? 22.370 10.831 -13.219 1.00 79.50 280 ALA A CA 1
ATOM 2187 C C . ALA A 1 280 ? 22.017 9.392 -12.827 1.00 79.50 280 ALA A C 1
ATOM 2189 O O . ALA A 1 280 ? 20.983 8.875 -13.249 1.00 79.50 280 ALA A O 1
ATOM 2190 N N . ARG A 1 281 ? 22.841 8.759 -11.985 1.00 84.50 281 ARG A N 1
ATOM 2191 C CA . ARG A 1 281 ? 22.557 7.430 -11.433 1.00 84.50 281 ARG A CA 1
ATOM 2192 C C . ARG A 1 281 ? 21.368 7.463 -10.468 1.00 84.50 281 ARG A C 1
ATOM 2194 O O . ARG A 1 281 ? 20.462 6.648 -10.604 1.00 84.50 281 ARG A O 1
ATOM 2201 N N . ALA A 1 282 ? 21.310 8.459 -9.584 1.00 87.62 282 ALA A N 1
ATOM 2202 C CA . ALA A 1 282 ? 20.185 8.647 -8.668 1.00 87.62 282 ALA A CA 1
ATOM 2203 C C . ALA A 1 282 ? 18.859 8.842 -9.408 1.00 87.62 282 ALA A C 1
ATOM 2205 O O . ALA A 1 282 ? 17.833 8.329 -8.976 1.00 87.62 282 ALA A O 1
ATOM 2206 N N . ARG A 1 283 ? 18.878 9.553 -10.543 1.00 84.44 283 ARG A N 1
ATOM 2207 C CA . ARG A 1 283 ? 17.705 9.741 -11.400 1.00 84.44 283 ARG A CA 1
ATOM 2208 C C . ARG A 1 283 ? 17.150 8.409 -11.907 1.00 84.44 283 ARG A C 1
ATOM 2210 O O . ARG A 1 283 ? 15.939 8.233 -11.876 1.00 84.44 283 ARG A O 1
ATOM 2217 N N . ARG A 1 284 ? 18.017 7.480 -12.328 1.00 78.38 284 ARG A N 1
ATOM 2218 C CA . ARG A 1 284 ? 17.599 6.130 -12.749 1.00 78.38 284 ARG A CA 1
ATOM 2219 C C . ARG A 1 284 ? 16.951 5.378 -11.594 1.00 78.38 284 ARG A C 1
ATOM 2221 O O . ARG A 1 284 ? 15.824 4.939 -11.742 1.00 78.38 284 ARG A O 1
ATOM 2228 N N . TYR A 1 285 ? 17.585 5.375 -10.419 1.00 82.69 285 TYR A N 1
ATOM 2229 C CA . TYR A 1 285 ? 17.009 4.742 -9.230 1.00 82.69 285 TYR A CA 1
ATOM 2230 C C . TYR A 1 285 ? 15.639 5.324 -8.846 1.00 82.69 285 TYR A C 1
ATOM 2232 O O . TYR A 1 285 ? 14.728 4.590 -8.486 1.00 82.69 285 TYR A O 1
ATOM 2240 N N . LEU A 1 286 ? 15.443 6.638 -8.955 1.00 82.31 286 LEU A N 1
ATOM 2241 C CA . LEU A 1 286 ? 14.130 7.241 -8.696 1.00 82.31 286 LEU A CA 1
ATOM 2242 C C . LEU A 1 286 ? 13.076 6.804 -9.721 1.00 82.31 286 LEU A C 1
ATOM 2244 O O . LEU A 1 286 ? 11.938 6.551 -9.341 1.00 82.31 286 LEU A O 1
ATOM 2248 N N . MET A 1 287 ? 13.454 6.690 -10.997 1.00 72.06 287 MET A N 1
ATOM 2249 C CA . MET A 1 287 ? 12.565 6.207 -12.062 1.00 72.06 287 MET A CA 1
ATOM 2250 C C . MET A 1 287 ? 12.257 4.708 -11.937 1.00 72.06 287 MET A C 1
ATOM 2252 O O . MET A 1 287 ? 11.166 4.282 -12.292 1.00 72.06 287 MET A O 1
ATOM 2256 N N . GLU A 1 288 ? 13.186 3.930 -11.384 1.00 69.75 288 GLU A N 1
ATOM 2257 C CA . GLU A 1 288 ? 13.020 2.515 -11.021 1.00 69.75 288 GLU A CA 1
ATOM 2258 C C . GLU A 1 288 ? 12.211 2.328 -9.717 1.00 69.75 288 GLU A C 1
ATOM 2260 O O . GLU A 1 288 ? 11.992 1.205 -9.272 1.00 69.75 288 GLU A O 1
ATOM 2265 N N . GLY A 1 289 ? 11.752 3.417 -9.086 1.00 70.38 289 GLY A N 1
ATOM 2266 C CA . GLY A 1 289 ? 10.857 3.382 -7.925 1.00 70.38 289 GLY A CA 1
ATOM 2267 C C . GLY A 1 289 ? 11.546 3.352 -6.556 1.00 70.38 289 GLY A C 1
ATOM 2268 O O . GLY A 1 289 ? 10.859 3.313 -5.531 1.00 70.38 289 GLY A O 1
ATOM 2269 N N . TYR A 1 290 ? 12.879 3.426 -6.491 1.00 80.06 290 TYR A N 1
ATOM 2270 C CA . TYR A 1 290 ? 13.599 3.502 -5.217 1.00 80.06 290 TYR A CA 1
ATOM 2271 C C . TYR A 1 290 ? 13.239 4.776 -4.435 1.00 80.06 290 TYR A C 1
ATOM 2273 O O . TYR A 1 290 ? 12.945 5.836 -4.998 1.00 80.06 290 TYR A O 1
ATOM 2281 N N . SER A 1 291 ? 13.288 4.701 -3.100 1.00 86.44 291 SER A N 1
ATOM 2282 C CA . SER A 1 291 ? 13.035 5.876 -2.262 1.00 86.44 291 SER A CA 1
ATOM 2283 C C . SER A 1 291 ? 14.114 6.943 -2.456 1.00 86.44 291 SER A C 1
ATOM 2285 O O . SER A 1 291 ? 15.265 6.643 -2.776 1.00 86.44 291 SER A O 1
ATOM 2287 N N . VAL A 1 292 ? 13.769 8.205 -2.188 1.00 87.12 292 VAL A N 1
ATOM 2288 C CA . VAL A 1 292 ? 14.712 9.335 -2.263 1.00 87.12 292 VAL A CA 1
ATOM 2289 C C . VAL A 1 292 ? 15.972 9.079 -1.430 1.00 87.12 292 VAL A C 1
ATOM 2291 O O . VAL A 1 292 ? 17.077 9.409 -1.856 1.00 87.12 292 VAL A O 1
ATOM 2294 N N . GLN A 1 293 ? 15.822 8.447 -0.264 1.00 88.25 293 GLN A N 1
ATOM 2295 C CA . GLN A 1 293 ? 16.935 8.120 0.622 1.00 88.25 293 GLN A CA 1
ATOM 2296 C C . GLN A 1 293 ? 17.805 6.982 0.070 1.00 88.25 293 GLN A C 1
ATOM 2298 O O . GLN A 1 293 ? 19.031 7.084 0.107 1.00 88.25 293 GLN A O 1
ATOM 2303 N N . GLN A 1 294 ? 17.192 5.933 -0.488 1.00 84.94 294 GLN A N 1
ATOM 2304 C CA . GLN A 1 294 ? 17.915 4.831 -1.132 1.00 84.94 294 GLN A CA 1
ATOM 2305 C C . GLN A 1 294 ? 18.673 5.321 -2.369 1.00 84.94 294 GLN A C 1
ATOM 2307 O O . GLN A 1 294 ? 19.869 5.070 -2.492 1.00 84.94 294 GLN A O 1
ATOM 2312 N N . ALA A 1 295 ? 18.012 6.084 -3.243 1.00 88.50 295 ALA A N 1
ATOM 2313 C CA . ALA A 1 295 ? 18.622 6.657 -4.439 1.00 88.50 295 ALA A CA 1
ATOM 2314 C C . ALA A 1 295 ? 19.808 7.572 -4.094 1.00 88.50 295 ALA A C 1
ATOM 2316 O O . ALA A 1 295 ? 20.841 7.516 -4.764 1.00 88.50 295 ALA A O 1
ATOM 2317 N N . ALA A 1 296 ? 19.699 8.366 -3.021 1.00 91.31 296 ALA A N 1
ATOM 2318 C CA . ALA A 1 296 ? 20.799 9.184 -2.515 1.00 91.31 296 ALA A CA 1
ATOM 2319 C C . ALA A 1 296 ? 21.995 8.323 -2.073 1.00 91.31 296 ALA A C 1
ATOM 2321 O O . ALA A 1 296 ? 23.120 8.551 -2.526 1.00 91.31 296 ALA A O 1
ATOM 2322 N N . TRP A 1 297 ? 21.750 7.319 -1.224 1.00 90.69 297 TRP A N 1
ATOM 2323 C CA . TRP A 1 297 ? 22.793 6.462 -0.657 1.00 90.69 297 TRP A CA 1
ATOM 2324 C C . TRP A 1 297 ? 23.511 5.632 -1.728 1.00 90.69 297 TRP A C 1
ATOM 2326 O O . TRP A 1 297 ? 24.736 5.688 -1.829 1.00 90.69 297 TRP A O 1
ATOM 2336 N N . MET A 1 298 ? 22.756 4.958 -2.603 1.00 84.44 298 MET A N 1
ATOM 2337 C CA . MET A 1 298 ? 23.298 4.142 -3.702 1.00 84.44 298 MET A CA 1
ATOM 2338 C C . MET A 1 298 ? 24.073 4.967 -4.736 1.00 84.44 298 MET A C 1
ATOM 2340 O O . MET A 1 298 ? 24.904 4.440 -5.471 1.00 84.44 298 MET A O 1
ATOM 2344 N N . SER A 1 299 ? 23.823 6.275 -4.783 1.00 88.38 299 SER A N 1
ATOM 2345 C CA . SER A 1 299 ? 24.537 7.208 -5.655 1.00 88.38 299 SER A CA 1
ATOM 2346 C C . SER A 1 299 ? 25.698 7.915 -4.951 1.00 88.38 299 SER A C 1
ATOM 2348 O O . SER A 1 299 ? 26.276 8.839 -5.513 1.00 88.38 299 SER A O 1
ATOM 2350 N N . GLY A 1 300 ? 26.061 7.522 -3.726 1.00 89.44 300 GLY A N 1
ATOM 2351 C CA . GLY A 1 300 ? 27.231 8.046 -3.013 1.00 89.44 300 GLY A CA 1
ATOM 2352 C C . GLY A 1 300 ? 27.001 9.333 -2.214 1.00 89.44 300 GLY A C 1
ATOM 2353 O O . GLY A 1 300 ? 27.970 10.028 -1.891 1.00 89.44 300 GLY A O 1
ATOM 2354 N N . TYR A 1 301 ? 25.752 9.688 -1.893 1.00 91.25 301 TYR A N 1
ATOM 2355 C CA . TYR A 1 301 ? 25.440 10.770 -0.953 1.00 91.25 301 TYR A CA 1
ATOM 2356 C C . TYR A 1 301 ? 25.234 10.228 0.465 1.00 91.25 301 TYR A C 1
ATOM 2358 O O . TYR A 1 301 ? 24.442 9.320 0.685 1.00 91.25 301 TYR A O 1
ATOM 2366 N N . GLN A 1 302 ? 25.895 10.847 1.446 1.00 85.69 302 GLN A N 1
ATOM 2367 C CA . GLN A 1 302 ? 25.720 10.509 2.867 1.00 85.69 302 GLN A CA 1
ATOM 2368 C C . GLN A 1 302 ? 24.444 11.111 3.474 1.00 85.69 302 GLN A C 1
ATOM 2370 O O . GLN A 1 302 ? 23.895 10.568 4.428 1.00 85.69 302 GLN A O 1
ATOM 2375 N N . HIS A 1 303 ? 23.958 12.227 2.919 1.00 86.06 303 HIS A N 1
ATOM 2376 C CA . HIS A 1 303 ? 22.795 12.947 3.437 1.00 86.06 303 HIS A CA 1
ATOM 2377 C C . HIS A 1 303 ? 21.790 13.242 2.323 1.00 86.06 303 HIS A C 1
ATOM 2379 O O . HIS A 1 303 ? 22.113 13.922 1.341 1.00 86.06 303 HIS A O 1
ATOM 2385 N N . ALA A 1 304 ? 20.550 12.784 2.512 1.00 85.75 304 ALA A N 1
ATOM 2386 C CA . ALA A 1 304 ? 19.453 12.964 1.562 1.00 85.75 304 ALA A CA 1
ATOM 2387 C C . ALA A 1 304 ? 19.120 14.449 1.300 1.00 85.75 304 ALA A C 1
ATOM 2389 O O . ALA A 1 304 ? 18.745 14.804 0.187 1.00 85.75 304 ALA A O 1
ATOM 2390 N N . THR A 1 305 ? 19.330 15.339 2.276 1.00 87.38 305 THR A N 1
ATOM 2391 C CA . THR A 1 305 ? 19.081 16.788 2.140 1.00 87.38 305 THR A CA 1
ATOM 2392 C C . THR A 1 305 ? 20.034 17.463 1.146 1.00 87.38 305 THR A C 1
ATOM 2394 O O . THR A 1 305 ? 19.617 18.270 0.309 1.00 87.38 305 THR A O 1
ATOM 2397 N N . ASN A 1 306 ? 21.317 17.085 1.180 1.00 90.12 306 ASN A N 1
ATOM 2398 C CA . ASN A 1 306 ? 22.328 17.597 0.248 1.00 90.12 306 ASN A CA 1
ATOM 2399 C C . ASN A 1 306 ? 22.094 17.049 -1.160 1.00 90.12 306 ASN A C 1
ATOM 2401 O O . ASN A 1 306 ? 22.228 17.774 -2.147 1.00 90.12 306 ASN A O 1
ATOM 2405 N N . PHE A 1 307 ? 21.697 15.778 -1.238 1.00 94.94 307 PHE A N 1
ATOM 2406 C CA . PHE A 1 307 ? 21.259 15.152 -2.476 1.00 94.94 307 PHE A CA 1
ATOM 2407 C C . PHE A 1 307 ? 20.064 15.890 -3.087 1.00 94.94 307 PHE A C 1
ATOM 2409 O O . PHE A 1 307 ? 20.154 16.325 -4.229 1.00 94.94 307 PHE A O 1
ATOM 2416 N N . ALA A 1 308 ? 18.985 16.100 -2.330 1.00 91.44 308 ALA A N 1
ATOM 2417 C CA . ALA A 1 308 ? 17.767 16.731 -2.831 1.00 91.44 308 ALA A CA 1
ATOM 2418 C C . ALA A 1 308 ? 18.015 18.156 -3.348 1.00 91.44 308 ALA A C 1
ATOM 2420 O O . ALA A 1 308 ? 17.520 18.522 -4.413 1.00 91.44 308 ALA A O 1
ATOM 2421 N N . THR A 1 309 ? 18.841 18.934 -2.643 1.00 92.62 309 THR A N 1
ATOM 2422 C CA . THR A 1 309 ? 19.245 20.279 -3.081 1.00 92.62 309 THR A CA 1
ATOM 2423 C C . THR A 1 309 ? 20.043 20.232 -4.386 1.00 92.62 309 THR A C 1
ATOM 2425 O O . THR A 1 309 ? 19.760 20.986 -5.319 1.00 92.62 309 THR A O 1
ATOM 2428 N N . ALA A 1 310 ? 21.023 19.327 -4.485 1.00 89.75 310 ALA A N 1
ATOM 2429 C CA . ALA A 1 310 ? 21.832 19.162 -5.691 1.00 89.75 310 ALA A CA 1
ATOM 2430 C C . ALA A 1 310 ? 21.001 18.658 -6.883 1.00 89.75 310 ALA A C 1
ATOM 2432 O O . ALA A 1 310 ? 21.164 19.146 -8.000 1.00 89.75 310 ALA A O 1
ATOM 2433 N N . PHE A 1 311 ? 20.077 17.732 -6.633 1.00 93.06 311 PHE A N 1
ATOM 2434 C CA . PHE A 1 311 ? 19.174 17.166 -7.627 1.00 93.06 311 PHE A CA 1
ATOM 2435 C C . PHE A 1 311 ? 18.223 18.226 -8.183 1.00 93.06 311 PHE A C 1
ATOM 2437 O O . PHE A 1 311 ? 18.149 18.398 -9.399 1.00 93.06 311 PHE A O 1
ATOM 2444 N N . ARG A 1 312 ? 17.587 19.017 -7.307 1.00 93.06 312 ARG A N 1
ATOM 2445 C CA . ARG A 1 312 ? 16.717 20.129 -7.715 1.00 93.06 312 ARG A CA 1
ATOM 2446 C C . ARG A 1 312 ? 17.472 21.174 -8.524 1.00 93.06 312 ARG A C 1
ATOM 2448 O O . ARG A 1 312 ? 16.973 21.636 -9.543 1.00 93.06 312 ARG A O 1
ATOM 2455 N N . ARG A 1 313 ? 18.706 21.499 -8.131 1.00 89.38 313 ARG A N 1
ATOM 2456 C CA . ARG A 1 313 ? 19.554 22.424 -8.893 1.00 89.38 313 ARG A CA 1
ATOM 2457 C C . ARG A 1 313 ? 19.896 21.898 -10.292 1.00 89.38 313 ARG A C 1
ATOM 2459 O O . ARG A 1 313 ? 20.043 22.701 -11.207 1.00 89.38 313 ARG A O 1
ATOM 2466 N N . ARG A 1 314 ? 20.050 20.579 -10.461 1.00 87.38 314 ARG A N 1
ATOM 2467 C CA . ARG A 1 314 ? 20.435 19.965 -11.742 1.00 87.38 314 ARG A CA 1
ATOM 2468 C C . ARG A 1 314 ? 19.256 19.717 -12.680 1.00 87.38 314 ARG A C 1
ATOM 2470 O O . ARG A 1 314 ? 19.412 19.909 -13.882 1.00 87.38 314 ARG A O 1
ATOM 2477 N N . TYR A 1 315 ? 18.123 19.272 -12.139 1.00 82.06 315 TYR A N 1
ATOM 2478 C CA . TYR A 1 315 ? 16.969 18.793 -12.910 1.00 82.06 315 TYR A CA 1
ATOM 2479 C C . TYR A 1 315 ? 15.725 19.681 -12.800 1.00 82.06 315 TYR A C 1
ATOM 2481 O O . TYR A 1 315 ? 14.723 19.390 -13.442 1.00 82.06 315 TYR A O 1
ATOM 2489 N N . GLY A 1 316 ? 15.758 20.742 -11.990 1.00 85.06 316 GLY A N 1
ATOM 2490 C CA . GLY A 1 316 ? 14.650 21.693 -11.843 1.00 85.06 316 GLY A CA 1
ATOM 2491 C C . GLY A 1 316 ? 13.457 21.189 -11.021 1.00 85.06 316 GLY A C 1
ATOM 2492 O O . GLY A 1 316 ? 12.584 21.983 -10.697 1.00 85.06 316 GLY A O 1
ATOM 2493 N N . CYS A 1 317 ? 13.437 19.912 -10.636 1.00 86.06 317 CYS A N 1
ATOM 2494 C CA . CYS A 1 317 ? 12.396 19.279 -9.822 1.00 86.06 317 CYS A CA 1
ATOM 2495 C C . CYS A 1 317 ? 13.002 18.564 -8.610 1.00 86.06 317 CYS A C 1
ATOM 2497 O O . CYS A 1 317 ? 14.200 18.258 -8.577 1.00 86.06 317 CYS A O 1
ATOM 2499 N N . SER A 1 318 ? 12.194 18.307 -7.584 1.00 91.62 318 SER A N 1
ATOM 2500 C CA . SER A 1 318 ? 12.644 17.502 -6.449 1.00 91.62 318 SER A CA 1
ATOM 2501 C C . SER A 1 318 ? 12.734 16.007 -6.808 1.00 91.62 318 SER A C 1
ATOM 2503 O O . SER A 1 318 ? 11.998 15.527 -7.669 1.00 91.62 318 SER A O 1
ATOM 2505 N N . PRO A 1 319 ? 13.610 15.229 -6.141 1.00 88.81 319 PRO A N 1
ATOM 2506 C CA . PRO A 1 319 ? 13.661 13.774 -6.313 1.00 88.81 319 PRO A CA 1
ATOM 2507 C C . PRO A 1 319 ? 12.309 13.071 -6.131 1.00 88.81 319 PRO A C 1
ATOM 2509 O O . PRO A 1 319 ? 12.032 12.092 -6.817 1.00 88.81 319 PRO A O 1
ATOM 2512 N N . GLY A 1 320 ? 11.488 13.568 -5.197 1.00 82.88 320 GLY A N 1
ATOM 2513 C CA . GLY A 1 320 ? 10.154 13.038 -4.922 1.00 82.88 320 GLY A CA 1
ATOM 2514 C C . GLY A 1 320 ? 9.196 13.290 -6.080 1.00 82.88 320 GLY A C 1
ATOM 2515 O O . GLY A 1 320 ? 8.588 12.345 -6.558 1.00 82.88 320 GLY A O 1
ATOM 2516 N N . GLU A 1 321 ? 9.157 14.519 -6.606 1.00 81.62 321 GLU A N 1
ATOM 2517 C CA . GLU A 1 321 ? 8.325 14.875 -7.768 1.00 81.62 321 GLU A CA 1
ATOM 2518 C C . GLU A 1 321 ? 8.618 13.994 -8.986 1.00 81.62 321 GLU A C 1
ATOM 2520 O O . GLU A 1 321 ? 7.691 13.511 -9.628 1.00 81.62 321 GLU A O 1
ATOM 2525 N N . LEU A 1 322 ? 9.898 13.749 -9.298 1.00 79.56 322 LEU A N 1
ATOM 2526 C CA . LEU A 1 322 ? 10.262 12.895 -10.430 1.00 79.56 322 LEU A CA 1
ATOM 2527 C C . LEU A 1 322 ? 9.804 11.447 -10.221 1.00 79.56 322 LEU A C 1
ATOM 2529 O O . LEU A 1 322 ? 9.268 10.838 -11.144 1.00 79.56 322 LEU A O 1
ATOM 2533 N N . ARG A 1 323 ? 10.029 10.910 -9.018 1.00 80.62 323 ARG A N 1
ATOM 2534 C CA . ARG A 1 323 ? 9.632 9.550 -8.648 1.00 80.62 323 ARG A CA 1
ATOM 2535 C C . ARG A 1 323 ? 8.114 9.398 -8.727 1.00 80.62 323 ARG A C 1
ATOM 2537 O O . ARG A 1 323 ? 7.612 8.458 -9.333 1.00 80.62 323 ARG A O 1
ATOM 2544 N N . ASP A 1 324 ? 7.380 10.339 -8.151 1.00 69.38 324 ASP A N 1
ATOM 2545 C CA . ASP A 1 324 ? 5.924 10.292 -8.104 1.00 69.38 324 ASP A CA 1
ATOM 2546 C C . ASP A 1 324 ? 5.329 10.466 -9.520 1.00 69.38 324 ASP A C 1
ATOM 2548 O O . ASP A 1 324 ? 4.376 9.773 -9.873 1.00 69.38 324 ASP A O 1
ATOM 2552 N N . ALA A 1 325 ? 5.947 11.280 -10.387 1.00 61.25 325 ALA A N 1
ATOM 2553 C CA . ALA A 1 325 ? 5.575 11.402 -11.800 1.00 61.25 325 ALA A CA 1
ATOM 2554 C C . ALA A 1 325 ? 5.839 10.116 -12.611 1.00 61.25 325 ALA A C 1
ATOM 2556 O O . ALA A 1 325 ? 4.988 9.718 -13.407 1.00 61.25 325 ALA A O 1
ATOM 2557 N N . SER A 1 326 ? 6.971 9.430 -12.400 1.00 56.16 326 SER A N 1
ATOM 2558 C CA . SER A 1 326 ? 7.246 8.144 -13.064 1.00 56.16 326 SER A CA 1
ATOM 2559 C C . SER A 1 326 ? 6.326 7.029 -12.572 1.00 56.16 326 SER A C 1
ATOM 2561 O O . SER A 1 326 ? 5.861 6.226 -13.374 1.00 56.16 326 SER A O 1
ATOM 2563 N N . LEU A 1 327 ? 6.005 7.009 -11.276 1.00 53.38 327 LEU A N 1
ATOM 2564 C CA . LEU A 1 327 ? 5.014 6.091 -10.716 1.00 53.38 327 LEU A CA 1
ATOM 2565 C C . LEU A 1 327 ? 3.617 6.359 -11.285 1.00 53.38 327 LEU A C 1
ATOM 2567 O O . LEU A 1 327 ? 2.929 5.418 -11.656 1.00 53.38 327 LEU A O 1
ATOM 2571 N N . THR A 1 328 ? 3.215 7.622 -11.426 1.00 48.84 328 THR A N 1
ATOM 2572 C CA . THR A 1 328 ? 1.900 7.981 -11.983 1.00 48.84 328 THR A CA 1
ATOM 2573 C C . THR A 1 328 ? 1.772 7.572 -13.455 1.00 48.84 328 THR A C 1
ATOM 2575 O O . THR A 1 328 ? 0.747 7.022 -13.839 1.00 48.84 328 THR A O 1
ATOM 2578 N N . ALA A 1 329 ? 2.822 7.756 -14.264 1.00 49.81 329 ALA A N 1
ATOM 2579 C CA . ALA A 1 329 ? 2.828 7.354 -15.675 1.00 49.81 329 ALA A CA 1
ATOM 2580 C C . ALA A 1 329 ? 2.890 5.826 -15.889 1.00 49.81 329 ALA A C 1
ATOM 2582 O O . ALA A 1 329 ? 2.399 5.328 -16.896 1.00 49.81 329 ALA A O 1
ATOM 2583 N N . TYR A 1 330 ? 3.479 5.070 -14.955 1.00 49.62 330 TYR A N 1
ATOM 2584 C CA . TYR A 1 330 ? 3.568 3.604 -15.035 1.00 49.62 330 TYR A CA 1
ATOM 2585 C C . TYR A 1 330 ? 2.319 2.901 -14.466 1.00 49.62 330 TYR A C 1
ATOM 2587 O O . TYR A 1 330 ? 1.992 1.778 -14.850 1.00 49.62 330 TYR A O 1
ATOM 2595 N N . LEU A 1 331 ? 1.597 3.562 -13.554 1.00 51.91 331 LEU A N 1
ATOM 2596 C CA . LEU A 1 331 ? 0.390 3.042 -12.902 1.00 51.91 331 LEU A CA 1
ATOM 2597 C C . LEU A 1 331 ? -0.912 3.353 -13.656 1.00 51.91 331 LEU A C 1
ATOM 2599 O O . LEU A 1 331 ? -1.982 3.049 -13.123 1.00 51.91 331 LEU A O 1
ATOM 2603 N N . ASP A 1 332 ? -0.847 3.911 -14.871 1.00 47.41 332 ASP A N 1
ATOM 2604 C CA . ASP A 1 332 ? -2.012 4.235 -15.708 1.00 47.41 332 ASP A CA 1
ATOM 2605 C C . ASP A 1 332 ? -2.676 2.966 -16.287 1.00 47.41 332 ASP A C 1
ATOM 2607 O O . ASP A 1 332 ? -2.669 2.669 -17.480 1.00 47.41 332 ASP A O 1
ATOM 2611 N N . LYS A 1 333 ? -3.223 2.144 -15.388 1.00 56.16 333 LYS A N 1
ATOM 2612 C CA . LYS A 1 333 ? -4.136 1.046 -15.693 1.00 56.16 333 LYS A CA 1
ATOM 2613 C C . LYS A 1 333 ? -5.519 1.483 -15.244 1.00 56.16 333 LYS A C 1
ATOM 2615 O O . LYS A 1 333 ? -5.851 1.385 -14.060 1.00 56.16 333 LYS A O 1
ATOM 2620 N N . ASN A 1 334 ? -6.332 1.933 -16.197 1.00 70.00 334 ASN A N 1
ATOM 2621 C CA . ASN A 1 334 ? -7.745 2.223 -15.971 1.00 70.00 334 ASN A CA 1
ATOM 2622 C C . ASN A 1 334 ? -8.425 1.025 -15.287 1.00 70.00 334 ASN A C 1
ATOM 2624 O O . ASN A 1 334 ? -8.448 -0.088 -15.815 1.00 70.00 334 ASN A O 1
ATOM 2628 N N . ASN A 1 335 ? -8.969 1.245 -14.092 1.00 76.88 335 ASN A N 1
ATOM 2629 C CA . ASN A 1 335 ? -9.717 0.248 -13.335 1.00 76.88 335 ASN A CA 1
ATOM 2630 C C . ASN A 1 335 ? -11.012 0.875 -12.818 1.00 76.88 335 ASN A C 1
ATOM 2632 O O . ASN A 1 335 ? -11.042 2.035 -12.415 1.00 76.88 335 ASN A O 1
ATOM 2636 N N . VAL A 1 336 ? -12.081 0.082 -12.805 1.00 86.69 336 VAL A N 1
ATOM 2637 C CA . VAL A 1 336 ? -13.397 0.495 -12.314 1.00 86.69 336 VAL A CA 1
ATOM 2638 C C . VAL A 1 336 ? -13.736 -0.341 -11.090 1.00 86.69 336 VAL A C 1
ATOM 2640 O O . VAL A 1 336 ? -13.677 -1.571 -11.136 1.00 86.69 336 VAL A O 1
ATOM 2643 N N . SER A 1 337 ? -14.093 0.328 -9.997 1.00 92.50 337 SER A N 1
ATOM 2644 C CA . SER A 1 337 ? -14.687 -0.291 -8.816 1.00 92.50 337 SER A CA 1
ATOM 2645 C C . SER A 1 337 ? -16.197 -0.050 -8.805 1.00 92.50 337 SER A C 1
ATOM 2647 O O . SER A 1 337 ? -16.691 1.000 -9.205 1.00 92.50 337 SER A O 1
ATOM 2649 N N . THR A 1 338 ? -16.947 -1.052 -8.362 1.00 95.06 338 THR A N 1
ATOM 2650 C CA . THR A 1 338 ? -18.408 -1.042 -8.293 1.00 95.06 338 THR A CA 1
ATOM 2651 C C . THR A 1 338 ? -18.869 -1.531 -6.928 1.00 95.06 338 THR A C 1
ATOM 2653 O O . THR A 1 338 ? -18.184 -2.315 -6.263 1.00 95.06 338 THR A O 1
ATOM 2656 N N . ARG A 1 339 ? -20.039 -1.057 -6.498 1.00 97.88 339 ARG A N 1
ATOM 2657 C CA . ARG A 1 339 ? -20.696 -1.504 -5.271 1.00 97.88 339 ARG A CA 1
ATOM 2658 C C . ARG A 1 339 ? -22.205 -1.484 -5.460 1.00 97.88 339 ARG A C 1
ATOM 2660 O O . ARG A 1 339 ? -22.746 -0.492 -5.938 1.00 97.88 339 ARG A O 1
ATOM 2667 N N . ALA A 1 340 ? -22.861 -2.548 -5.022 1.00 98.19 340 ALA A N 1
ATOM 2668 C CA . ALA A 1 340 ? -24.310 -2.649 -4.923 1.00 98.19 340 ALA A CA 1
ATOM 2669 C C . ALA A 1 340 ? -24.670 -3.231 -3.552 1.00 98.19 340 ALA A C 1
ATOM 2671 O O . ALA A 1 340 ? -24.018 -4.164 -3.085 1.00 98.19 340 ALA A O 1
ATOM 2672 N N . ALA A 1 341 ? -25.684 -2.676 -2.894 1.00 98.12 341 ALA A N 1
ATOM 2673 C CA . ALA A 1 341 ? -26.138 -3.147 -1.591 1.00 98.12 341 ALA A CA 1
ATOM 2674 C C . ALA A 1 341 ? -27.655 -2.998 -1.463 1.00 98.12 341 ALA A C 1
ATOM 2676 O O . ALA A 1 341 ? -28.228 -2.031 -1.964 1.00 98.12 341 ALA A O 1
ATOM 2677 N N . LEU A 1 342 ? -28.278 -3.950 -0.775 1.00 98.56 342 LEU A N 1
ATOM 2678 C CA . LEU A 1 342 ? -29.677 -3.923 -0.372 1.00 98.56 342 LEU A CA 1
ATOM 2679 C C . LEU A 1 342 ? -29.730 -4.018 1.150 1.00 98.56 342 LEU A C 1
ATOM 2681 O O . LEU A 1 342 ? -29.083 -4.886 1.732 1.00 98.56 342 LEU A O 1
ATOM 2685 N N . LEU A 1 343 ? -30.500 -3.137 1.777 1.00 98.62 343 LEU A N 1
ATOM 2686 C CA . LEU A 1 343 ? -30.740 -3.125 3.214 1.00 98.62 343 LEU A CA 1
ATOM 2687 C C . LEU A 1 343 ? -32.223 -2.863 3.447 1.00 98.62 343 LEU A C 1
ATOM 2689 O O . LEU A 1 343 ? -32.815 -2.028 2.763 1.00 98.62 343 LEU A O 1
ATOM 2693 N N . TYR A 1 344 ? -32.802 -3.562 4.414 1.00 98.44 344 TYR A N 1
ATOM 2694 C CA . TYR A 1 344 ? -34.164 -3.313 4.870 1.00 98.44 344 TYR A CA 1
ATOM 2695 C C . TYR A 1 344 ? -34.135 -3.005 6.362 1.00 98.44 344 TYR A C 1
ATOM 2697 O O . TYR A 1 344 ? -33.528 -3.763 7.103 1.00 98.44 344 TYR A O 1
ATOM 2705 N N . LEU A 1 345 ? -34.764 -1.916 6.800 1.00 98.25 345 LEU A N 1
ATOM 2706 C CA . LEU A 1 345 ? -34.860 -1.538 8.212 1.00 98.25 345 LEU A CA 1
ATOM 2707 C C . LEU A 1 345 ? -36.271 -1.854 8.718 1.00 98.25 345 LEU A C 1
ATOM 2709 O O . LEU A 1 345 ? -37.243 -1.315 8.197 1.00 98.25 345 LEU A O 1
ATOM 2713 N N . PHE A 1 346 ? -36.378 -2.724 9.720 1.00 98.12 346 PHE A N 1
ATOM 2714 C CA . PHE A 1 346 ? -37.628 -3.007 10.424 1.00 98.12 346 PHE A CA 1
ATOM 2715 C C . PHE A 1 346 ? -37.870 -1.988 11.548 1.00 98.12 346 PHE A C 1
ATOM 2717 O O . PHE A 1 346 ? -36.923 -1.492 12.157 1.00 98.12 346 PHE A O 1
ATOM 2724 N N . ASP A 1 347 ? -39.139 -1.759 11.898 1.00 96.69 347 ASP A N 1
ATOM 2725 C CA . ASP A 1 347 ? -39.545 -0.826 12.967 1.00 96.69 347 ASP A CA 1
ATOM 2726 C C . ASP A 1 347 ? -38.990 -1.198 14.351 1.00 96.69 347 ASP A C 1
ATOM 2728 O O . ASP A 1 347 ? -38.837 -0.351 15.227 1.00 96.69 347 ASP A O 1
ATOM 2732 N N . ASN A 1 348 ? -38.663 -2.476 14.558 1.00 95.94 348 ASN A N 1
ATOM 2733 C CA . ASN A 1 348 ? -38.035 -2.959 15.785 1.00 95.94 348 ASN A CA 1
ATOM 2734 C C . ASN A 1 348 ? -36.515 -2.708 15.835 1.00 95.94 348 ASN A C 1
ATOM 2736 O O . ASN A 1 348 ? -35.882 -3.194 16.766 1.00 95.94 348 ASN A O 1
ATOM 2740 N N . GLY A 1 349 ? -35.930 -2.013 14.850 1.00 96.31 349 GLY A N 1
ATOM 2741 C CA . GLY A 1 349 ? -34.507 -1.655 14.795 1.00 96.31 349 GLY A CA 1
ATOM 2742 C C . GLY A 1 349 ? -33.584 -2.714 14.181 1.00 96.31 349 GLY A C 1
ATOM 2743 O O . GLY A 1 349 ? -32.367 -2.525 14.130 1.00 96.31 349 GLY A O 1
ATOM 2744 N N . VAL A 1 350 ? -34.127 -3.844 13.714 1.00 98.44 350 VAL A N 1
ATOM 2745 C CA . VAL A 1 350 ? -33.361 -4.877 13.000 1.00 98.44 350 VAL A CA 1
ATOM 2746 C C . VAL A 1 350 ? -33.182 -4.467 11.537 1.00 98.44 350 VAL A C 1
ATOM 2748 O O . VAL A 1 350 ? -34.135 -4.060 10.878 1.00 98.44 350 VAL A O 1
ATOM 2751 N N . ALA A 1 351 ? -31.972 -4.616 11.004 1.00 98.56 351 ALA A N 1
ATOM 2752 C CA . ALA A 1 351 ? -31.626 -4.235 9.642 1.00 98.56 351 ALA A CA 1
ATOM 2753 C C . ALA A 1 351 ? -30.768 -5.298 8.928 1.00 98.56 351 ALA A C 1
ATOM 2755 O O . ALA A 1 351 ? -29.532 -5.228 8.981 1.00 98.56 351 ALA A O 1
ATOM 2756 N N . PRO A 1 352 ? -31.373 -6.311 8.271 1.00 98.69 352 PRO A N 1
ATOM 2757 C CA . PRO A 1 352 ? -30.637 -7.221 7.401 1.00 98.69 352 PRO A CA 1
ATOM 2758 C C . PRO A 1 352 ? -30.148 -6.523 6.129 1.00 98.69 352 PRO A C 1
ATOM 2760 O O . PRO A 1 352 ? -30.813 -5.639 5.581 1.00 98.69 352 PRO A O 1
ATOM 2763 N N . TYR A 1 353 ? -29.002 -6.969 5.623 1.00 98.75 353 TYR A N 1
ATOM 2764 C CA . TYR A 1 353 ? -28.425 -6.464 4.386 1.00 98.75 353 TYR A CA 1
ATOM 2765 C C . TYR A 1 353 ? -27.674 -7.537 3.591 1.00 98.75 353 TYR A C 1
ATOM 2767 O O . TYR A 1 353 ? -27.203 -8.541 4.128 1.00 98.75 353 TYR A O 1
ATOM 2775 N N . LEU A 1 354 ? -27.539 -7.282 2.292 1.00 98.75 354 LEU A N 1
ATOM 2776 C CA . LEU A 1 354 ? -26.696 -8.019 1.356 1.00 98.75 354 LEU A CA 1
ATOM 2777 C C . LEU A 1 354 ? -25.923 -7.005 0.516 1.00 98.75 354 LEU A C 1
ATOM 2779 O O . LEU A 1 354 ? -26.501 -6.038 0.019 1.00 98.75 354 LEU A O 1
ATOM 2783 N N . SER A 1 355 ? -24.628 -7.221 0.327 1.00 98.62 355 SER A N 1
ATOM 2784 C CA . SER A 1 355 ? -23.790 -6.340 -0.477 1.00 98.62 355 SER A CA 1
ATOM 2785 C C . SER A 1 355 ? -22.793 -7.099 -1.345 1.00 98.62 355 SER A C 1
ATOM 2787 O O . SER A 1 355 ? -22.299 -8.173 -0.993 1.00 98.62 355 SER A O 1
ATOM 2789 N N . TYR A 1 356 ? -22.509 -6.502 -2.500 1.00 98.50 356 TYR A N 1
ATOM 2790 C CA . TYR A 1 356 ? -21.433 -6.872 -3.400 1.00 98.50 356 TYR A CA 1
ATOM 2791 C C . TYR A 1 356 ? -20.557 -5.650 -3.653 1.00 98.50 356 TYR A C 1
ATOM 2793 O O . TYR A 1 356 ? -21.059 -4.568 -3.973 1.00 98.50 356 TYR A O 1
ATOM 2801 N N . SER A 1 357 ? -19.245 -5.811 -3.533 1.00 98.00 357 SER A N 1
ATOM 2802 C CA . SER A 1 357 ? -18.293 -4.738 -3.798 1.00 98.00 357 SER A CA 1
ATOM 2803 C C . SER A 1 357 ? -17.042 -5.255 -4.496 1.00 98.00 357 SER A C 1
ATOM 2805 O O . SER A 1 357 ? -16.620 -6.401 -4.330 1.00 98.00 357 SER A O 1
ATOM 2807 N N . THR A 1 358 ? -16.439 -4.393 -5.308 1.00 97.19 358 THR A N 1
ATOM 2808 C CA . THR A 1 358 ? -15.140 -4.644 -5.931 1.00 97.19 358 THR A CA 1
ATOM 2809 C C . THR A 1 358 ? -14.179 -3.521 -5.585 1.00 97.19 358 THR A C 1
ATOM 2811 O O . THR A 1 358 ? -14.574 -2.357 -5.602 1.00 97.19 358 THR A O 1
ATOM 2814 N N . ALA A 1 359 ? -12.913 -3.848 -5.375 1.00 93.50 359 ALA A N 1
ATOM 2815 C CA . ALA A 1 359 ? -11.852 -2.883 -5.126 1.00 93.50 359 ALA A CA 1
ATOM 2816 C C . ALA A 1 359 ? -10.634 -3.202 -5.991 1.00 93.50 359 ALA A C 1
ATOM 2818 O O . ALA A 1 359 ? -10.456 -4.337 -6.439 1.00 93.50 359 ALA A O 1
ATOM 2819 N N . PHE A 1 360 ? -9.775 -2.213 -6.202 1.00 91.56 360 PHE A N 1
ATOM 2820 C CA . PHE A 1 360 ? -8.440 -2.448 -6.728 1.00 91.56 360 PHE A CA 1
ATOM 2821 C C . PHE A 1 360 ? -7.428 -1.571 -5.997 1.00 91.56 360 PHE A C 1
ATOM 2823 O O . PHE A 1 360 ? -7.756 -0.482 -5.530 1.00 91.56 360 PHE A O 1
ATOM 2830 N N . THR A 1 361 ? -6.198 -2.055 -5.907 1.00 86.56 361 THR A N 1
ATOM 2831 C CA . THR A 1 361 ? -5.075 -1.344 -5.307 1.00 86.56 361 THR A CA 1
ATOM 2832 C C . THR A 1 361 ? -3.949 -1.330 -6.334 1.00 86.56 361 THR A C 1
ATOM 2834 O O . THR A 1 361 ? -3.399 -2.396 -6.634 1.00 86.56 361 THR A O 1
ATOM 2837 N N . PRO A 1 362 ? -3.622 -0.162 -6.918 1.00 82.69 362 PRO A N 1
ATOM 2838 C CA . PRO A 1 362 ? -2.426 -0.015 -7.735 1.00 82.69 362 PRO A CA 1
ATOM 2839 C C . PRO A 1 362 ? -1.200 -0.446 -6.931 1.00 82.69 362 PRO A C 1
ATOM 2841 O O . PRO A 1 362 ? -1.119 -0.195 -5.729 1.00 82.69 362 PRO A O 1
ATOM 2844 N N . THR A 1 363 ? -0.248 -1.101 -7.583 1.00 74.19 363 THR A N 1
ATOM 2845 C CA . THR A 1 363 ? 0.982 -1.550 -6.936 1.00 74.19 363 THR A CA 1
ATOM 2846 C C . THR A 1 363 ? 2.179 -1.062 -7.722 1.00 74.19 363 THR A C 1
ATOM 2848 O O . THR A 1 363 ? 2.182 -1.121 -8.942 1.00 74.19 363 THR A O 1
ATOM 2851 N N . SER A 1 364 ? 3.185 -0.571 -7.007 1.00 74.25 364 SER A N 1
ATOM 2852 C CA . SER A 1 364 ? 4.492 -0.212 -7.552 1.00 74.25 364 SER A CA 1
ATOM 2853 C C . SER A 1 364 ? 5.534 -1.312 -7.365 1.00 74.25 364 SER A C 1
ATOM 2855 O O . SER A 1 364 ? 6.713 -1.099 -7.638 1.00 74.25 364 SER A O 1
ATOM 2857 N N . PHE A 1 365 ? 5.129 -2.471 -6.842 1.00 78.19 365 PHE A N 1
ATOM 2858 C CA . PHE A 1 365 ? 6.040 -3.577 -6.602 1.00 78.19 365 PHE A CA 1
ATOM 2859 C C . PHE A 1 365 ? 6.454 -4.204 -7.924 1.00 78.19 365 PHE A C 1
ATOM 2861 O O . PHE A 1 365 ? 5.600 -4.486 -8.759 1.00 78.19 365 PHE A O 1
ATOM 2868 N N . ALA A 1 366 ? 7.754 -4.429 -8.088 1.00 76.31 366 ALA A N 1
ATOM 2869 C CA . ALA A 1 366 ? 8.321 -5.074 -9.259 1.00 76.31 366 ALA A CA 1
ATOM 2870 C C . ALA A 1 366 ? 8.702 -6.526 -8.964 1.00 76.31 366 ALA A C 1
ATOM 2872 O O . ALA A 1 366 ? 9.098 -6.859 -7.840 1.00 76.31 366 ALA A O 1
ATOM 2873 N N . ASP A 1 367 ? 8.564 -7.370 -9.981 1.00 75.25 367 ASP A N 1
ATOM 2874 C CA . ASP A 1 367 ? 9.052 -8.740 -9.957 1.00 75.25 367 ASP A CA 1
ATOM 2875 C C . ASP A 1 367 ? 10.584 -8.819 -10.076 1.00 75.25 367 ASP A C 1
ATOM 2877 O O . ASP A 1 367 ? 11.278 -7.807 -10.183 1.00 75.25 367 ASP A O 1
ATOM 2881 N N . GLU A 1 368 ? 11.125 -10.038 -10.044 1.00 72.00 368 GLU A N 1
ATOM 2882 C CA . GLU A 1 368 ? 12.563 -10.301 -10.201 1.00 72.00 368 GLU A CA 1
ATOM 2883 C C . GLU A 1 368 ? 13.140 -9.748 -11.518 1.00 72.00 368 GLU A C 1
ATOM 2885 O O . GLU A 1 368 ? 14.319 -9.406 -11.582 1.00 72.00 368 GLU A O 1
ATOM 2890 N N . ASN A 1 369 ? 12.305 -9.589 -12.550 1.00 70.88 369 ASN A N 1
ATOM 2891 C CA . ASN A 1 369 ? 12.689 -9.051 -13.853 1.00 70.88 369 ASN A CA 1
ATOM 2892 C C . ASN A 1 369 ? 12.534 -7.521 -13.937 1.00 70.88 369 ASN A C 1
ATOM 2894 O O . ASN A 1 369 ? 12.777 -6.939 -14.993 1.00 70.88 369 ASN A O 1
ATOM 2898 N N . GLY A 1 370 ? 12.121 -6.861 -12.849 1.00 61.72 370 GLY A N 1
ATOM 2899 C CA . GLY A 1 370 ? 11.887 -5.419 -12.805 1.00 61.72 370 GLY A CA 1
ATOM 2900 C C . GLY A 1 370 ? 10.551 -4.975 -13.412 1.00 61.72 370 GLY A C 1
ATOM 2901 O O . GLY A 1 370 ? 10.329 -3.772 -13.557 1.00 61.72 370 GLY A O 1
ATOM 2902 N N . ASN A 1 371 ? 9.645 -5.901 -13.746 1.00 70.56 371 ASN A N 1
ATOM 2903 C CA . ASN A 1 371 ? 8.313 -5.560 -14.246 1.00 70.56 371 ASN A CA 1
ATOM 2904 C C . ASN A 1 371 ? 7.373 -5.271 -13.076 1.00 70.56 371 ASN A C 1
ATOM 2906 O O . ASN A 1 371 ? 7.262 -6.079 -12.153 1.00 70.56 371 ASN A O 1
ATOM 2910 N N . VAL A 1 372 ? 6.644 -4.154 -13.115 1.00 75.75 372 VAL A N 1
ATOM 2911 C CA . VAL A 1 372 ? 5.660 -3.848 -12.065 1.00 75.75 372 VAL A CA 1
ATOM 2912 C C . VAL A 1 372 ? 4.481 -4.814 -12.141 1.00 75.75 372 VAL A C 1
ATOM 2914 O O . VAL A 1 372 ? 3.945 -5.101 -13.214 1.00 75.75 372 VAL A O 1
ATOM 2917 N N . LEU A 1 373 ? 4.061 -5.300 -10.978 1.00 82.12 373 LEU A N 1
ATOM 2918 C CA . LEU A 1 373 ? 2.961 -6.239 -10.842 1.00 82.12 373 LEU A CA 1
ATOM 2919 C C . LEU A 1 373 ? 1.616 -5.615 -11.252 1.00 82.12 373 LEU A C 1
ATOM 2921 O O . LEU A 1 373 ? 1.383 -4.409 -11.159 1.00 82.12 373 LEU A O 1
ATOM 2925 N N . GLU A 1 374 ? 0.690 -6.465 -11.697 1.00 84.75 374 GLU A N 1
ATOM 2926 C CA . GLU A 1 374 ? -0.698 -6.059 -11.924 1.00 84.75 374 GLU A CA 1
ATOM 2927 C C . GLU A 1 374 ? -1.345 -5.539 -10.626 1.00 84.75 374 GLU A C 1
ATOM 2929 O O . GLU A 1 374 ? -1.088 -6.100 -9.558 1.00 84.75 374 GLU A O 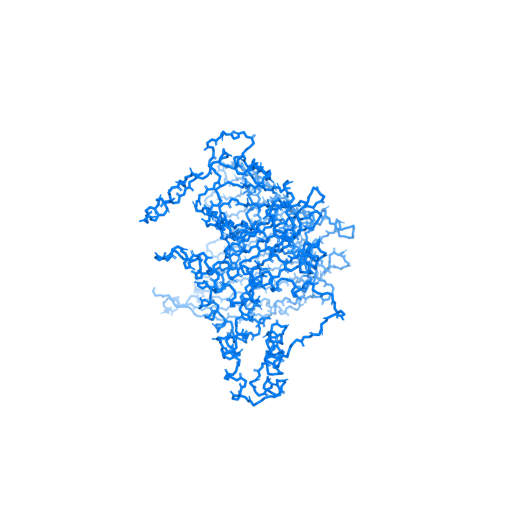1
ATOM 2934 N N . PRO A 1 375 ? -2.245 -4.534 -10.692 1.00 87.38 375 PRO A N 1
ATOM 2935 C CA . PRO A 1 375 ? -3.000 -4.081 -9.532 1.00 87.38 375 PRO A CA 1
ATOM 2936 C C . PRO A 1 375 ? -3.707 -5.240 -8.830 1.00 87.38 375 PRO A C 1
ATOM 2938 O O . PRO A 1 375 ? -4.328 -6.098 -9.476 1.00 87.38 375 PRO A O 1
ATOM 2941 N N . MET A 1 376 ? -3.660 -5.227 -7.500 1.00 90.88 376 MET A N 1
ATOM 2942 C CA . MET A 1 376 ? -4.409 -6.174 -6.681 1.00 90.88 376 MET A CA 1
ATOM 2943 C C . MET A 1 376 ? -5.894 -5.880 -6.867 1.00 90.88 376 MET A C 1
ATOM 2945 O O . MET A 1 376 ? -6.293 -4.719 -6.820 1.00 90.88 376 MET A O 1
ATOM 2949 N N . LYS A 1 377 ? -6.729 -6.901 -7.065 1.00 92.88 377 LYS A N 1
ATOM 2950 C CA . LYS A 1 377 ? -8.181 -6.721 -7.244 1.00 92.88 377 LYS A CA 1
ATOM 2951 C C . LYS A 1 377 ? -8.935 -7.537 -6.214 1.00 92.88 377 LYS A C 1
ATOM 2953 O O . LYS A 1 377 ? -8.651 -8.716 -6.064 1.00 92.88 377 LYS A O 1
ATOM 2958 N N . GLY A 1 378 ? -9.888 -6.921 -5.526 1.00 96.06 378 GLY A N 1
ATOM 2959 C CA . GLY A 1 378 ? -10.754 -7.551 -4.535 1.00 96.06 378 GLY A CA 1
ATOM 2960 C C . GLY A 1 378 ? -12.194 -7.639 -5.028 1.00 96.06 378 GLY A C 1
ATOM 2961 O O . GLY A 1 378 ? -12.692 -6.710 -5.665 1.00 96.06 378 GLY A O 1
ATOM 2962 N N . LYS A 1 379 ? -12.869 -8.746 -4.727 1.00 97.75 379 LYS A N 1
ATOM 2963 C CA . LYS A 1 379 ? -14.315 -8.930 -4.908 1.00 97.75 379 LYS A CA 1
ATOM 2964 C C . LYS A 1 379 ? -14.896 -9.490 -3.620 1.00 97.75 379 LYS A C 1
ATOM 2966 O O . LYS A 1 379 ? -14.414 -10.518 -3.150 1.00 97.75 379 LYS A O 1
ATOM 2971 N N . GLN A 1 380 ? -15.924 -8.848 -3.086 1.00 98.56 380 GLN A N 1
ATOM 2972 C CA . GLN A 1 380 ? -16.535 -9.213 -1.815 1.00 98.56 380 GLN A CA 1
ATOM 2973 C C . GLN A 1 380 ? -18.034 -9.413 -1.976 1.00 98.56 380 GLN A C 1
ATOM 2975 O O . GLN A 1 380 ? -18.720 -8.588 -2.573 1.00 98.56 380 GLN A O 1
ATOM 2980 N N . TRP A 1 381 ? -18.515 -10.513 -1.409 1.00 98.62 381 TRP A N 1
ATOM 2981 C CA . TRP A 1 381 ? -19.914 -10.712 -1.060 1.00 98.62 381 TRP A CA 1
ATOM 2982 C C . TRP A 1 381 ? -20.029 -10.700 0.456 1.00 98.62 381 TRP A C 1
ATOM 2984 O O . TRP A 1 381 ? -19.254 -11.381 1.132 1.00 98.62 381 TRP A O 1
ATOM 2994 N N . GLU A 1 382 ? -21.003 -9.967 0.977 1.00 98.75 382 GLU A N 1
ATOM 2995 C CA . GLU A 1 382 ? -21.266 -9.887 2.409 1.00 98.75 382 GLU A CA 1
ATOM 2996 C C . GLU A 1 382 ? -22.766 -9.858 2.667 1.00 98.75 382 GLU A C 1
ATOM 2998 O O . GLU A 1 382 ? -23.495 -9.104 2.023 1.00 98.75 382 GLU A O 1
ATOM 3003 N N . ALA A 1 383 ? -23.214 -10.672 3.613 1.00 98.81 383 ALA A N 1
ATOM 3004 C CA . ALA A 1 383 ? -24.573 -10.653 4.123 1.00 98.81 383 ALA A CA 1
ATOM 3005 C C . ALA A 1 383 ? -24.519 -10.525 5.641 1.00 98.81 383 ALA A C 1
ATOM 3007 O O . ALA A 1 383 ? -23.677 -11.148 6.285 1.00 98.81 383 ALA A O 1
ATOM 3008 N N . GLY A 1 384 ? -25.420 -9.746 6.219 1.00 98.69 384 GLY A N 1
ATOM 3009 C CA . GLY A 1 384 ? -25.405 -9.533 7.654 1.00 98.69 384 GLY A CA 1
ATOM 3010 C C . GLY A 1 384 ? -26.693 -8.942 8.182 1.00 98.69 384 GLY A C 1
ATOM 3011 O O . GLY A 1 384 ? -27.638 -8.670 7.442 1.00 98.69 384 GLY A O 1
ATOM 3012 N N . VAL A 1 385 ? -26.715 -8.749 9.490 1.00 98.81 385 VAL A N 1
ATOM 3013 C CA . VAL A 1 385 ? -27.784 -8.082 10.215 1.00 98.81 385 VAL A CA 1
ATOM 3014 C C . VAL A 1 385 ? -27.168 -7.094 11.187 1.00 98.81 385 VAL A C 1
ATOM 3016 O O . VAL A 1 385 ? -26.189 -7.391 11.871 1.00 98.81 385 VAL A O 1
ATOM 3019 N N . LYS A 1 386 ? -27.742 -5.898 11.224 1.00 98.44 386 LYS A N 1
ATOM 3020 C CA . LYS A 1 386 ? -27.464 -4.892 12.243 1.00 98.44 386 LYS A CA 1
ATOM 3021 C C . LYS A 1 386 ? -28.687 -4.764 13.130 1.00 98.44 386 LYS A C 1
ATOM 3023 O O . LYS A 1 386 ? -29.804 -4.965 12.660 1.00 98.44 386 LYS A O 1
ATOM 3028 N N . TYR A 1 387 ? -28.487 -4.468 14.400 1.00 98.31 387 TYR A N 1
ATOM 3029 C CA . TYR A 1 387 ? -29.580 -4.306 15.339 1.00 98.31 387 TYR A CA 1
ATOM 3030 C C . TYR A 1 387 ? -29.281 -3.179 16.314 1.00 98.31 387 TYR A C 1
ATOM 3032 O O . TYR A 1 387 ? -28.260 -3.196 17.000 1.00 98.31 387 TYR A O 1
ATOM 3040 N N . GLU A 1 388 ? -30.195 -2.220 16.370 1.00 97.50 388 GLU A N 1
ATOM 3041 C CA . GLU A 1 388 ? -30.197 -1.129 17.335 1.00 97.50 388 GLU A CA 1
ATOM 3042 C C . GLU A 1 388 ? -31.561 -1.130 18.042 1.00 97.50 388 GLU A C 1
ATOM 3044 O O . GLU A 1 388 ? -32.568 -0.806 17.409 1.00 97.50 388 GLU A O 1
ATOM 3049 N N . PRO A 1 389 ? -31.651 -1.567 19.314 1.00 95.00 389 PRO A N 1
ATOM 3050 C CA . PRO A 1 389 ? -32.916 -1.601 20.034 1.00 95.00 389 PRO A CA 1
ATOM 3051 C C . PRO A 1 389 ? -33.542 -0.199 20.130 1.00 95.00 389 PRO A C 1
ATOM 3053 O O . PRO A 1 389 ? -32.861 0.736 20.561 1.00 95.00 389 PRO A O 1
ATOM 3056 N N . PRO A 1 390 ? -34.840 -0.038 19.810 1.00 93.69 390 PRO A N 1
ATOM 3057 C CA . PRO A 1 390 ? -35.513 1.249 19.919 1.00 93.69 390 PRO A CA 1
ATOM 3058 C C . PRO A 1 390 ? -35.416 1.825 21.335 1.00 93.69 390 PRO A C 1
ATOM 3060 O O . PRO A 1 390 ? -35.726 1.147 22.314 1.00 93.69 390 PRO A O 1
ATOM 3063 N N . GLY A 1 391 ? -35.000 3.089 21.439 1.00 88.00 391 GLY A N 1
ATOM 3064 C CA . GLY A 1 391 ? -34.891 3.803 22.716 1.00 88.00 391 GLY A CA 1
ATOM 3065 C C . GLY A 1 391 ? -33.668 3.442 23.569 1.00 88.00 391 GLY A C 1
ATOM 3066 O O . GLY A 1 391 ? -33.584 3.904 24.704 1.00 88.00 391 GLY A O 1
ATOM 3067 N N . GLY A 1 392 ? -32.731 2.640 23.054 1.00 85.12 392 GLY A N 1
ATOM 3068 C CA . GLY A 1 392 ? -31.470 2.316 23.724 1.00 85.12 392 GLY A CA 1
ATOM 3069 C C . GLY A 1 392 ? -30.243 2.889 23.010 1.00 85.12 392 GLY A C 1
ATOM 3070 O O . GLY A 1 392 ? -30.302 3.257 21.846 1.00 85.12 392 GLY A O 1
ATOM 3071 N N . ASN A 1 393 ? -29.101 2.892 23.705 1.00 91.38 393 ASN A N 1
ATOM 3072 C CA . ASN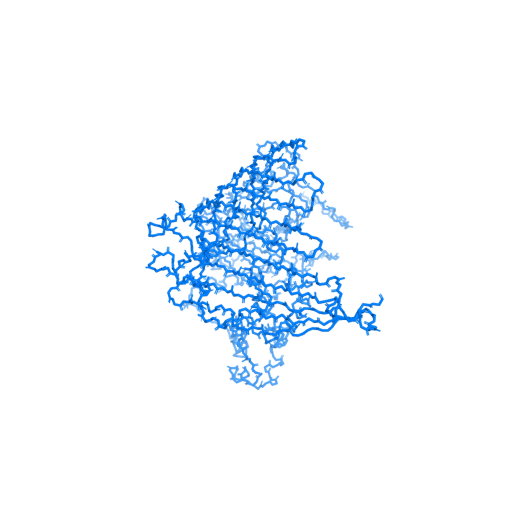 A 1 393 ? -27.785 3.239 23.148 1.00 91.38 393 ASN A CA 1
ATOM 3073 C C . ASN A 1 393 ? -26.937 1.968 22.984 1.00 91.38 393 ASN A C 1
ATOM 3075 O O . ASN A 1 393 ? -25.870 1.825 23.582 1.00 91.38 393 ASN A O 1
ATOM 3079 N N . SER A 1 394 ? -27.471 0.975 22.274 1.00 96.44 394 SER A N 1
ATOM 3080 C CA . SER A 1 394 ? -26.775 -0.290 22.025 1.00 96.44 394 SER A CA 1
ATOM 3081 C C . SER A 1 394 ? -26.852 -0.658 20.555 1.00 96.44 394 SER A C 1
ATOM 3083 O O . SER A 1 394 ? -27.909 -0.556 19.947 1.00 96.44 394 SER A O 1
ATOM 3085 N N . GLN A 1 395 ? -25.744 -1.129 20.005 1.00 97.62 395 GLN A N 1
ATOM 3086 C CA . GLN A 1 395 ? -25.630 -1.563 18.628 1.00 97.62 395 GLN A CA 1
ATOM 3087 C C . GLN A 1 395 ? -24.999 -2.949 18.581 1.00 97.62 395 GLN A C 1
ATOM 3089 O O . GLN A 1 395 ? -23.983 -3.215 19.225 1.00 97.62 395 GLN A O 1
ATOM 3094 N N . PHE A 1 396 ? -25.597 -3.820 17.778 1.00 98.44 396 PHE A N 1
ATOM 3095 C CA . PHE A 1 396 ? -25.118 -5.167 17.524 1.00 98.44 396 PHE A CA 1
ATOM 3096 C C . PHE A 1 396 ? -24.995 -5.383 16.021 1.00 98.44 396 PHE A C 1
ATOM 3098 O O . PHE A 1 396 ? -25.842 -4.930 15.246 1.00 98.44 396 PHE A O 1
ATOM 3105 N N . SER A 1 397 ? -23.958 -6.090 15.595 1.00 98.62 397 SER A N 1
ATOM 3106 C CA . SER A 1 397 ? -23.792 -6.483 14.203 1.00 98.62 397 SER A CA 1
ATOM 3107 C C . SER A 1 397 ? -23.341 -7.935 14.100 1.00 98.62 397 SER A C 1
ATOM 3109 O O . SER A 1 397 ? -22.619 -8.452 14.953 1.00 98.62 397 SER A O 1
ATOM 3111 N N . ALA A 1 398 ? -23.822 -8.609 13.061 1.00 98.81 398 ALA A N 1
ATOM 3112 C CA . ALA A 1 398 ? -23.376 -9.935 12.680 1.00 98.81 398 ALA A CA 1
ATOM 3113 C C . ALA A 1 398 ? -23.280 -10.008 11.157 1.00 98.81 398 ALA A C 1
ATOM 3115 O O . ALA A 1 398 ? -24.254 -9.715 10.463 1.00 98.81 398 ALA A O 1
ATOM 3116 N N . ALA A 1 399 ? -22.129 -10.413 10.635 1.00 98.81 399 ALA A N 1
ATOM 3117 C CA . ALA A 1 399 ? -21.871 -10.487 9.204 1.00 98.81 399 ALA A CA 1
ATOM 3118 C C . ALA A 1 399 ? -21.179 -11.797 8.830 1.00 98.81 399 ALA A C 1
ATOM 3120 O O . ALA A 1 399 ? -20.351 -12.324 9.572 1.00 98.81 399 ALA A O 1
ATOM 3121 N N . VAL A 1 400 ? -21.503 -12.305 7.645 1.00 98.81 400 VAL A N 1
ATOM 3122 C CA . VAL A 1 400 ? -20.776 -13.377 6.969 1.00 98.81 400 VAL A CA 1
ATOM 3123 C C . VAL A 1 400 ? -20.270 -12.858 5.634 1.00 98.81 400 VAL A C 1
ATOM 3125 O O . VAL A 1 400 ? -21.003 -12.206 4.887 1.00 98.81 400 VAL A O 1
ATOM 3128 N N . TYR A 1 401 ? -19.019 -13.163 5.312 1.00 98.69 401 TYR A N 1
ATOM 3129 C CA . TYR A 1 401 ? -18.389 -12.633 4.109 1.00 98.69 401 TYR A CA 1
ATOM 3130 C C . TYR A 1 401 ? -17.577 -13.671 3.348 1.00 98.69 401 TYR A C 1
ATOM 3132 O O . TYR A 1 401 ? -17.105 -14.683 3.878 1.00 98.69 401 TYR A O 1
ATOM 3140 N N . ARG A 1 402 ? -17.387 -13.375 2.063 1.00 98.69 402 ARG A N 1
ATOM 3141 C CA . ARG A 1 402 ? -16.415 -14.018 1.186 1.00 98.69 402 ARG A CA 1
ATOM 3142 C C . ARG A 1 402 ? -15.716 -12.951 0.360 1.00 98.69 402 ARG A C 1
ATOM 3144 O O . ARG A 1 402 ? -16.365 -12.257 -0.419 1.00 98.69 402 ARG A O 1
ATOM 3151 N N . ILE A 1 403 ? -14.401 -12.881 0.495 1.00 98.25 403 ILE A N 1
ATOM 3152 C CA . ILE A 1 403 ? -13.529 -11.936 -0.192 1.00 98.25 403 ILE A CA 1
ATOM 3153 C C . ILE A 1 403 ? -12.534 -12.731 -1.028 1.00 98.25 403 ILE A C 1
ATOM 3155 O O . ILE A 1 403 ? -11.801 -13.569 -0.510 1.00 98.25 403 ILE A O 1
ATOM 3159 N N . ASN A 1 404 ? -12.486 -12.458 -2.325 1.00 97.44 404 ASN A N 1
ATOM 3160 C CA . ASN A 1 404 ? -11.507 -13.025 -3.242 1.00 97.44 404 ASN A CA 1
ATOM 3161 C C . ASN A 1 404 ? -10.605 -11.897 -3.725 1.00 97.44 404 ASN A C 1
ATOM 3163 O O . ASN A 1 404 ? -11.089 -10.941 -4.333 1.00 97.44 404 ASN A O 1
ATOM 3167 N N . GLN A 1 405 ? -9.308 -12.019 -3.462 1.00 95.75 405 GLN A N 1
ATOM 3168 C CA . GLN A 1 405 ? -8.310 -11.056 -3.895 1.00 95.75 405 GLN A CA 1
ATOM 3169 C C . GLN A 1 405 ? -7.332 -11.715 -4.870 1.00 95.75 405 GLN A C 1
ATOM 3171 O O . GLN A 1 405 ? -6.795 -12.786 -4.592 1.00 95.75 405 GLN A O 1
ATOM 3176 N N . THR A 1 406 ? -7.116 -11.088 -6.022 1.00 93.38 406 THR A N 1
ATOM 3177 C CA . THR A 1 406 ? -6.221 -11.568 -7.084 1.00 93.38 406 THR A CA 1
ATOM 3178 C C . THR A 1 406 ? -5.024 -10.644 -7.265 1.00 93.38 406 THR A C 1
ATOM 3180 O O . THR A 1 406 ? -5.111 -9.461 -6.928 1.00 93.38 406 THR A O 1
ATOM 3183 N N . ASN A 1 407 ? -3.952 -11.167 -7.867 1.00 87.88 407 ASN A N 1
ATOM 3184 C CA . ASN A 1 407 ? -2.697 -10.455 -8.146 1.00 87.88 407 ASN A CA 1
ATOM 3185 C C . ASN A 1 407 ? -2.008 -9.924 -6.883 1.00 87.88 407 ASN A C 1
ATOM 3187 O O . ASN A 1 407 ? -1.588 -8.773 -6.819 1.00 87.88 407 ASN A O 1
ATOM 3191 N N . ILE A 1 408 ? -1.958 -10.739 -5.832 1.00 89.00 408 ILE A N 1
ATOM 3192 C CA . ILE A 1 408 ? -1.461 -10.302 -4.528 1.00 89.00 408 ILE A CA 1
ATOM 3193 C C . ILE A 1 408 ? 0.055 -10.247 -4.568 1.00 89.00 408 ILE A C 1
ATOM 3195 O O . ILE A 1 408 ? 0.711 -11.282 -4.658 1.00 89.00 408 ILE A O 1
ATOM 3199 N N . ALA A 1 409 ? 0.609 -9.047 -4.446 1.00 87.62 409 ALA A N 1
ATOM 3200 C CA . ALA A 1 409 ? 2.040 -8.870 -4.293 1.00 87.62 409 ALA A CA 1
ATOM 3201 C C . ALA A 1 409 ? 2.502 -9.411 -2.933 1.00 87.62 409 ALA A C 1
ATOM 3203 O O . ALA A 1 409 ? 2.018 -8.999 -1.878 1.00 87.62 409 ALA A O 1
ATOM 3204 N N . THR A 1 410 ? 3.445 -10.343 -2.951 1.00 85.31 410 THR A N 1
ATOM 3205 C CA . THR A 1 410 ? 4.031 -10.943 -1.753 1.00 85.31 410 THR A CA 1
ATOM 3206 C C . THR A 1 410 ? 5.530 -11.104 -1.940 1.00 85.31 410 THR A C 1
ATOM 3208 O O . THR A 1 410 ? 6.012 -11.155 -3.066 1.00 85.31 410 THR A O 1
ATOM 3211 N N . LYS A 1 411 ? 6.249 -11.281 -0.841 1.00 80.88 411 LYS A N 1
ATOM 3212 C CA . LYS A 1 411 ? 7.618 -11.791 -0.814 1.00 80.88 411 LYS A CA 1
ATOM 3213 C C . LYS A 1 411 ? 7.780 -12.642 0.437 1.00 80.88 411 LYS A C 1
ATOM 3215 O O . LYS A 1 411 ? 6.978 -12.496 1.363 1.00 80.88 411 LYS A O 1
ATOM 3220 N N . GLU A 1 412 ? 8.738 -13.557 0.432 1.00 73.56 412 GLU A N 1
ATOM 3221 C CA . GLU A 1 412 ? 8.981 -14.412 1.590 1.00 73.56 412 GLU A CA 1
ATOM 3222 C C . GLU A 1 412 ? 9.936 -13.724 2.551 1.00 73.56 412 GLU A C 1
ATOM 3224 O O . GLU A 1 412 ? 9.543 -13.481 3.681 1.00 73.56 412 GLU A O 1
ATOM 3229 N N . GLU A 1 413 ? 11.100 -13.275 2.091 1.00 73.12 413 GLU A N 1
ATOM 3230 C CA . GLU A 1 413 ? 12.055 -12.548 2.924 1.00 73.12 413 GLU A CA 1
ATOM 3231 C C . GLU A 1 413 ? 12.127 -11.045 2.595 1.00 73.12 413 GLU A C 1
ATOM 3233 O O . GLU A 1 413 ? 11.782 -10.614 1.490 1.00 73.12 413 GLU A O 1
ATOM 3238 N N . PRO A 1 414 ? 12.564 -10.178 3.534 1.00 67.38 414 PRO A N 1
ATOM 3239 C CA . PRO A 1 414 ? 12.632 -8.735 3.302 1.00 67.38 414 PRO A CA 1
ATOM 3240 C C . PRO A 1 414 ? 13.473 -8.329 2.087 1.00 67.38 414 PRO A C 1
ATOM 3242 O O . PRO A 1 414 ? 13.185 -7.293 1.481 1.00 67.38 414 PRO A O 1
ATOM 3245 N N . THR A 1 415 ? 14.485 -9.126 1.743 1.00 70.81 415 THR A N 1
ATOM 3246 C CA . THR A 1 415 ? 15.397 -8.912 0.612 1.00 70.81 415 THR A CA 1
ATOM 3247 C C . THR A 1 415 ? 14.901 -9.497 -0.706 1.00 70.81 415 THR A C 1
ATOM 3249 O O . THR A 1 415 ? 15.471 -9.166 -1.741 1.00 70.81 415 THR A O 1
ATOM 3252 N N . ASP A 1 416 ? 13.867 -10.338 -0.682 1.00 75.38 416 ASP A N 1
ATOM 3253 C CA . ASP A 1 416 ? 13.379 -11.014 -1.881 1.00 75.38 416 ASP A CA 1
ATOM 3254 C C . ASP A 1 416 ? 12.655 -10.040 -2.822 1.00 75.38 416 ASP A C 1
ATOM 3256 O O . ASP A 1 416 ? 12.007 -9.086 -2.358 1.00 75.38 416 ASP A O 1
ATOM 3260 N N . PRO A 1 417 ? 12.712 -10.288 -4.145 1.00 71.25 417 PRO A N 1
ATOM 3261 C CA . PRO A 1 417 ? 11.845 -9.599 -5.088 1.00 71.25 417 PRO A CA 1
ATOM 3262 C C . PRO A 1 417 ? 10.374 -9.915 -4.788 1.00 71.25 417 PRO A C 1
ATOM 3264 O O . PRO A 1 417 ? 10.033 -10.961 -4.226 1.00 71.25 417 PRO A O 1
ATOM 3267 N N . TYR A 1 418 ? 9.474 -9.008 -5.173 1.00 82.25 418 TYR A N 1
ATOM 3268 C CA . TYR A 1 418 ? 8.050 -9.300 -5.059 1.00 82.25 418 TYR A CA 1
ATOM 3269 C C . TYR A 1 418 ? 7.638 -10.329 -6.109 1.00 82.25 418 TYR A C 1
ATOM 3271 O O . TYR A 1 418 ? 8.162 -10.384 -7.215 1.00 82.25 418 TYR A O 1
ATOM 3279 N N . ARG A 1 419 ? 6.629 -11.124 -5.783 1.00 83.69 419 ARG A N 1
ATOM 3280 C CA . ARG A 1 419 ? 5.926 -11.985 -6.729 1.00 83.69 419 ARG A CA 1
ATOM 3281 C C . ARG A 1 419 ? 4.432 -11.768 -6.608 1.00 83.69 419 ARG A C 1
ATOM 3283 O O . ARG A 1 419 ? 3.918 -11.481 -5.527 1.00 83.69 419 ARG A O 1
ATOM 3290 N N . SER A 1 420 ? 3.727 -11.959 -7.713 1.00 82.12 420 SER A N 1
ATOM 3291 C CA . SER A 1 420 ? 2.269 -11.992 -7.712 1.00 82.12 420 SER A CA 1
ATOM 3292 C C . SER A 1 420 ? 1.785 -13.398 -7.366 1.00 82.12 420 SER A C 1
ATOM 3294 O O . SER A 1 420 ? 2.097 -14.366 -8.059 1.00 82.12 420 SER A O 1
ATOM 3296 N N . ILE A 1 421 ? 1.020 -13.526 -6.284 1.00 78.44 421 ILE A N 1
ATOM 3297 C CA . ILE A 1 421 ? 0.229 -14.723 -6.004 1.00 78.44 421 ILE A CA 1
ATOM 3298 C C . ILE A 1 421 ? -1.092 -14.594 -6.760 1.00 78.44 421 ILE A C 1
ATOM 3300 O O . ILE A 1 421 ? -1.753 -13.555 -6.694 1.00 78.44 421 ILE A O 1
ATOM 3304 N N . GLY A 1 422 ? -1.504 -15.672 -7.428 1.00 84.50 422 GLY A N 1
ATOM 3305 C CA . GLY A 1 422 ? -2.701 -15.694 -8.263 1.00 84.50 422 GLY A CA 1
ATOM 3306 C C . GLY A 1 422 ? -3.966 -15.234 -7.534 1.00 84.50 422 GLY A C 1
ATOM 3307 O O . GLY A 1 422 ? -4.574 -14.242 -7.933 1.00 84.50 422 GLY A O 1
ATOM 3308 N N . GLU A 1 423 ? -4.380 -15.944 -6.480 1.00 93.44 423 GLU A N 1
ATOM 3309 C CA . GLU A 1 423 ? -5.632 -15.657 -5.764 1.00 93.44 423 GLU A CA 1
ATOM 3310 C C . GLU A 1 423 ? -5.572 -16.112 -4.298 1.00 93.44 423 GLU A C 1
ATOM 3312 O O . GLU A 1 423 ? -5.221 -17.261 -4.016 1.00 93.44 423 GLU A O 1
ATOM 3317 N N . ILE A 1 424 ? -5.983 -15.245 -3.370 1.00 95.56 424 ILE A N 1
ATOM 3318 C CA . ILE A 1 424 ? -6.318 -15.598 -1.983 1.00 95.56 424 ILE A CA 1
ATOM 3319 C C . ILE A 1 424 ? -7.820 -15.419 -1.784 1.00 95.56 424 ILE A C 1
ATOM 3321 O O . ILE A 1 424 ? -8.433 -14.484 -2.298 1.00 95.56 424 ILE A O 1
ATOM 3325 N N . GLU A 1 425 ? -8.414 -16.334 -1.030 1.00 97.50 425 GLU A N 1
ATOM 3326 C CA . GLU A 1 425 ? -9.814 -16.280 -0.634 1.00 97.50 425 GLU A CA 1
ATOM 3327 C C . GLU A 1 425 ? -9.904 -16.216 0.889 1.00 97.50 425 GLU A C 1
ATOM 3329 O O . GLU A 1 425 ? -9.315 -17.049 1.573 1.00 97.50 425 GLU A O 1
ATOM 3334 N N . SER A 1 426 ? -10.645 -15.238 1.402 1.00 98.19 426 SER A N 1
ATOM 3335 C CA . SER A 1 426 ? -10.974 -15.081 2.815 1.00 98.19 426 SER A CA 1
ATOM 3336 C C . SER A 1 426 ? -12.471 -15.268 3.015 1.00 98.19 426 SER A C 1
ATOM 3338 O O . SER A 1 426 ? -13.283 -14.638 2.337 1.00 98.19 426 SER A O 1
ATOM 3340 N N . LYS A 1 427 ? -12.847 -16.154 3.931 1.00 98.44 427 LYS A N 1
ATOM 3341 C CA . LYS A 1 427 ? -14.232 -16.368 4.355 1.00 98.44 427 LYS A CA 1
ATOM 3342 C C . LYS A 1 427 ? -14.307 -16.210 5.856 1.00 98.44 427 LYS A C 1
ATOM 3344 O O . LYS A 1 427 ? -13.437 -16.726 6.557 1.00 98.44 427 LYS A O 1
ATOM 3349 N N . GLY A 1 428 ? -15.354 -15.572 6.349 1.00 98.44 428 GLY A N 1
ATOM 3350 C CA . GLY A 1 428 ? -15.425 -15.322 7.774 1.00 98.44 428 GLY A CA 1
ATOM 3351 C C . GLY A 1 428 ? -16.790 -14.952 8.301 1.00 98.44 428 GLY A C 1
ATOM 3352 O O . GLY A 1 428 ? -17.761 -14.815 7.552 1.00 98.44 428 GLY A O 1
ATOM 3353 N N . VAL A 1 429 ? -16.809 -14.841 9.624 1.00 98.75 429 VAL A N 1
ATOM 3354 C CA . VAL A 1 429 ? -17.928 -14.362 10.426 1.00 98.75 429 VAL A CA 1
ATOM 3355 C C . VAL A 1 429 ? -17.395 -13.271 11.339 1.00 98.75 429 VAL A C 1
ATOM 3357 O O . VAL A 1 429 ? -16.352 -13.458 11.968 1.00 98.75 429 VAL A O 1
ATOM 3360 N N . GLU A 1 430 ? -18.113 -12.163 11.423 1.00 98.81 430 GLU A N 1
ATOM 3361 C CA . GLU A 1 430 ? -17.813 -11.052 12.321 1.00 98.81 430 GLU A CA 1
ATOM 3362 C C . GLU A 1 430 ? -19.040 -10.746 13.166 1.00 98.81 430 GLU A C 1
ATOM 3364 O O . GLU A 1 430 ? -20.146 -10.632 12.641 1.00 98.81 430 GLU A O 1
ATOM 3369 N N . LEU A 1 431 ? -18.837 -10.665 14.478 1.00 98.81 431 LEU A N 1
ATOM 3370 C CA . LEU A 1 431 ? -19.841 -10.295 15.464 1.00 98.81 431 LEU A CA 1
ATOM 3371 C C . LEU A 1 431 ? -19.306 -9.107 16.256 1.00 98.81 431 LEU A C 1
ATOM 3373 O O . LEU A 1 431 ? -18.171 -9.154 16.731 1.00 98.81 431 LEU A O 1
ATOM 3377 N N . GLU A 1 432 ? -20.126 -8.084 16.448 1.00 98.75 432 GLU A N 1
ATOM 3378 C CA . GLU A 1 432 ? -19.769 -6.899 17.226 1.00 98.75 432 GLU A CA 1
ATOM 3379 C C . GLU A 1 432 ? -20.935 -6.472 18.117 1.00 98.75 432 GLU A C 1
ATOM 3381 O O . GLU A 1 432 ? -22.103 -6.553 17.730 1.00 98.75 432 GLU A O 1
ATOM 3386 N N . ALA A 1 433 ? -20.609 -6.012 19.319 1.00 98.56 433 ALA A N 1
ATOM 3387 C CA . ALA A 1 433 ? -21.545 -5.453 20.275 1.00 98.56 433 ALA A CA 1
ATOM 3388 C C . ALA A 1 433 ? -20.934 -4.212 20.933 1.00 98.56 433 ALA A C 1
ATOM 3390 O O . ALA A 1 433 ? -19.884 -4.295 21.568 1.00 98.56 433 ALA A O 1
ATOM 3391 N N . ILE A 1 434 ? -21.619 -3.077 20.832 1.00 98.25 434 ILE A N 1
ATOM 3392 C CA . ILE A 1 434 ? -21.306 -1.837 21.547 1.00 98.25 434 ILE A CA 1
ATOM 3393 C C . ILE A 1 434 ? -22.551 -1.485 22.347 1.00 98.25 434 ILE A C 1
ATOM 3395 O O . ILE A 1 434 ? -23.601 -1.232 21.767 1.00 98.25 434 ILE A O 1
ATOM 3399 N N . SER A 1 435 ? -22.476 -1.508 23.674 1.00 97.31 435 SER A N 1
ATOM 3400 C CA . SER A 1 435 ? -23.666 -1.384 24.513 1.00 97.31 435 SER A CA 1
ATOM 3401 C C . SER A 1 435 ? -23.426 -0.525 25.743 1.00 97.31 435 SER A C 1
ATOM 3403 O O . SER A 1 435 ? -22.503 -0.756 26.526 1.00 97.31 435 SER A O 1
ATOM 3405 N N . HIS A 1 436 ? -24.308 0.450 25.936 1.00 96.56 436 HIS A N 1
ATOM 3406 C CA . HIS A 1 436 ? -24.488 1.139 27.206 1.00 96.56 436 HIS A CA 1
ATOM 3407 C C . HIS A 1 436 ? -25.470 0.323 28.055 1.00 96.56 436 HIS A C 1
ATOM 3409 O O . HIS A 1 436 ? -26.683 0.485 27.939 1.00 96.56 436 HIS A O 1
ATOM 3415 N N . LEU A 1 437 ? -24.941 -0.593 28.871 1.00 93.88 437 LEU A N 1
ATOM 3416 C CA . LEU A 1 437 ? -25.742 -1.492 29.714 1.00 93.88 437 LEU A CA 1
ATOM 3417 C C . LEU A 1 437 ? -26.484 -0.729 30.820 1.00 93.88 437 LEU A C 1
ATOM 3419 O O . LEU A 1 437 ? -27.551 -1.144 31.264 1.00 93.88 437 LEU A O 1
ATOM 3423 N N . SER A 1 438 ? -25.904 0.382 31.269 1.00 94.19 438 SER A N 1
ATOM 3424 C CA . SER A 1 438 ? -26.527 1.371 32.144 1.00 94.19 438 SER A CA 1
ATOM 3425 C C . SER A 1 438 ? -25.866 2.730 31.923 1.00 94.19 438 SER A C 1
ATOM 3427 O O . SER A 1 438 ? -24.922 2.857 31.141 1.00 94.19 438 SER A O 1
ATOM 3429 N N . ASP A 1 439 ? -26.301 3.740 32.670 1.00 92.50 439 ASP A N 1
ATOM 3430 C CA . ASP A 1 439 ? -25.666 5.056 32.679 1.00 92.50 439 ASP A CA 1
ATOM 3431 C C . ASP A 1 439 ? -24.178 5.005 33.060 1.00 92.50 439 ASP A C 1
ATOM 3433 O O . ASP A 1 439 ? -23.412 5.869 32.633 1.00 92.50 439 ASP A O 1
ATOM 3437 N N . SER A 1 440 ? -23.767 4.012 33.852 1.00 96.25 440 SER A N 1
ATOM 3438 C CA . SER A 1 440 ? -22.406 3.868 34.379 1.00 96.25 440 SER A CA 1
ATOM 3439 C C . SER A 1 440 ? -21.613 2.729 33.753 1.00 96.25 440 SER A C 1
ATOM 3441 O O . SER A 1 440 ? -20.403 2.694 33.927 1.00 96.25 440 SER A O 1
ATOM 3443 N N . VAL A 1 441 ? -22.253 1.776 33.070 1.00 97.25 441 VAL A N 1
ATOM 3444 C CA . VAL A 1 441 ? -21.586 0.573 32.552 1.00 97.25 441 VAL A CA 1
ATOM 3445 C C . VAL A 1 441 ? -21.627 0.569 31.031 1.00 97.25 441 VAL A C 1
ATOM 3447 O O . VAL A 1 441 ? -22.700 0.542 30.427 1.00 97.25 441 VAL A O 1
ATOM 3450 N N . ARG A 1 442 ? -20.447 0.521 30.411 1.00 98.25 442 ARG A N 1
ATOM 3451 C CA . ARG A 1 442 ? -20.286 0.406 28.957 1.00 98.25 442 ARG A CA 1
ATOM 3452 C C . ARG A 1 442 ? -19.528 -0.867 28.609 1.00 98.25 442 ARG A C 1
ATOM 3454 O O . ARG A 1 442 ? -18.522 -1.184 29.242 1.00 98.25 442 ARG A O 1
ATOM 3461 N N . LEU A 1 443 ? -2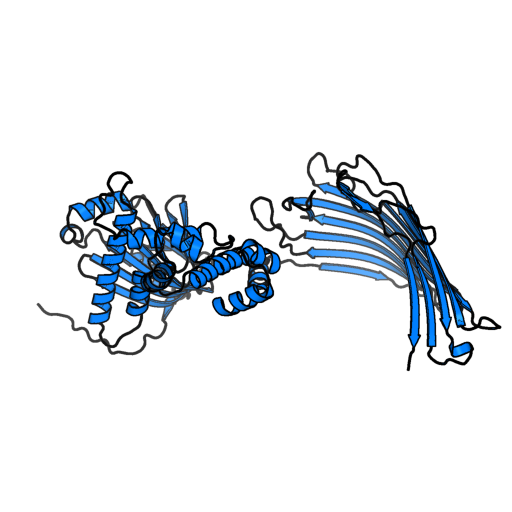0.014 -1.575 27.597 1.00 98.19 443 LEU A N 1
ATOM 3462 C CA . LEU A 1 443 ? -19.451 -2.812 27.067 1.00 98.19 443 LEU A CA 1
ATOM 3463 C C . LEU A 1 443 ? -19.121 -2.632 25.584 1.00 98.19 443 LEU A C 1
ATOM 3465 O O . LEU A 1 443 ? -19.939 -2.132 24.813 1.00 98.19 443 LEU A O 1
ATOM 3469 N N . GLN A 1 444 ? -17.950 -3.108 25.182 1.00 98.62 444 GLN A N 1
ATOM 3470 C CA . GLN A 1 444 ? -17.592 -3.346 23.788 1.00 98.62 444 GLN A CA 1
ATOM 3471 C C . GLN A 1 444 ? -17.104 -4.783 23.663 1.00 98.62 444 GLN A C 1
ATOM 3473 O O . GLN A 1 444 ? -16.272 -5.218 24.454 1.00 98.62 444 GLN A O 1
ATOM 3478 N N . ALA A 1 445 ? -17.613 -5.536 22.698 1.00 98.75 445 ALA A N 1
ATOM 3479 C CA . ALA A 1 445 ? -17.182 -6.902 22.447 1.00 98.75 445 ALA A CA 1
ATOM 3480 C C . ALA A 1 445 ? -17.173 -7.196 20.950 1.00 98.75 445 ALA A C 1
ATOM 3482 O O . ALA A 1 445 ? -18.052 -6.749 20.218 1.00 98.75 445 ALA A O 1
ATOM 3483 N N . ALA A 1 446 ? -16.190 -7.973 20.508 1.00 98.81 446 ALA A N 1
ATOM 3484 C CA . ALA A 1 446 ? -16.078 -8.397 19.124 1.00 98.81 446 ALA A CA 1
ATOM 3485 C C . ALA A 1 446 ? -15.571 -9.837 19.035 1.00 98.81 446 ALA A C 1
ATOM 3487 O O . ALA A 1 446 ? -14.744 -10.280 19.837 1.00 98.81 446 ALA A O 1
ATOM 3488 N N . TYR A 1 447 ? -16.052 -10.565 18.034 1.00 98.81 447 TYR A N 1
ATOM 3489 C CA . TYR A 1 447 ? -15.547 -11.879 17.663 1.00 98.81 447 TYR A CA 1
ATOM 3490 C C . TYR A 1 447 ? -15.412 -11.979 16.148 1.00 98.81 447 TYR A C 1
ATOM 3492 O O . TYR A 1 447 ? -16.340 -11.668 15.404 1.00 98.81 447 TYR A O 1
ATOM 3500 N N . THR A 1 448 ? -14.265 -12.476 15.701 1.00 98.81 448 THR A N 1
ATOM 3501 C CA . THR A 1 448 ? -13.950 -12.658 14.288 1.00 98.81 448 THR A CA 1
ATOM 3502 C C . THR A 1 448 ? -13.439 -14.070 14.061 1.00 98.81 448 THR A C 1
ATOM 3504 O O . THR A 1 448 ? -12.447 -14.496 14.661 1.00 98.81 448 THR A O 1
ATOM 3507 N N . TYR A 1 449 ? -14.093 -14.783 13.150 1.00 98.69 449 TYR A N 1
ATOM 3508 C CA . TYR A 1 449 ? -13.599 -16.022 12.566 1.00 98.69 449 TYR A CA 1
ATOM 3509 C C . TYR A 1 449 ? -13.142 -15.754 11.134 1.00 98.69 449 TYR A C 1
ATOM 3511 O O . TYR A 1 449 ? -13.934 -15.288 10.316 1.00 98.69 449 TYR A O 1
ATOM 3519 N N . THR A 1 450 ? -11.897 -16.101 10.808 1.00 98.50 450 THR A N 1
ATOM 3520 C CA . THR A 1 450 ? -11.320 -15.878 9.475 1.00 98.50 450 THR A CA 1
ATOM 3521 C C . THR A 1 450 ? -10.647 -17.149 8.958 1.00 98.50 450 THR A C 1
ATOM 3523 O O . THR A 1 450 ? -9.667 -17.640 9.518 1.00 98.50 450 THR A O 1
ATOM 3526 N N . ASP A 1 451 ? -11.149 -17.693 7.848 1.00 97.81 451 ASP A N 1
ATOM 3527 C CA . ASP A 1 451 ? -10.502 -18.757 7.075 1.00 97.81 451 ASP A CA 1
ATOM 3528 C C . ASP A 1 451 ? -9.985 -18.172 5.758 1.00 97.81 451 ASP A C 1
ATOM 3530 O O . ASP A 1 451 ? -10.707 -18.094 4.762 1.00 97.81 451 ASP A O 1
ATOM 3534 N N . ILE A 1 452 ? -8.726 -17.737 5.778 1.00 97.12 452 ILE A N 1
ATOM 3535 C CA . ILE A 1 452 ? -8.028 -17.176 4.623 1.00 97.12 452 ILE A CA 1
ATOM 3536 C C . ILE A 1 452 ? -7.041 -18.186 4.044 1.00 97.12 452 ILE A C 1
ATOM 3538 O O . ILE A 1 452 ? -6.221 -18.750 4.771 1.00 97.12 452 ILE A O 1
ATOM 3542 N N . ARG A 1 453 ? -7.118 -18.438 2.733 1.00 96.31 453 ARG A N 1
ATOM 3543 C CA . ARG A 1 453 ? -6.318 -19.464 2.047 1.00 96.31 453 ARG A CA 1
ATOM 3544 C C . ARG A 1 453 ? -5.815 -19.017 0.683 1.00 96.31 453 ARG A C 1
ATOM 3546 O O . ARG A 1 453 ? -6.517 -18.315 -0.045 1.00 96.31 453 ARG A O 1
ATOM 3553 N N . TYR A 1 454 ? -4.643 -19.510 0.293 1.00 94.25 454 TYR A N 1
ATOM 3554 C CA . TYR A 1 454 ? -4.123 -19.376 -1.068 1.00 94.25 454 TYR A CA 1
ATOM 3555 C C . TYR A 1 454 ? -4.938 -20.255 -2.021 1.00 94.25 454 TYR A C 1
ATOM 3557 O O . TYR A 1 454 ? -4.745 -21.466 -2.099 1.00 94.25 454 TYR A O 1
ATOM 3565 N N . LYS A 1 455 ? -5.882 -19.661 -2.746 1.00 93.00 455 LYS A N 1
ATOM 3566 C CA . LYS A 1 455 ? -6.771 -20.381 -3.664 1.00 93.00 455 LYS A CA 1
ATOM 3567 C C . LYS A 1 455 ? -6.088 -20.728 -4.986 1.00 93.00 455 LYS A C 1
ATOM 3569 O O . LYS A 1 455 ? -6.336 -21.802 -5.526 1.00 93.00 455 LYS A O 1
ATOM 3574 N N . LYS A 1 456 ? -5.216 -19.846 -5.482 1.00 90.69 456 LYS A N 1
ATOM 3575 C CA . LYS A 1 456 ? -4.319 -20.091 -6.622 1.00 90.69 456 LYS A CA 1
ATOM 3576 C C . LYS A 1 456 ? -2.922 -19.590 -6.266 1.00 90.69 456 LYS A C 1
ATOM 3578 O O . LYS A 1 456 ? -2.724 -18.383 -6.131 1.00 90.69 456 LYS A O 1
ATOM 3583 N N . SER A 1 457 ? -1.979 -20.510 -6.095 1.00 88.94 457 SER A N 1
ATOM 3584 C CA . SER A 1 457 ? -0.561 -20.228 -5.823 1.00 88.94 457 SER A CA 1
ATOM 3585 C C . SER A 1 457 ? 0.300 -21.377 -6.369 1.00 88.94 457 SER A C 1
ATOM 3587 O O . SER A 1 457 ? -0.197 -22.202 -7.135 1.00 88.94 457 SER A O 1
ATOM 3589 N N . SER A 1 458 ? 1.576 -21.447 -5.988 1.00 85.75 458 SER A N 1
ATOM 3590 C CA . SER A 1 458 ? 2.423 -22.612 -6.256 1.00 85.75 458 SER A CA 1
ATOM 3591 C C . SER A 1 458 ? 1.801 -23.901 -5.687 1.00 85.75 458 SER A C 1
ATOM 3593 O O . SER A 1 458 ? 1.061 -23.838 -4.696 1.00 85.75 458 SER A O 1
ATOM 3595 N N . PRO A 1 459 ? 2.107 -25.083 -6.260 1.00 88.00 459 PRO A N 1
ATOM 3596 C CA . PRO A 1 459 ? 1.542 -26.357 -5.806 1.00 88.00 459 PRO A CA 1
ATOM 3597 C C . PRO A 1 459 ? 1.707 -26.630 -4.303 1.00 88.00 459 PRO A C 1
ATOM 3599 O O . PRO A 1 459 ? 0.856 -27.273 -3.697 1.00 88.00 459 PRO A O 1
ATOM 3602 N N . GLN A 1 460 ? 2.782 -26.128 -3.693 1.00 87.62 460 GLN A N 1
ATOM 3603 C CA . GLN A 1 460 ? 3.091 -26.311 -2.275 1.00 87.62 460 GLN A CA 1
ATOM 3604 C C . GLN A 1 460 ? 2.249 -25.404 -1.357 1.00 87.62 460 GLN A C 1
ATOM 3606 O O . GLN A 1 460 ? 1.927 -25.793 -0.233 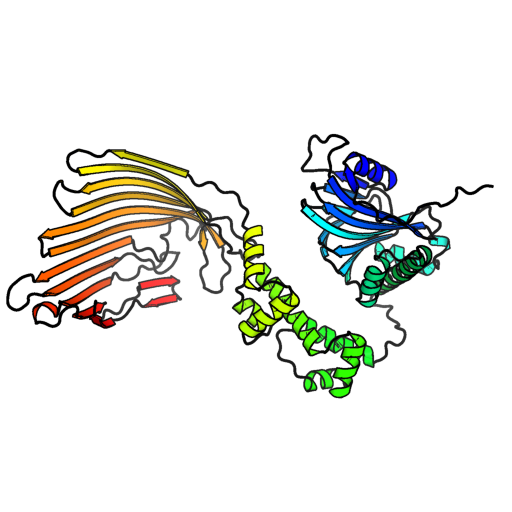1.00 87.62 460 GLN A O 1
ATOM 3611 N N . GLU A 1 461 ? 1.884 -24.206 -1.826 1.00 88.94 461 GLU A N 1
ATOM 3612 C CA . GLU A 1 461 ? 1.107 -23.218 -1.064 1.00 88.94 461 GLU A CA 1
ATOM 3613 C C . GLU A 1 461 ? -0.399 -23.326 -1.307 1.00 88.94 461 GLU A C 1
ATOM 3615 O O . GLU A 1 461 ? -1.198 -22.867 -0.490 1.00 88.94 461 GLU A O 1
ATOM 3620 N N . GLN A 1 462 ? -0.815 -23.894 -2.437 1.00 93.19 462 GLN A N 1
ATOM 3621 C CA . GLN A 1 462 ? -2.222 -23.939 -2.804 1.00 93.19 462 GLN A CA 1
ATOM 3622 C C . GLN A 1 462 ? -3.053 -24.693 -1.752 1.00 93.19 462 GLN A C 1
ATOM 3624 O O . GLN A 1 462 ? -2.746 -25.810 -1.345 1.00 93.19 462 GLN A O 1
ATOM 3629 N N . GLY A 1 463 ? -4.129 -24.055 -1.292 1.00 94.69 463 GLY A N 1
ATOM 3630 C CA . GLY A 1 463 ? -5.009 -24.545 -0.232 1.00 94.69 463 GLY A CA 1
ATOM 3631 C C . GLY A 1 463 ? -4.509 -24.284 1.194 1.00 94.69 463 GLY A C 1
ATOM 3632 O O . GLY A 1 463 ? -5.284 -24.476 2.136 1.00 94.69 463 GLY A O 1
ATOM 3633 N N . LYS A 1 464 ? -3.266 -23.821 1.373 1.00 95.56 464 LYS A N 1
ATOM 3634 C CA . LYS A 1 464 ? -2.703 -23.458 2.680 1.00 95.56 464 LYS A CA 1
ATOM 3635 C C . LYS A 1 464 ? -3.277 -22.138 3.180 1.00 95.56 464 LYS A C 1
ATOM 3637 O O . LYS A 1 464 ? -3.711 -21.289 2.399 1.00 95.56 464 LYS A O 1
ATOM 3642 N N . ARG A 1 465 ? -3.294 -21.978 4.501 1.00 94.94 465 ARG A N 1
ATOM 3643 C CA . ARG A 1 465 ? -3.700 -20.753 5.187 1.00 94.94 465 ARG A CA 1
ATOM 3644 C C . ARG A 1 465 ? -2.627 -19.684 5.048 1.00 94.94 465 ARG A C 1
ATOM 3646 O O . ARG A 1 465 ? -1.438 -19.996 5.107 1.00 94.94 465 ARG A O 1
ATOM 3653 N N . ALA A 1 466 ? -3.059 -18.441 4.879 1.00 92.31 466 ALA A N 1
ATOM 3654 C CA . ALA A 1 466 ? -2.134 -17.318 4.829 1.00 92.31 466 ALA A CA 1
ATOM 3655 C C . ALA A 1 466 ? -1.493 -17.068 6.204 1.00 92.31 466 ALA A C 1
ATOM 3657 O O . ALA A 1 466 ? -2.148 -17.198 7.240 1.00 92.31 466 ALA A O 1
ATOM 3658 N N . VAL A 1 467 ? -0.215 -16.688 6.196 1.00 90.81 467 VAL A N 1
ATOM 3659 C CA . VAL A 1 467 ? 0.496 -16.197 7.388 1.00 90.81 467 VAL A CA 1
ATOM 3660 C C . VAL A 1 467 ? -0.091 -14.865 7.869 1.00 90.81 467 VAL A C 1
ATOM 3662 O O . VAL A 1 467 ? -0.841 -14.214 7.142 1.00 90.81 467 VAL A O 1
ATOM 3665 N N . TYR A 1 468 ? 0.231 -14.469 9.103 1.00 90.62 468 TYR A N 1
ATOM 3666 C CA . TYR A 1 468 ? -0.272 -13.259 9.785 1.00 90.62 468 TYR A CA 1
ATOM 3667 C C . TYR A 1 468 ? -1.772 -13.199 10.077 1.00 90.62 468 TYR A C 1
ATOM 3669 O O . TYR A 1 468 ? -2.206 -12.273 10.753 1.00 90.62 468 TYR A O 1
ATOM 3677 N N . ALA A 1 469 ? -2.562 -14.164 9.611 1.00 94.38 469 ALA A N 1
ATOM 3678 C CA . ALA A 1 469 ? -4.005 -14.162 9.789 1.00 94.38 469 ALA A CA 1
ATOM 3679 C C . ALA A 1 469 ? -4.429 -15.138 10.897 1.00 94.38 469 ALA A C 1
ATOM 3681 O O . ALA A 1 469 ? -4.343 -16.359 10.713 1.00 94.38 469 ALA A O 1
ATOM 3682 N N . PRO A 1 470 ? -4.898 -14.642 12.054 1.00 96.44 470 PRO A N 1
ATOM 3683 C CA . PRO A 1 470 ? -5.472 -15.503 13.074 1.00 96.44 470 PRO A CA 1
ATOM 3684 C C . PRO A 1 470 ? -6.777 -16.129 12.588 1.00 96.44 470 PRO A C 1
ATOM 3686 O O . PRO A 1 470 ? -7.552 -15.503 11.868 1.00 96.44 470 PRO A O 1
ATOM 3689 N N . ARG A 1 471 ? -7.047 -17.361 13.027 1.00 96.94 471 ARG A N 1
ATOM 3690 C CA . ARG A 1 471 ? -8.297 -18.051 12.686 1.00 96.94 471 ARG A CA 1
ATOM 3691 C C . ARG A 1 471 ? -9.455 -17.571 13.548 1.00 96.94 471 ARG A C 1
ATOM 3693 O O . ARG A 1 471 ? -10.570 -17.470 13.051 1.00 96.94 471 ARG A O 1
ATOM 3700 N N . ASN A 1 472 ? -9.189 -17.304 14.826 1.00 98.31 472 ASN A N 1
ATOM 3701 C CA . ASN A 1 472 ? -10.157 -16.719 15.742 1.00 98.31 472 ASN A CA 1
ATOM 3702 C C . ASN A 1 472 ? -9.518 -15.556 16.492 1.00 98.31 472 ASN A C 1
ATOM 3704 O O . ASN A 1 472 ? -8.399 -15.677 17.004 1.00 98.31 472 ASN A O 1
ATOM 3708 N N . GLN A 1 473 ? -10.267 -14.466 16.593 1.00 98.50 473 GLN A N 1
ATOM 3709 C CA . GLN A 1 473 ? -9.951 -13.320 17.432 1.00 98.50 473 GLN A CA 1
ATOM 3710 C C . GLN A 1 473 ? -11.190 -12.957 18.236 1.00 98.50 473 GLN A C 1
ATOM 3712 O O . GLN A 1 473 ? -12.295 -12.955 17.699 1.00 98.50 473 GLN A O 1
ATOM 3717 N N . ALA A 1 474 ? -11.013 -12.683 19.522 1.00 98.75 474 ALA A N 1
ATOM 3718 C CA . ALA A 1 474 ? -12.087 -12.210 20.381 1.00 98.75 474 ALA A CA 1
ATOM 3719 C C . ALA A 1 474 ? -11.567 -11.091 21.276 1.00 98.75 474 ALA A C 1
ATOM 3721 O O . ALA A 1 474 ? -10.459 -11.185 21.808 1.00 98.75 474 ALA A O 1
ATOM 3722 N N . SER A 1 475 ? -12.369 -10.059 21.477 1.00 98.75 475 SER A N 1
ATOM 3723 C CA . SER A 1 475 ? -12.090 -9.014 22.451 1.00 98.75 475 SER A CA 1
ATOM 3724 C C . SER A 1 475 ? -13.347 -8.652 23.220 1.00 98.75 475 SER A C 1
ATOM 3726 O O . SER A 1 475 ? -14.463 -8.737 22.710 1.00 98.75 475 SER A O 1
ATOM 3728 N N . ALA A 1 476 ? -13.157 -8.260 24.471 1.00 98.75 476 ALA A N 1
ATOM 3729 C CA . ALA A 1 476 ? -14.201 -7.654 25.275 1.00 98.75 476 ALA A CA 1
ATOM 3730 C C . ALA A 1 476 ? -13.576 -6.583 26.160 1.00 98.75 476 ALA A C 1
ATOM 3732 O O . ALA A 1 476 ? -12.492 -6.788 26.702 1.00 98.75 476 ALA A O 1
ATOM 3733 N N . TRP A 1 477 ? -14.254 -5.456 26.302 1.00 98.75 477 TRP A N 1
ATOM 3734 C CA . TRP A 1 477 ? -13.860 -4.325 27.119 1.00 98.75 477 TRP A CA 1
ATOM 3735 C C . TRP A 1 477 ? -15.069 -3.842 27.906 1.00 98.75 477 TRP A C 1
ATOM 3737 O O . TRP A 1 477 ? -16.119 -3.554 27.334 1.00 98.75 477 TRP A O 1
ATOM 3747 N N . LEU A 1 478 ? -14.911 -3.749 29.219 1.00 98.56 478 LEU A N 1
ATOM 3748 C CA . LEU A 1 478 ? -15.927 -3.259 30.134 1.00 98.56 478 LEU A CA 1
ATOM 3749 C C . LEU A 1 478 ? -15.377 -2.028 30.845 1.00 98.56 478 LEU A C 1
ATOM 3751 O O . LEU A 1 478 ? -14.273 -2.076 31.386 1.00 98.56 478 LEU A O 1
ATOM 3755 N N . SER A 1 479 ? -16.150 -0.947 30.876 1.00 98.44 479 SER A N 1
ATOM 3756 C CA . SER A 1 479 ? -15.840 0.236 31.678 1.00 98.44 479 SER A CA 1
ATOM 3757 C C . SER A 1 479 ? -16.990 0.595 32.606 1.00 98.44 479 SER A C 1
ATOM 3759 O O . SER A 1 479 ? -18.156 0.528 32.212 1.00 98.44 479 SER A O 1
ATOM 3761 N N . TYR A 1 480 ? -16.638 1.009 33.816 1.00 98.25 480 TYR A N 1
ATOM 3762 C CA . TYR A 1 480 ? -17.541 1.442 34.863 1.00 98.25 480 TYR A CA 1
ATOM 3763 C C . TYR A 1 480 ? -17.168 2.843 35.348 1.00 98.25 480 TYR A C 1
ATOM 3765 O O . TYR A 1 480 ? -16.062 3.057 35.847 1.00 98.25 480 TYR A O 1
ATOM 3773 N N . ASP A 1 481 ? -18.111 3.770 35.217 1.00 97.69 481 ASP A N 1
ATOM 3774 C CA . ASP A 1 481 ? -17.997 5.161 35.641 1.00 97.69 481 ASP A CA 1
ATOM 3775 C C . ASP A 1 481 ? -18.750 5.349 36.973 1.00 97.69 481 ASP A C 1
ATOM 3777 O O . ASP A 1 481 ? -19.978 5.202 37.045 1.00 97.69 481 ASP A O 1
ATOM 3781 N N . VAL A 1 482 ? -18.026 5.668 38.048 1.00 97.06 482 VAL A N 1
ATOM 3782 C CA . VAL A 1 482 ? -18.597 5.940 39.373 1.00 97.06 482 VAL A CA 1
ATOM 3783 C C . VAL A 1 482 ? -19.193 7.344 39.388 1.00 97.06 482 VAL A C 1
ATOM 3785 O O . VAL A 1 482 ? -18.476 8.342 39.330 1.00 97.06 482 VAL A O 1
ATOM 3788 N N . LYS A 1 483 ? -20.520 7.415 39.502 1.00 93.69 483 LYS A N 1
ATOM 3789 C CA . LYS A 1 483 ? -21.282 8.670 39.400 1.00 93.69 483 LYS A CA 1
ATOM 3790 C C . LYS A 1 483 ? -21.712 9.288 40.729 1.00 93.69 483 LYS A C 1
ATOM 3792 O O . LYS A 1 483 ? -22.326 10.344 40.717 1.00 93.69 483 LYS A O 1
ATOM 3797 N N . SER A 1 484 ? -21.469 8.626 41.857 1.00 91.62 484 SER A N 1
ATOM 3798 C CA . SER A 1 484 ? -21.907 9.124 43.164 1.00 91.62 484 SER A CA 1
ATOM 3799 C C . SER A 1 484 ? -21.079 8.553 44.310 1.00 91.62 484 SER A C 1
ATOM 3801 O O . SER A 1 484 ? -20.598 7.420 44.228 1.00 91.62 484 SER A O 1
ATOM 3803 N N . GLY A 1 485 ? -21.023 9.287 45.421 1.00 90.88 485 GLY A N 1
ATOM 3804 C CA . GLY A 1 485 ? -20.369 8.862 46.659 1.00 90.88 485 GLY A CA 1
ATOM 3805 C C . GLY A 1 485 ? -18.891 9.250 46.711 1.00 90.88 485 GLY A C 1
ATOM 3806 O O . GLY A 1 485 ? -18.420 10.066 45.929 1.00 90.88 485 GLY A O 1
ATOM 3807 N N . LEU A 1 486 ? -18.139 8.652 47.639 1.00 88.50 486 LEU A N 1
ATOM 3808 C CA . LEU A 1 486 ? -16.745 9.040 47.927 1.00 88.50 486 LEU A CA 1
ATOM 3809 C C . LEU A 1 486 ? -15.766 8.865 46.752 1.00 88.50 486 LEU A C 1
ATOM 3811 O O . LEU A 1 486 ? -14.665 9.401 46.801 1.00 88.50 486 LEU A O 1
ATOM 3815 N N . LEU A 1 487 ? -16.139 8.092 45.730 1.00 93.44 487 LEU A N 1
ATOM 3816 C CA . LEU A 1 487 ? -15.316 7.806 44.552 1.00 93.44 487 LEU A CA 1
ATOM 3817 C C . LEU A 1 487 ? -15.906 8.409 43.268 1.00 93.44 487 LEU A C 1
ATOM 3819 O O . LEU A 1 487 ? -15.549 7.974 42.177 1.00 93.44 487 LEU A O 1
ATOM 3823 N N . GLU A 1 488 ? -16.822 9.376 43.376 1.00 94.69 488 GLU A N 1
ATOM 3824 C CA . GLU A 1 488 ? -17.366 10.084 42.213 1.00 94.69 488 GLU A CA 1
ATOM 3825 C C . GLU A 1 488 ? -16.241 10.650 41.329 1.00 94.69 488 GLU A C 1
ATOM 3827 O O . GLU A 1 488 ? -15.268 11.221 41.831 1.00 94.69 488 GLU A O 1
ATOM 3832 N N . GLY A 1 489 ? -16.354 10.434 40.015 1.00 93.88 489 GLY A N 1
ATOM 3833 C CA . GLY A 1 489 ? -15.323 10.774 39.027 1.00 93.88 489 GLY A CA 1
ATOM 3834 C C . GLY A 1 489 ? -14.356 9.629 38.698 1.00 93.88 489 GLY A C 1
ATOM 3835 O O . GLY A 1 489 ? -13.592 9.740 37.740 1.00 93.88 489 GLY A O 1
ATOM 3836 N N . LEU A 1 490 ? -14.394 8.506 39.431 1.00 97.31 490 LEU A N 1
ATOM 3837 C CA . LEU A 1 490 ? -13.578 7.321 39.140 1.00 97.31 490 LEU A CA 1
ATOM 3838 C C . LEU A 1 490 ? -14.115 6.545 37.936 1.00 97.31 490 LEU A C 1
ATOM 3840 O O . LEU A 1 490 ? -15.279 6.163 37.888 1.00 97.31 490 LEU A O 1
ATOM 3844 N N . THR A 1 491 ? -13.228 6.233 36.999 1.00 98.06 491 THR A N 1
ATOM 3845 C CA . THR A 1 491 ? -13.458 5.317 35.880 1.00 98.06 491 THR A CA 1
ATOM 3846 C C . THR A 1 491 ? -12.581 4.084 36.048 1.00 98.06 491 THR A C 1
ATOM 3848 O O . THR A 1 491 ? -11.358 4.192 36.145 1.00 98.06 491 THR A O 1
ATOM 3851 N N . LEU A 1 492 ? -13.186 2.900 36.034 1.00 98.38 492 LEU A N 1
ATOM 3852 C CA . LEU A 1 492 ? -12.477 1.622 36.003 1.00 98.38 492 LEU A CA 1
ATOM 3853 C C . LEU A 1 492 ? -12.787 0.922 34.690 1.00 98.38 492 LEU A C 1
ATOM 3855 O O . LEU A 1 492 ? -13.951 0.703 34.373 1.00 98.38 492 LEU A O 1
ATOM 3859 N N . GLY A 1 493 ? -11.765 0.539 33.933 1.00 98.44 493 GLY A N 1
ATOM 3860 C CA . GLY A 1 493 ? -11.950 -0.260 32.730 1.00 98.44 493 GLY A CA 1
ATOM 3861 C C . GLY A 1 493 ? -11.015 -1.453 32.693 1.00 98.44 493 GLY A C 1
ATOM 3862 O O . GLY A 1 493 ? -9.882 -1.395 33.167 1.00 98.44 493 GLY A O 1
ATOM 3863 N N . SER A 1 494 ? -11.493 -2.552 32.128 1.00 98.50 494 SER A N 1
ATOM 3864 C CA . SER A 1 494 ? -10.671 -3.722 31.862 1.00 98.50 494 SER A CA 1
ATOM 3865 C C . SER A 1 494 ? -11.140 -4.413 30.597 1.00 98.50 494 SER A C 1
ATOM 3867 O O . SER A 1 494 ? -12.335 -4.457 30.301 1.00 98.50 494 SER A O 1
ATOM 3869 N N . GLY A 1 495 ? -10.191 -4.976 29.860 1.00 98.56 495 GLY A N 1
ATOM 3870 C CA . GLY A 1 495 ? -10.503 -5.769 28.693 1.00 98.56 495 GLY A CA 1
ATOM 3871 C C . GLY A 1 495 ? -9.601 -6.967 28.516 1.00 98.56 495 GLY A C 1
ATOM 3872 O O . GLY A 1 495 ? -8.519 -7.072 29.092 1.00 98.56 495 GLY A O 1
ATOM 3873 N N . ILE A 1 496 ? -10.088 -7.880 27.691 1.00 98.69 496 ILE A N 1
ATOM 3874 C CA . ILE A 1 496 ? -9.404 -9.094 27.283 1.00 98.69 496 ILE A CA 1
ATOM 3875 C C . ILE A 1 496 ? -9.276 -9.112 25.766 1.00 98.69 496 ILE A C 1
ATOM 3877 O O . ILE A 1 496 ? -10.184 -8.698 25.045 1.00 98.69 496 ILE A O 1
ATOM 3881 N N . ARG A 1 497 ? -8.148 -9.624 25.278 1.00 98.62 497 ARG A N 1
ATOM 3882 C CA . ARG A 1 497 ? -7.896 -9.863 23.853 1.00 98.62 497 ARG A CA 1
ATOM 3883 C C . ARG A 1 497 ? -7.371 -11.274 23.678 1.00 98.62 497 ARG A C 1
ATOM 3885 O O . ARG A 1 497 ? -6.344 -11.613 24.257 1.00 98.62 497 ARG A O 1
ATOM 3892 N N . TYR A 1 498 ? -8.061 -12.086 22.892 1.00 98.62 498 TYR A N 1
ATOM 3893 C CA . TYR A 1 498 ? -7.710 -13.468 22.592 1.00 98.62 498 TYR A CA 1
ATOM 3894 C C . TYR A 1 498 ? -7.424 -13.637 21.105 1.00 98.62 498 TYR A C 1
ATOM 3896 O O . TYR A 1 498 ? -8.189 -13.167 20.264 1.00 98.62 498 TYR A O 1
ATOM 3904 N N . VAL A 1 499 ? -6.345 -14.351 20.789 1.00 98.50 499 VAL A N 1
ATOM 3905 C CA . VAL A 1 499 ? -5.926 -14.640 19.415 1.00 98.50 499 VAL A CA 1
ATOM 3906 C C . VAL A 1 499 ? -5.474 -16.092 19.316 1.00 98.50 499 VAL A C 1
ATOM 3908 O O . VAL A 1 499 ? -4.695 -16.574 20.146 1.00 98.50 499 VAL A O 1
ATOM 3911 N N . ASN A 1 500 ? -5.932 -16.799 18.279 1.00 97.00 500 ASN A N 1
ATOM 3912 C CA . ASN A 1 500 ? -5.462 -18.149 17.985 1.00 97.00 500 ASN A CA 1
ATOM 3913 C C . ASN A 1 500 ? -5.317 -18.445 16.486 1.00 97.00 500 ASN A C 1
ATOM 3915 O O . ASN A 1 500 ? -5.851 -17.758 15.615 1.00 97.00 500 ASN A O 1
ATOM 3919 N N . GLY A 1 501 ? -4.614 -19.539 16.191 1.00 94.56 501 GLY A N 1
ATOM 3920 C CA . GLY A 1 501 ? -4.627 -20.144 14.863 1.00 94.56 501 GLY A CA 1
ATOM 3921 C C . GLY A 1 501 ? -3.752 -19.453 13.818 1.00 94.56 501 GLY A C 1
ATOM 3922 O O . GLY A 1 501 ? -3.925 -19.766 12.642 1.00 94.56 501 GLY A O 1
ATOM 3923 N N . VAL A 1 502 ? -2.829 -18.575 14.221 1.00 95.56 502 VAL A N 1
ATOM 3924 C CA . VAL A 1 502 ? -1.822 -17.965 13.334 1.00 95.56 502 VAL A CA 1
ATOM 3925 C C . VAL A 1 502 ? -0.802 -19.024 12.917 1.00 95.56 502 VAL A C 1
ATOM 3927 O O . VAL A 1 502 ? -0.232 -19.702 13.768 1.00 95.56 502 VAL A O 1
ATOM 3930 N N . THR A 1 503 ? -0.562 -19.190 11.620 1.00 94.81 503 THR A N 1
ATOM 3931 C CA . THR A 1 503 ? 0.462 -20.116 11.109 1.00 94.81 503 THR A CA 1
ATOM 3932 C C . THR A 1 503 ? 1.840 -19.463 11.111 1.00 94.81 503 THR A C 1
ATOM 3934 O O . THR A 1 503 ? 1.952 -18.267 10.858 1.00 94.81 503 THR A O 1
ATOM 3937 N N . SER A 1 504 ? 2.886 -20.244 11.381 1.00 91.81 504 SER A N 1
ATOM 3938 C CA . SER A 1 504 ? 4.272 -19.751 11.447 1.00 91.81 504 SER A CA 1
ATOM 3939 C C . SER A 1 504 ? 4.922 -19.523 10.082 1.00 91.81 504 SER A C 1
ATOM 3941 O O . SER A 1 504 ? 5.906 -18.801 9.979 1.00 91.81 504 SER A O 1
ATOM 3943 N N . ASP A 1 505 ? 4.407 -20.189 9.052 1.00 91.25 505 ASP A N 1
ATOM 3944 C CA . ASP A 1 505 ? 4.970 -20.221 7.708 1.00 91.25 505 ASP A CA 1
ATOM 3945 C C . ASP A 1 505 ? 3.881 -20.543 6.670 1.00 91.25 505 ASP A C 1
ATOM 3947 O O . ASP A 1 505 ? 2.785 -21.030 6.993 1.00 91.25 505 ASP A O 1
ATOM 3951 N N . ARG A 1 506 ? 4.198 -20.286 5.400 1.00 89.38 506 ARG A N 1
ATOM 3952 C CA . ARG A 1 506 ? 3.262 -20.397 4.270 1.00 89.38 506 ARG A CA 1
ATOM 3953 C C . ARG A 1 506 ? 2.896 -21.839 3.914 1.00 89.38 506 ARG A C 1
ATOM 3955 O O . ARG A 1 506 ? 1.820 -22.070 3.367 1.00 89.38 506 ARG A O 1
ATOM 3962 N N . LEU A 1 507 ? 3.739 -22.813 4.264 1.00 91.88 507 LEU A N 1
ATOM 3963 C CA . LEU A 1 507 ? 3.451 -24.243 4.091 1.00 91.88 507 LEU A CA 1
ATOM 3964 C C . LEU A 1 507 ? 2.588 -24.802 5.237 1.00 91.88 507 LEU A C 1
ATOM 3966 O O . LEU A 1 507 ? 2.081 -25.930 5.148 1.00 91.88 507 LEU A O 1
ATOM 3970 N N . ASN A 1 508 ? 2.364 -23.977 6.266 1.00 92.94 508 ASN A N 1
ATOM 3971 C CA . ASN A 1 508 ? 1.650 -24.272 7.502 1.00 92.94 508 ASN A CA 1
ATOM 3972 C C . ASN A 1 508 ? 2.249 -25.467 8.253 1.00 92.94 508 ASN A C 1
ATOM 3974 O O . ASN A 1 508 ? 1.510 -26.341 8.709 1.00 92.94 508 ASN A O 1
ATOM 3978 N N . THR A 1 509 ? 3.576 -25.515 8.364 1.00 92.94 509 THR A N 1
ATOM 3979 C CA . THR A 1 509 ? 4.269 -26.566 9.125 1.00 92.94 509 THR A CA 1
ATOM 3980 C C . THR A 1 509 ? 3.974 -26.475 10.621 1.00 92.94 509 THR A C 1
ATOM 3982 O O . THR A 1 509 ? 3.777 -27.506 11.265 1.00 92.94 509 THR A O 1
ATOM 3985 N N . HIS A 1 510 ? 3.842 -25.257 11.162 1.00 90.88 510 HIS A N 1
ATOM 3986 C CA . HIS A 1 510 ? 3.448 -25.032 12.552 1.00 90.88 510 HIS A CA 1
ATOM 3987 C C . HIS A 1 510 ? 2.369 -23.945 12.701 1.00 90.88 510 HIS A C 1
ATOM 3989 O O . HIS A 1 510 ? 2.082 -23.139 11.811 1.00 90.88 510 HIS A O 1
ATOM 3995 N N . THR A 1 511 ? 1.712 -23.958 13.861 1.00 93.31 511 THR A N 1
ATOM 3996 C CA . THR A 1 511 ? 0.762 -22.929 14.304 1.00 93.31 511 THR A CA 1
ATOM 3997 C C . THR A 1 511 ? 1.277 -22.355 15.614 1.00 93.31 511 THR A C 1
ATOM 3999 O O . THR A 1 511 ? 1.712 -23.104 16.488 1.00 93.31 511 THR A O 1
ATOM 4002 N N . LEU A 1 512 ? 1.244 -21.033 15.743 1.00 95.44 512 LEU A N 1
ATOM 4003 C CA . LEU A 1 512 ? 1.689 -20.348 16.946 1.00 95.44 512 LEU A CA 1
ATOM 4004 C C . LEU A 1 512 ? 0.765 -20.665 18.130 1.00 95.44 512 LEU A C 1
ATOM 4006 O O . LEU A 1 512 ? -0.449 -20.817 17.938 1.00 95.44 512 LEU A O 1
ATOM 4010 N N . PRO A 1 513 ? 1.310 -20.731 19.360 1.00 96.25 513 PRO A N 1
ATOM 4011 C CA . PRO A 1 513 ? 0.493 -20.839 20.559 1.00 96.25 513 PRO A CA 1
ATOM 4012 C C . PRO A 1 513 ? -0.523 -19.697 20.633 1.00 96.25 513 PRO A C 1
ATOM 4014 O O . PRO A 1 513 ? -0.194 -18.539 20.374 1.00 96.25 513 PRO A O 1
ATOM 4017 N N . SER A 1 514 ? -1.757 -20.010 21.026 1.00 97.44 514 SER A N 1
ATOM 4018 C CA . SER A 1 514 ? -2.752 -18.973 21.301 1.00 97.44 514 SER A CA 1
ATOM 4019 C C . SER A 1 514 ? -2.313 -18.100 22.472 1.00 97.44 514 SER A C 1
ATOM 4021 O O . SER A 1 514 ? -1.719 -18.590 23.441 1.00 97.44 514 SER A O 1
ATOM 4023 N N . TYR A 1 515 ? -2.689 -16.829 22.444 1.00 97.94 515 TYR A N 1
ATOM 4024 C CA . TYR A 1 515 ? -2.435 -15.918 23.547 1.00 97.94 515 TYR A CA 1
ATOM 4025 C C . TYR A 1 515 ? -3.692 -15.148 23.941 1.00 97.94 515 TYR A C 1
ATOM 4027 O O . TYR A 1 515 ? -4.594 -14.917 23.139 1.00 97.94 515 TYR A O 1
ATOM 4035 N N . THR A 1 516 ? -3.711 -14.763 25.213 1.00 98.56 516 THR A N 1
ATOM 4036 C CA . THR A 1 516 ? -4.728 -13.911 25.819 1.00 98.56 516 THR A CA 1
ATOM 4037 C C . THR A 1 516 ? -3.984 -12.807 26.537 1.00 98.56 516 THR A C 1
ATOM 4039 O O . THR A 1 516 ? -3.049 -13.107 27.285 1.00 98.56 516 THR A O 1
ATOM 4042 N N . LEU A 1 517 ? -4.377 -11.566 26.294 1.00 98.62 517 LEU A N 1
ATOM 4043 C CA . LEU A 1 517 ? -3.868 -10.386 26.976 1.00 98.62 517 LEU A CA 1
ATOM 4044 C C . LEU A 1 517 ? -4.997 -9.776 27.794 1.00 98.62 517 LEU A C 1
ATOM 4046 O O . LEU A 1 517 ? -6.156 -9.827 27.384 1.00 98.62 517 LEU A O 1
ATOM 4050 N N . VAL A 1 518 ? -4.633 -9.216 28.941 1.00 98.75 518 VAL A N 1
ATOM 4051 C CA . VAL A 1 518 ? -5.531 -8.448 29.799 1.00 98.75 518 VAL A CA 1
ATOM 4052 C C . VAL A 1 518 ? -5.013 -7.025 29.833 1.00 98.75 518 VAL A C 1
ATOM 4054 O O . VAL A 1 518 ? -3.820 -6.814 30.044 1.00 98.75 518 VAL A O 1
ATOM 4057 N N . ASP A 1 519 ? -5.902 -6.068 29.633 1.00 98.69 519 ASP A N 1
ATOM 4058 C CA . ASP A 1 519 ? -5.608 -4.646 29.684 1.00 98.69 519 ASP A CA 1
ATOM 4059 C C . ASP A 1 519 ? -6.494 -3.999 30.759 1.00 98.69 519 ASP A C 1
ATOM 4061 O O . ASP A 1 519 ? -7.582 -4.493 31.084 1.00 98.69 519 ASP A O 1
ATOM 4065 N N . MET A 1 520 ? -6.008 -2.919 31.359 1.00 98.62 520 MET A N 1
ATOM 4066 C CA . MET A 1 520 ? -6.686 -2.225 32.448 1.00 98.62 520 MET A CA 1
ATOM 4067 C C . MET A 1 520 ? -6.480 -0.721 32.337 1.00 98.62 520 MET A C 1
ATOM 4069 O O . MET A 1 520 ? -5.409 -0.253 31.951 1.00 98.62 520 MET A O 1
ATOM 4073 N N . VAL A 1 521 ? -7.497 0.030 32.739 1.00 98.56 521 VAL A N 1
ATOM 4074 C CA . VAL A 1 521 ? -7.422 1.470 32.924 1.00 98.56 521 VAL A CA 1
ATOM 4075 C C . VAL A 1 521 ? -8.050 1.876 34.247 1.00 98.56 521 VAL A C 1
ATOM 4077 O O . VAL A 1 521 ? -9.086 1.348 34.653 1.00 98.56 521 VAL A O 1
ATOM 4080 N N . VAL A 1 522 ? -7.425 2.848 34.897 1.00 98.50 522 VAL A N 1
ATOM 4081 C CA . VAL A 1 522 ? -7.996 3.561 36.036 1.00 98.50 522 VAL A CA 1
ATOM 4082 C C . VAL A 1 522 ? -7.888 5.048 35.740 1.00 98.50 522 VAL A C 1
ATOM 4084 O O . VAL A 1 522 ? -6.792 5.554 35.515 1.00 98.50 522 VAL A O 1
ATOM 4087 N N . GLY A 1 523 ? -9.021 5.736 35.685 1.00 97.62 523 GLY A N 1
ATOM 4088 C CA . GLY A 1 523 ? -9.112 7.175 35.459 1.00 97.62 523 GLY A CA 1
ATOM 4089 C C . GLY A 1 523 ? -9.821 7.865 36.613 1.00 97.62 523 GLY A C 1
ATOM 4090 O O . GLY A 1 523 ? -10.651 7.249 37.275 1.00 97.62 523 GLY A O 1
ATOM 4091 N N . TYR A 1 524 ? -9.504 9.129 36.859 1.00 97.12 524 TYR A N 1
ATOM 4092 C CA . TYR A 1 524 ? -10.190 9.952 37.846 1.00 97.12 524 TYR A CA 1
ATOM 4093 C C . TYR A 1 524 ? -10.344 11.380 37.320 1.00 97.12 524 TYR A C 1
ATOM 4095 O O . TYR A 1 524 ? -9.347 12.037 36.999 1.00 97.12 524 TYR A O 1
ATOM 4103 N N . ASP A 1 525 ? -11.587 11.845 37.219 1.00 95.38 525 ASP A N 1
ATOM 4104 C CA . ASP A 1 525 ? -11.904 13.258 37.022 1.00 95.38 525 ASP A CA 1
ATOM 4105 C C . ASP A 1 525 ? -11.783 13.978 38.368 1.00 95.38 525 ASP A C 1
ATOM 4107 O O . ASP A 1 525 ? -12.555 13.728 39.291 1.00 95.38 525 ASP A O 1
ATOM 4111 N N . LEU A 1 526 ? -10.790 14.859 38.489 1.00 93.69 526 LEU A N 1
ATOM 4112 C CA . LEU A 1 526 ? -10.485 15.561 39.735 1.00 93.69 526 LEU A CA 1
ATOM 4113 C C . LEU A 1 526 ? -11.411 16.767 39.960 1.00 93.69 526 LEU A C 1
ATOM 4115 O O . LEU A 1 526 ? -11.345 17.403 41.016 1.00 93.69 526 LEU A O 1
ATOM 4119 N N . SER A 1 527 ? -12.309 17.064 39.016 1.00 90.56 527 SER A N 1
ATOM 4120 C CA . SER A 1 527 ? -13.345 18.085 39.189 1.00 90.56 527 SER A CA 1
ATOM 4121 C C . SER A 1 527 ? -14.269 17.751 40.366 1.00 90.56 527 SER A C 1
ATOM 4123 O O . SER A 1 527 ? -14.691 18.654 41.087 1.00 90.56 527 SER A O 1
ATOM 4125 N N . SER A 1 528 ? -14.501 16.461 40.645 1.00 83.44 528 SER A N 1
ATOM 4126 C CA . SER A 1 528 ? -15.315 16.006 41.785 1.00 83.44 528 SER A CA 1
ATOM 4127 C C . SER A 1 528 ? -14.713 16.353 43.154 1.00 83.44 528 SER A C 1
ATOM 4129 O O . SER A 1 528 ? -15.439 16.427 44.144 1.00 83.44 528 SER A O 1
ATOM 4131 N N . ILE A 1 529 ? -13.405 16.629 43.219 1.00 88.19 529 ILE A N 1
ATOM 4132 C CA . ILE A 1 529 ? -12.695 17.057 44.437 1.00 88.19 529 ILE A CA 1
ATOM 4133 C C . ILE A 1 529 ? -12.239 18.526 44.383 1.00 88.19 529 ILE A C 1
ATOM 4135 O O . ILE A 1 529 ? -11.402 18.949 45.181 1.00 88.19 529 ILE A O 1
ATOM 4139 N N . GLY A 1 530 ? -12.789 19.315 43.454 1.00 88.25 530 GLY A N 1
ATOM 4140 C CA . GLY A 1 530 ? -12.565 20.761 43.352 1.00 88.25 530 GLY A CA 1
ATOM 4141 C C . GLY A 1 530 ? -11.427 21.200 42.423 1.00 88.25 530 GLY A C 1
ATOM 4142 O O . GLY A 1 530 ? -11.139 22.395 42.357 1.00 88.25 530 GLY A O 1
ATOM 4143 N N . LEU A 1 531 ? -10.790 20.285 41.683 1.00 91.56 531 LEU A N 1
ATOM 4144 C CA . LEU A 1 531 ? -9.769 20.607 40.675 1.00 91.56 531 LEU A CA 1
ATOM 4145 C C . LEU A 1 531 ? -10.385 20.590 39.268 1.00 91.56 531 LEU A C 1
ATOM 4147 O O . LEU A 1 531 ? -10.145 19.684 38.472 1.00 91.56 531 LEU A O 1
ATOM 4151 N N . ASN A 1 532 ? -11.210 21.597 38.982 1.00 91.81 532 ASN A N 1
ATOM 4152 C CA . ASN A 1 532 ? -12.023 21.660 37.765 1.00 91.81 532 ASN A CA 1
ATOM 4153 C C . ASN A 1 532 ? -11.195 21.560 36.474 1.00 91.81 532 ASN A C 1
ATOM 4155 O O . ASN A 1 532 ? -10.219 22.289 36.279 1.00 91.81 532 ASN A O 1
ATOM 4159 N N . GLY A 1 533 ? -11.634 20.672 35.579 1.00 90.81 533 GLY A N 1
ATOM 4160 C CA . GLY A 1 533 ? -11.031 20.454 34.263 1.00 90.81 533 GLY A CA 1
ATOM 4161 C C . GLY A 1 533 ? -9.785 19.569 34.283 1.00 90.81 533 GLY A C 1
ATOM 4162 O O . GLY A 1 533 ? -9.240 19.282 33.218 1.00 90.81 533 GLY A O 1
ATOM 4163 N N . LEU A 1 534 ? -9.309 19.138 35.458 1.00 96.00 534 LEU A N 1
ATOM 4164 C CA . LEU A 1 534 ? -8.139 18.275 35.596 1.00 96.00 534 LEU A CA 1
ATOM 4165 C C . LEU A 1 534 ? -8.562 16.802 35.687 1.00 96.00 534 LEU A C 1
ATOM 4167 O O . LEU A 1 534 ? -9.428 16.436 36.473 1.00 96.00 534 LEU A O 1
ATOM 4171 N N . SER A 1 535 ? -7.902 15.932 34.928 1.00 96.44 535 SER A N 1
ATOM 4172 C CA . SER A 1 535 ? -8.109 14.482 34.980 1.00 96.44 535 SER A CA 1
ATOM 4173 C C . SER A 1 535 ? -6.777 13.741 35.003 1.00 96.44 535 SER A C 1
ATOM 4175 O O . SER A 1 535 ? -5.788 14.188 34.417 1.00 96.44 535 SER A O 1
ATOM 4177 N N . ALA A 1 536 ? -6.748 12.600 35.688 1.00 97.25 536 ALA A N 1
ATOM 4178 C CA . ALA A 1 536 ? -5.601 11.702 35.728 1.00 97.25 536 ALA A CA 1
ATOM 4179 C C . ALA A 1 536 ? -6.012 10.299 35.278 1.00 97.25 536 ALA A C 1
ATOM 4181 O O . ALA A 1 536 ? -7.101 9.829 35.596 1.00 97.25 536 ALA A O 1
ATOM 4182 N N . GLN A 1 537 ? -5.137 9.614 34.548 1.00 98.12 537 GLN A N 1
ATOM 4183 C CA . GLN A 1 537 ? -5.395 8.278 34.026 1.00 98.12 537 GLN A CA 1
ATOM 4184 C C . GLN A 1 537 ? -4.133 7.421 34.072 1.00 98.12 537 GLN A C 1
ATOM 4186 O O . GLN A 1 537 ? -3.036 7.887 33.770 1.00 98.12 537 GLN A O 1
ATOM 4191 N N . LEU A 1 538 ? -4.300 6.149 34.412 1.00 98.56 538 LEU A N 1
ATOM 4192 C CA . LEU A 1 538 ? -3.281 5.115 34.342 1.00 98.56 538 LEU A CA 1
ATOM 4193 C C . LEU A 1 538 ? -3.774 3.998 33.424 1.00 98.56 538 LEU A C 1
ATOM 4195 O O . LEU A 1 538 ? -4.783 3.357 33.710 1.00 98.56 538 LEU A O 1
ATOM 4199 N N . ASN A 1 539 ? -3.044 3.751 32.343 1.00 98.56 539 ASN A N 1
ATOM 4200 C CA . ASN A 1 539 ? -3.300 2.666 31.404 1.00 98.56 539 ASN A CA 1
ATOM 4201 C C . ASN A 1 539 ? -2.241 1.577 31.583 1.00 98.56 539 ASN A C 1
ATOM 4203 O O . ASN A 1 539 ? -1.044 1.871 31.571 1.00 98.56 539 ASN A O 1
ATOM 4207 N N . VAL A 1 540 ? -2.669 0.324 31.713 1.00 98.56 540 VAL A N 1
ATOM 4208 C CA . VAL A 1 540 ? -1.794 -0.848 31.789 1.00 98.56 540 VAL A CA 1
ATOM 4209 C C . VAL A 1 540 ? -2.180 -1.826 30.686 1.00 98.56 540 VAL A C 1
ATOM 4211 O O . VAL A 1 540 ? -3.213 -2.488 30.762 1.00 98.56 540 VAL A O 1
ATOM 4214 N N . ASN A 1 541 ? -1.329 -1.933 29.671 1.00 98.56 541 ASN A N 1
ATOM 4215 C CA . ASN A 1 541 ? -1.486 -2.888 28.576 1.00 98.56 541 ASN A CA 1
ATOM 4216 C C . ASN A 1 541 ? -0.689 -4.157 28.877 1.00 98.56 541 ASN A C 1
ATOM 4218 O O . ASN A 1 541 ? 0.430 -4.056 29.385 1.00 98.56 541 ASN A O 1
ATOM 4222 N N . ASN A 1 542 ? -1.226 -5.331 28.530 1.00 98.25 542 ASN A N 1
ATOM 4223 C CA . ASN A 1 542 ? -0.627 -6.633 28.853 1.00 98.25 542 ASN A CA 1
ATOM 4224 C C . ASN A 1 542 ? -0.294 -6.740 30.359 1.00 98.25 542 ASN A C 1
ATOM 4226 O O . ASN A 1 542 ? 0.846 -6.954 30.766 1.00 98.25 542 ASN A O 1
ATOM 4230 N N . LEU A 1 543 ? -1.318 -6.567 31.198 1.00 98.25 543 LEU A N 1
ATOM 4231 C CA . LEU A 1 543 ? -1.247 -6.521 32.661 1.00 98.25 543 LEU A CA 1
ATOM 4232 C C . LEU A 1 543 ? -0.503 -7.717 33.273 1.00 98.25 543 LEU A C 1
ATOM 4234 O O . LEU A 1 543 ? 0.242 -7.553 34.239 1.00 98.25 543 LEU A O 1
ATOM 4238 N N . THR A 1 544 ? -0.677 -8.907 32.698 1.00 97.88 544 THR A N 1
ATOM 4239 C CA . THR A 1 544 ? -0.044 -10.152 33.161 1.00 97.88 544 THR A CA 1
ATOM 4240 C C . THR A 1 544 ? 1.400 -10.322 32.684 1.00 97.88 544 THR A C 1
ATOM 4242 O O . THR A 1 544 ? 1.995 -11.361 32.949 1.00 97.88 544 THR A O 1
ATOM 4245 N N . ASP A 1 545 ? 1.938 -9.351 31.941 1.00 97.88 545 ASP A N 1
ATOM 4246 C CA . ASP A 1 545 ? 3.293 -9.353 31.381 1.00 97.88 545 ASP A CA 1
ATOM 4247 C C . ASP A 1 545 ? 3.608 -10.625 30.575 1.00 97.88 545 ASP A C 1
ATOM 4249 O O . ASP A 1 545 ? 4.656 -11.266 30.698 1.00 97.88 545 ASP A O 1
ATOM 4253 N N . LYS A 1 546 ? 2.632 -11.052 29.764 1.00 98.00 546 LYS A N 1
ATOM 4254 C CA . LYS A 1 546 ? 2.748 -12.277 28.979 1.00 98.00 546 LYS A CA 1
ATOM 4255 C C . LYS A 1 546 ? 3.795 -12.074 27.891 1.00 98.00 546 LYS A C 1
ATOM 4257 O O . LYS A 1 546 ? 3.682 -11.153 27.086 1.00 98.00 546 LYS A O 1
ATOM 4262 N N . ARG A 1 547 ? 4.760 -12.990 27.814 1.00 97.88 547 ARG A N 1
ATOM 4263 C CA . ARG A 1 547 ? 5.678 -13.116 26.675 1.00 97.88 547 ARG A CA 1
ATOM 4264 C C . ARG A 1 547 ? 5.052 -14.024 25.625 1.00 97.88 547 ARG A C 1
ATOM 4266 O O . ARG A 1 547 ? 4.678 -15.156 25.928 1.00 97.88 547 ARG A O 1
ATOM 4273 N N . TYR A 1 548 ? 4.911 -13.525 24.404 1.00 97.00 548 TYR A N 1
ATOM 4274 C CA . TYR A 1 548 ? 4.274 -14.252 23.309 1.00 97.00 548 TYR A CA 1
ATOM 4275 C C . TYR A 1 548 ? 4.859 -13.839 21.961 1.00 97.00 548 TYR A C 1
ATOM 4277 O O . TYR A 1 548 ? 5.406 -12.747 21.808 1.00 97.00 548 TYR A O 1
ATOM 4285 N N . VAL A 1 549 ? 4.719 -14.722 20.978 1.00 95.94 549 VAL A N 1
ATOM 4286 C CA . VAL A 1 549 ? 5.030 -14.437 19.577 1.00 95.94 549 VAL A CA 1
ATOM 4287 C C . VAL A 1 549 ? 3.729 -14.006 18.909 1.00 95.94 549 VAL A C 1
ATOM 4289 O O . VAL A 1 549 ? 2.763 -14.767 18.909 1.00 95.94 549 VAL A O 1
ATOM 4292 N N . ALA A 1 550 ? 3.684 -12.780 18.390 1.00 94.31 550 ALA A N 1
ATOM 4293 C CA . ALA A 1 550 ? 2.475 -12.216 17.793 1.00 94.31 550 ALA A CA 1
ATOM 4294 C C . ALA A 1 550 ? 2.234 -12.776 16.385 1.00 94.31 550 ALA A C 1
ATOM 4296 O O . ALA A 1 550 ? 1.111 -13.137 16.036 1.00 94.31 550 ALA A O 1
ATOM 4297 N N . ALA A 1 551 ? 3.298 -12.878 15.589 1.00 92.31 551 ALA A N 1
ATOM 4298 C CA . ALA A 1 551 ? 3.257 -13.465 14.260 1.00 92.31 551 ALA A CA 1
ATOM 4299 C C . ALA A 1 551 ? 4.652 -13.893 13.792 1.00 92.31 551 ALA A C 1
ATOM 4301 O O . ALA A 1 551 ? 5.664 -13.454 14.341 1.00 92.31 551 ALA A O 1
ATOM 4302 N N . CYS A 1 552 ? 4.693 -14.706 12.740 1.00 90.31 552 CYS A N 1
ATOM 4303 C CA . CYS A 1 552 ? 5.913 -15.032 12.015 1.00 90.31 552 CYS A CA 1
ATOM 4304 C C . CYS A 1 552 ? 5.678 -14.884 10.515 1.00 90.31 552 CYS A C 1
ATOM 4306 O O . CYS A 1 552 ? 4.582 -15.152 10.020 1.00 90.31 552 CYS A O 1
ATOM 4308 N N . ASN A 1 553 ? 6.724 -14.455 9.820 1.00 82.62 553 ASN A N 1
ATOM 4309 C CA . ASN A 1 553 ? 6.770 -14.395 8.366 1.00 82.62 553 ASN A CA 1
ATOM 4310 C C . ASN A 1 553 ? 7.114 -15.766 7.770 1.00 82.62 553 ASN A C 1
ATOM 4312 O O . ASN A 1 553 ? 6.446 -16.269 6.868 1.00 82.62 553 ASN A O 1
ATOM 4316 N N . SER A 1 554 ? 8.167 -16.353 8.334 1.00 85.38 554 SER A N 1
ATOM 4317 C CA . SER A 1 554 ? 8.754 -17.648 8.022 1.00 85.38 554 SER A CA 1
ATOM 4318 C C . SER A 1 554 ? 9.279 -18.254 9.329 1.00 85.38 554 SER A C 1
ATOM 4320 O O . SER A 1 554 ? 9.288 -17.597 10.376 1.00 85.38 554 SER A O 1
ATOM 4322 N N . LEU A 1 555 ? 9.762 -19.497 9.285 1.00 86.88 555 LEU A N 1
ATOM 4323 C CA . LEU A 1 555 ? 10.347 -20.157 10.461 1.00 86.88 555 LEU A CA 1
ATOM 4324 C C . LEU A 1 555 ? 11.599 -19.438 10.999 1.00 86.88 555 LEU A C 1
ATOM 4326 O O . LEU A 1 555 ? 11.972 -19.647 12.152 1.00 86.88 555 LEU A O 1
ATOM 4330 N N . SER A 1 556 ? 12.218 -18.579 10.186 1.00 87.00 556 SER A N 1
ATOM 4331 C CA . SER A 1 556 ? 13.416 -17.812 10.539 1.00 87.00 556 SER A CA 1
ATOM 4332 C C . SER A 1 556 ? 13.104 -16.412 11.081 1.00 87.00 556 SER A C 1
ATOM 4334 O O . SER A 1 556 ? 13.966 -15.800 11.710 1.00 87.00 556 SER A O 1
ATOM 4336 N N . TYR A 1 557 ? 11.886 -15.899 10.869 1.00 86.88 557 TYR A N 1
ATOM 4337 C CA . TYR A 1 557 ? 11.514 -14.522 11.204 1.00 86.88 557 TYR A CA 1
ATOM 4338 C C . TYR A 1 557 ? 10.187 -14.468 11.957 1.00 86.88 557 TYR A C 1
ATOM 4340 O O . TYR A 1 557 ? 9.103 -14.451 11.369 1.00 86.88 557 TYR A O 1
ATOM 4348 N N . CYS A 1 558 ? 10.294 -14.388 13.282 1.00 91.19 558 CYS A N 1
ATOM 4349 C CA . CYS A 1 558 ? 9.176 -14.252 14.208 1.00 91.19 558 CYS A CA 1
ATOM 4350 C C . CYS A 1 558 ? 9.272 -12.952 15.007 1.00 91.19 558 CYS A C 1
ATOM 4352 O O . CYS A 1 558 ? 10.361 -12.495 15.354 1.00 91.19 558 CYS A O 1
ATOM 4354 N N . TYR A 1 559 ? 8.116 -12.385 15.342 1.00 93.19 559 TYR A N 1
ATOM 4355 C CA . TYR A 1 559 ? 8.003 -11.110 16.039 1.00 93.19 559 TYR A CA 1
ATOM 4356 C C . TYR A 1 559 ? 7.379 -11.318 17.415 1.00 93.19 559 TYR A C 1
ATOM 4358 O O . TYR A 1 559 ? 6.261 -11.830 17.541 1.00 93.19 559 TYR A O 1
ATOM 4366 N N . PHE A 1 560 ? 8.100 -10.904 18.456 1.00 96.69 560 PHE A N 1
ATOM 4367 C CA . PHE A 1 560 ? 7.537 -10.836 19.798 1.00 96.69 560 PHE A CA 1
ATOM 4368 C C . PHE A 1 560 ? 6.445 -9.775 19.849 1.00 96.69 560 PHE A C 1
ATOM 4370 O O . PHE A 1 560 ? 6.572 -8.694 19.273 1.00 96.69 560 PHE A O 1
ATOM 4377 N N . GLY A 1 561 ? 5.357 -10.107 20.531 1.00 95.94 561 GLY A N 1
ATOM 4378 C CA . GLY A 1 561 ? 4.336 -9.128 20.842 1.00 95.94 561 GLY A CA 1
ATOM 4379 C C . GLY A 1 561 ? 4.785 -8.170 21.940 1.00 95.94 561 GLY A C 1
ATOM 4380 O O . GLY A 1 561 ? 5.751 -8.433 22.657 1.00 95.94 561 GLY A O 1
ATOM 4381 N N . ALA A 1 562 ? 4.071 -7.052 22.066 1.00 97.50 562 ALA A N 1
ATOM 4382 C CA . ALA A 1 562 ? 4.402 -6.023 23.041 1.00 97.50 562 ALA A CA 1
ATOM 4383 C C . ALA A 1 562 ? 4.365 -6.571 24.479 1.00 97.50 562 ALA A C 1
ATOM 4385 O O . ALA A 1 562 ? 3.397 -7.224 24.890 1.00 97.50 562 ALA A O 1
ATOM 4386 N N . GLU A 1 563 ? 5.422 -6.277 25.234 1.00 97.81 563 GLU A N 1
ATOM 4387 C CA . GLU A 1 563 ? 5.488 -6.506 26.676 1.00 97.81 563 GLU A CA 1
ATOM 4388 C C . GLU A 1 563 ? 4.528 -5.580 27.433 1.00 97.81 563 GLU A C 1
ATOM 4390 O O . GLU A 1 563 ? 3.817 -4.760 26.837 1.00 97.81 563 GLU A O 1
ATOM 4395 N N . ARG A 1 564 ? 4.468 -5.729 28.757 1.00 98.56 564 ARG A N 1
ATOM 4396 C CA . ARG A 1 564 ? 3.654 -4.844 29.584 1.00 98.56 564 ARG A CA 1
ATOM 4397 C C . ARG A 1 564 ? 4.080 -3.387 29.420 1.00 98.56 564 ARG A C 1
ATOM 4399 O O . ARG A 1 564 ? 5.247 -3.048 29.581 1.00 98.56 564 ARG A O 1
ATOM 4406 N N . SER A 1 565 ? 3.101 -2.516 29.200 1.00 98.38 565 SER A N 1
ATOM 4407 C CA . SER A 1 565 ? 3.304 -1.068 29.144 1.00 98.38 565 SER A CA 1
ATOM 4408 C C . SER A 1 565 ? 2.404 -0.382 30.157 1.00 98.38 565 SER A C 1
ATOM 4410 O O . SER A 1 565 ? 1.207 -0.658 30.204 1.00 98.38 565 SER A O 1
ATOM 4412 N N . ILE A 1 566 ? 2.976 0.539 30.931 1.00 98.50 566 ILE A N 1
ATOM 4413 C CA . ILE A 1 566 ? 2.272 1.330 31.942 1.00 98.50 566 ILE A CA 1
ATOM 4414 C C . ILE A 1 566 ? 2.427 2.801 31.570 1.00 98.50 566 ILE A C 1
ATOM 4416 O O . ILE A 1 566 ? 3.546 3.308 31.513 1.00 98.50 566 ILE A O 1
ATOM 4420 N N . VAL A 1 567 ? 1.314 3.481 31.305 1.00 98.50 567 VAL A N 1
ATOM 4421 C CA . VAL A 1 567 ? 1.301 4.886 30.884 1.00 98.50 567 VAL A CA 1
ATOM 4422 C C . VAL A 1 567 ? 0.404 5.678 31.820 1.00 98.50 567 VAL A C 1
ATOM 4424 O O . VAL A 1 567 ? -0.806 5.458 31.866 1.00 98.50 567 VAL A O 1
ATOM 4427 N N . GLY A 1 568 ? 1.010 6.602 32.562 1.00 98.25 568 GLY A N 1
ATOM 4428 C CA . GLY A 1 568 ? 0.299 7.622 33.324 1.00 98.25 568 GLY A CA 1
ATOM 4429 C C . GLY A 1 568 ? 0.085 8.871 32.475 1.00 98.25 568 GLY A C 1
ATOM 4430 O O . GLY A 1 568 ? 0.952 9.257 31.692 1.00 98.25 568 GLY A O 1
ATOM 4431 N N . SER A 1 569 ? -1.067 9.510 32.607 1.00 97.75 569 SER A N 1
ATOM 4432 C CA . SER A 1 569 ? -1.397 10.748 31.904 1.00 97.75 569 SER A CA 1
ATOM 4433 C C . SER A 1 569 ? -2.170 11.678 32.824 1.00 97.75 569 SER A C 1
ATOM 4435 O O . SER A 1 569 ? -3.008 11.236 33.605 1.00 97.75 569 SER A O 1
ATOM 4437 N N . VAL A 1 570 ? -1.878 12.970 32.722 1.00 96.94 570 VAL A N 1
ATOM 4438 C CA . VAL A 1 570 ? -2.631 14.041 33.376 1.00 96.94 570 VAL A CA 1
ATOM 4439 C C . VAL A 1 570 ? -3.041 15.010 32.282 1.00 96.94 570 VAL A C 1
ATOM 4441 O O . VAL A 1 570 ? -2.209 15.400 31.464 1.00 96.94 570 VAL A O 1
ATOM 4444 N N . SER A 1 571 ? -4.323 15.346 32.226 1.00 95.94 571 SER A N 1
ATOM 4445 C CA . SER A 1 571 ? -4.899 16.214 31.200 1.00 95.94 571 SER A CA 1
ATOM 4446 C C . SER A 1 571 ? -5.676 17.342 31.854 1.00 95.94 571 SER A C 1
ATOM 4448 O O . SER A 1 571 ? -6.370 17.120 32.844 1.00 95.94 571 SER A O 1
ATOM 4450 N N . TRP A 1 572 ? -5.560 18.543 31.293 1.00 95.19 572 TRP A N 1
ATOM 4451 C CA . TRP A 1 572 ? -6.294 19.720 31.741 1.00 95.19 572 TRP A CA 1
ATOM 4452 C C . TRP A 1 572 ? -7.067 20.324 30.568 1.00 95.19 572 TRP A C 1
ATOM 4454 O O . TRP A 1 572 ? -6.478 20.595 29.520 1.00 95.19 572 TRP A O 1
ATOM 4464 N N . ALA A 1 573 ? -8.374 20.500 30.743 1.00 92.25 573 ALA A N 1
ATOM 4465 C CA . ALA A 1 573 ? -9.265 21.159 29.795 1.00 92.25 573 ALA A CA 1
ATOM 4466 C C . ALA A 1 573 ? -9.664 22.545 30.328 1.00 92.25 573 ALA A C 1
ATOM 4468 O O . ALA A 1 573 ? -9.966 22.682 31.515 1.00 92.25 573 ALA A O 1
ATOM 4469 N N . PHE A 1 574 ? -9.629 23.548 29.445 1.00 86.44 574 PHE A N 1
ATOM 4470 C CA . PHE A 1 574 ? -9.934 24.954 29.731 1.00 86.44 574 PHE A CA 1
ATOM 4471 C C . PHE A 1 574 ? -11.329 25.366 29.262 1.00 86.44 574 PHE A C 1
ATOM 4473 O O . PHE A 1 574 ? -11.816 24.778 28.266 1.00 86.44 574 PHE A O 1
#